Protein AF-A0A2V6WBA1-F1 (afdb_monomer)

Solvent-accessible surface area (backbone atoms only — not comparable to full-atom values): 35318 Å² total; per-residue (Å²): 123,73,74,83,64,31,83,46,70,52,77,40,75,44,53,88,54,53,66,79,77,52,96,45,75,73,59,36,53,54,42,50,57,54,44,70,71,42,76,57,42,42,33,43,33,43,31,39,23,67,43,82,80,74,68,30,41,31,45,34,41,36,39,31,31,83,45,42,68,66,52,51,56,50,51,54,48,50,50,52,53,52,60,69,42,44,68,58,39,44,74,75,44,57,83,49,46,67,55,66,73,34,59,43,79,49,78,58,78,40,34,40,35,41,36,34,59,36,46,76,78,45,66,80,40,47,68,56,46,53,50,50,52,50,50,55,60,75,50,47,94,82,64,82,78,67,94,79,75,74,81,79,82,57,72,71,39,71,37,90,77,66,83,79,72,58,56,68,48,64,80,88,71,56,63,58,42,58,58,82,44,90,89,43,65,76,55,79,43,71,49,57,40,33,25,34,32,72,47,34,37,27,47,52,96,48,92,85,46,12,40,30,37,31,40,32,38,38,32,56,76,57,77,60,71,61,93,62,22,87,43,33,35,42,41,60,76,46,32,25,26,70,85,70,43,82,36,56,38,88,51,97,69,72,95,74,26,38,86,53,65,20,54,25,37,78,72,59,94,62,23,33,38,25,66,36,63,34,46,26,32,68,84,54,54,73,87,44,59,35,37,43,32,30,34,38,39,34,54,41,45,32,24,47,46,74,49,75,38,72,67,57,52,62,72,42,71,52,72,57,78,65,20,35,39,34,30,66,38,64,56,60,23,42,37,27,35,35,36,30,61,41,50,87,32,54,65,48,76,49,41,16,30,88,85,70,47,44,42,27,73,80,45,77,49,73,47,68,47,96,73,73,74,39,32,42,38,41,36,36,36,31,28,52,53,33,28,41,39,39,34,33,40,72,39,69,45,82,45,77,41,70,50,72,48,63,81,79,80,47,60,74,62,78,80,42,80,92,66,85,57,75,78,77,83,73,62,64,41,37,67,70,54,47,59,72,78,40,86,53,96,70,66,62,48,76,45,75,77,48,59,46,72,70,95,29,18,35,40,34,32,40,40,36,32,63,76,52,84,46,44,52,71,22,68,35,43,32,36,41,32,45,51,36,39,32,33,70,88,72,52,70,50,60,59,96,60,65,38,58,36,76,36,47,36,43,70,60,51,98,85,60,38,26,42,33,80,44,65,35,67,38,102,46,80,54,60,52,89,45,46,36,32,41,29,32,37,39,34,41,51,22,34,60,33,74,43,75,43,77,41,73,69,61,47,41,68,46,69,49,73,54,80,91,44,52,41,29,28,39,27,28,35,44,50,36,38,27,39,34,24,50,68,70,40,74,32,48,29,44,71,48,32,16,24,88,86,68,46,65,35,48,56,53,86,55,53,74,49,73,48,96,88,40,32,25,41,40,39,34,39,38,50,36,52,64,31,30,35,41,34,33,30,38,56,40,70,42,75,48,80,45,76,49,75,46,68,62,128

Secondary structure (DSSP, 8-state):
-GGGS-SEEEEEE-GGGGGGS---HHHHHHHHHHHHH-TTEEEEEEEEEEETTTTEEEEEEEEEES-HHHHHHHHHHHHHHHHHHHHHHHHH-GGGHHHHHTEEEEEETTEEEEEEEE-HHHHTTHHHHHHHHHHHHHT-SS----TTPPPP-PPP-B-TTPPPPPSB--GGGPPPP-TTSTTPPP-SEEETTEEEEEEEEE--SSTT---EEEEEEEE---TT--S-GGGEEEEEEEEEETTS-B-BPP-SSSTT-TTSPEE-EE-STT-EEEEEEEEBPTT--GGGEEEEEEEEEEEEEEEEEEEEEESPPTT-EEEETTEEEEEEEEETTEEEEEEEESGGGEEEEEEE-TTSPBBPEEEEEEEE-SSSSEEEEEEEESS---EEEEEEEEEEEEEEEEEEE---S---SPPPP-------------HHHHHHH---S---EEEEEEEEEESEEEEEEEEEE---TTTTT-S-SEEEEEEEEEETTS-EE--SS-EEEEE---SPPTTS-EEEEEEEEESS---GGGEEEEEEEEEEEEEEEEEEEEEES--TT-EEEETTEEEEEEEEETTEEEEEE-TTGGGEEEEEEE-TTS-EE-EEEEEEEE-TTS-EEEEEEESS---EEEEEEEEEEEEEEEEEEEE--

Mean predicted aligned error: 16.94 Å

Radius of gyration: 30.78 Å; Cα contacts (8 Å, |Δi|>4): 1453; chains: 1; bounding box: 67×74×86 Å

Foldseek 3Di:
DVVVFFPDKDKDFQLLCVLVVDDDPLVSVVSVVVNVLLVFFGMWMWGWGFDVVVTWIKTKIKTAGPDQVVVVVSVVVVLVVLVVCLVVCCVQPVLCNVQSVQWDWDGDRRMIMTMTIGDPVNLVCVVVVVVSVVVDSVCPDDDDPDPPDDDDFFAFDFDPPPADADQFDDPVPQAWPDCPPDPRDFAQDTWGQKGKHWFKKFQDPDQQFGIKTKIKMKGAQDHLQPAWFPQKWWAWDFWAFLVRHTFFDQDPDDPLGNGDTWGWGDPPPNMTMTIRMTITHPPDDLVRTFKIKTKMKGFALRGKDKDKDFQDDQQDWDDDDQKIWGWHDFDFQKTKIKIFGPNVQWSDKFFADPVRGTFDWPDKDKDARPDHGIIMMITGTRGGRRMMMIMGRPDIDMDMTMDMDRDPLLFDDDQFDPDQDDDADADFDAVVNVVVVPVDPDQKDKAFDDWDDDVFIKTKIKIKGAPDGLQAAFLFFWKWWWQWWAFPVGDIDGPPDTFMDTDHFHDDDPVRITMDMTMTTDNDRDDRNRTFKIKTKIKGKGQNDKDWWKDFQLGAQDWTDDLRWIKGFRMDGSFKTKIKIAAPCSQFTHKFFADPVRRTWDWPNWDWDADPRRMIMTMIGTSGNGRMITTMGRSDIDMDMDIDMHGDD

Nearest PDB structures (foldseek):
  5my8-assembly1_A  TM=4.400E-01  e=3.532E+00  Homo sapiens
  5c25-assembly1_B  TM=2.228E-01  e=2.588E+00  Human immunodeficiency virus type 1 BH10
  4zhr-assembly1_B  TM=2.202E-01  e=6.244E+00  Human immunodeficiency virus 1
  3vi4-assembly2_C  TM=1.413E-01  e=1.253E+00  Homo sapiens

Structure (mmCIF, N/CA/C/O backbone):
data_AF-A0A2V6WBA1-F1
#
_entry.id   AF-A0A2V6WBA1-F1
#
loop_
_atom_site.group_PDB
_atom_site.id
_atom_site.type_symbol
_atom_site.label_atom_id
_atom_site.label_alt_id
_atom_site.label_comp_id
_atom_site.label_asym_id
_atom_site.label_entity_id
_atom_site.label_seq_id
_atom_site.pdbx_PDB_ins_code
_atom_site.Cartn_x
_atom_site.Cartn_y
_atom_site.Cartn_z
_atom_site.occupancy
_atom_site.B_iso_or_equiv
_atom_site.auth_seq_id
_ato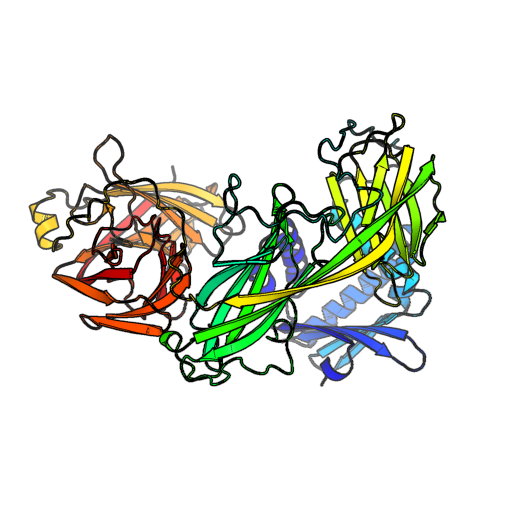m_site.auth_comp_id
_atom_site.auth_asym_id
_atom_site.auth_atom_id
_atom_site.pdbx_PDB_model_num
ATOM 1 N N . ALA A 1 1 ? -26.599 9.927 -22.203 1.00 40.03 1 ALA A N 1
ATOM 2 C CA . ALA A 1 1 ? -26.316 10.032 -23.653 1.00 40.03 1 ALA A CA 1
ATOM 3 C C . ALA A 1 1 ? -25.064 10.863 -24.000 1.00 40.03 1 ALA A C 1
ATOM 5 O O . ALA A 1 1 ? -24.467 10.583 -25.026 1.00 40.03 1 ALA A O 1
ATOM 6 N N . LEU A 1 2 ? -24.628 11.841 -23.182 1.00 43.25 2 LEU A N 1
ATOM 7 C CA . LEU A 1 2 ? -23.484 12.727 -23.500 1.00 43.25 2 LEU A CA 1
ATOM 8 C C . LEU A 1 2 ? -22.117 12.010 -23.607 1.00 43.25 2 LEU A C 1
ATOM 10 O O . LEU A 1 2 ? -21.349 12.306 -24.519 1.00 43.25 2 LEU A O 1
ATOM 14 N N . ALA A 1 3 ? -21.861 11.022 -22.743 1.00 35.38 3 ALA A N 1
ATOM 15 C CA . ALA A 1 3 ? -20.583 10.303 -22.676 1.00 35.38 3 ALA A CA 1
ATOM 16 C C . ALA A 1 3 ? -20.256 9.445 -23.917 1.00 35.38 3 ALA A C 1
ATOM 18 O O . ALA A 1 3 ? -19.104 9.089 -24.121 1.00 35.38 3 ALA A O 1
ATOM 19 N N . HIS A 1 4 ? -21.238 9.117 -24.766 1.00 40.62 4 HIS A N 1
ATOM 20 C CA . HIS A 1 4 ? -21.001 8.290 -25.959 1.00 40.62 4 HIS A CA 1
ATOM 21 C C . HIS A 1 4 ? -20.422 9.070 -27.152 1.00 40.62 4 HIS A C 1
ATOM 23 O O . HIS A 1 4 ? -20.020 8.450 -28.131 1.00 40.62 4 HIS A O 1
ATOM 29 N N . SER A 1 5 ? -20.374 10.408 -27.085 1.00 43.94 5 SER A N 1
ATOM 30 C CA . SER A 1 5 ? -19.831 11.267 -28.155 1.00 43.94 5 SER A CA 1
ATOM 31 C C . SER A 1 5 ? -18.468 11.894 -27.844 1.00 43.94 5 SER A C 1
ATOM 33 O O . SER A 1 5 ? -17.897 12.549 -28.713 1.00 43.94 5 SER A O 1
ATOM 35 N N . ASP A 1 6 ? -17.981 11.758 -26.607 1.00 48.56 6 ASP A N 1
ATOM 36 C CA . ASP A 1 6 ? -16.771 12.427 -26.123 1.00 48.56 6 ASP A CA 1
ATOM 37 C C . ASP A 1 6 ? -15.663 11.388 -25.868 1.00 48.56 6 ASP A C 1
ATOM 39 O O . ASP A 1 6 ? -15.923 10.312 -25.338 1.00 48.56 6 ASP A O 1
ATOM 43 N N . LEU A 1 7 ? -14.429 11.694 -26.279 1.00 43.12 7 LEU A N 1
ATOM 44 C CA . LEU A 1 7 ? -13.266 10.802 -26.152 1.00 43.12 7 LEU A CA 1
ATOM 45 C C . LEU A 1 7 ? -12.760 10.735 -24.706 1.00 43.12 7 LEU A C 1
ATOM 47 O O . LEU A 1 7 ? -12.279 9.699 -24.252 1.00 43.12 7 LEU A O 1
ATOM 51 N N . VAL A 1 8 ? -12.877 11.850 -23.985 1.00 36.31 8 VAL A N 1
ATOM 52 C CA . VAL A 1 8 ? -12.579 11.970 -22.556 1.00 36.31 8 VAL A CA 1
ATOM 53 C C . VAL A 1 8 ? -13.658 12.843 -21.935 1.00 36.31 8 VAL A C 1
ATOM 55 O O . VAL A 1 8 ? -13.956 13.917 -22.448 1.00 36.31 8 VAL A O 1
ATOM 58 N N . SER A 1 9 ? -14.239 12.415 -20.819 1.00 39.62 9 SER A N 1
ATOM 59 C CA . SER A 1 9 ? -15.222 13.221 -20.098 1.00 39.62 9 SER A CA 1
ATOM 60 C C . SER A 1 9 ? -15.021 13.128 -18.597 1.00 39.62 9 SER A C 1
ATOM 62 O O . SER A 1 9 ? -14.795 12.040 -18.067 1.00 39.62 9 SER A O 1
ATOM 64 N N . ILE A 1 10 ? -15.171 14.256 -17.918 1.00 38.34 10 ILE A N 1
ATOM 65 C CA . ILE A 1 10 ? -15.201 14.361 -16.467 1.00 38.34 10 ILE A CA 1
ATOM 66 C C . ILE A 1 10 ? -16.562 14.939 -16.099 1.00 38.34 10 ILE A C 1
ATOM 68 O O . ILE A 1 10 ? -16.881 16.082 -16.417 1.00 38.34 10 ILE A O 1
ATOM 72 N N . GLY A 1 11 ? -17.384 14.118 -15.454 1.00 38.97 11 GLY A N 1
ATOM 73 C CA . GLY A 1 11 ? -18.650 14.540 -14.872 1.00 38.97 11 GLY A CA 1
ATOM 74 C C . GLY A 1 11 ? -18.493 14.672 -13.367 1.00 38.97 11 GLY A C 1
ATOM 75 O O . GLY A 1 11 ? -18.011 13.751 -12.714 1.00 38.97 11 GLY A O 1
ATOM 76 N N . MET A 1 12 ? -18.915 15.801 -12.822 1.00 47.28 12 MET A N 1
ATOM 77 C CA . MET A 1 12 ? -18.937 16.067 -11.396 1.00 47.28 12 MET A CA 1
ATOM 78 C C . MET A 1 12 ? -20.377 16.305 -10.961 1.00 47.28 12 MET A C 1
ATOM 80 O O . MET A 1 12 ? -21.044 17.241 -11.407 1.00 47.28 12 MET A O 1
ATOM 84 N N . TRP A 1 13 ? -20.842 15.423 -10.084 1.00 49.22 13 TRP A N 1
ATOM 85 C CA . TRP A 1 13 ? -22.142 15.527 -9.440 1.00 49.22 13 TRP A CA 1
ATOM 86 C C . TRP A 1 13 ? -21.986 16.284 -8.129 1.00 49.22 13 TRP A C 1
ATOM 88 O O . TRP A 1 13 ? -21.084 15.985 -7.353 1.00 49.22 13 TRP A O 1
ATOM 98 N N . ARG A 1 14 ? -22.851 17.276 -7.906 1.00 56.31 14 ARG A N 1
ATOM 99 C CA . ARG A 1 14 ? -22.829 18.187 -6.753 1.00 56.31 14 ARG A CA 1
ATOM 100 C C . ARG A 1 14 ? -21.453 18.831 -6.538 1.00 56.31 14 ARG A C 1
ATOM 102 O O . ARG A 1 14 ? -20.803 18.581 -5.524 1.00 56.31 14 ARG A O 1
ATOM 109 N N . PRO A 1 15 ? -21.023 19.726 -7.452 1.00 52.31 15 PRO A N 1
ATOM 110 C CA . PRO A 1 15 ? -19.736 20.418 -7.372 1.00 52.31 15 PRO A CA 1
ATOM 111 C C . PRO A 1 15 ? -19.468 21.042 -6.007 1.00 52.31 15 PRO A C 1
ATOM 113 O O . PRO A 1 15 ? -18.325 21.049 -5.583 1.00 52.31 15 PRO A O 1
ATOM 116 N N . ARG A 1 16 ? -20.516 21.485 -5.292 1.00 53.47 16 ARG A N 1
ATOM 117 C CA . ARG A 1 16 ? -20.465 22.047 -3.929 1.00 53.47 16 ARG A CA 1
ATOM 118 C C . ARG A 1 16 ? -19.717 21.186 -2.893 1.00 53.47 16 ARG A C 1
ATOM 120 O O . ARG A 1 16 ? -19.416 21.701 -1.825 1.00 53.47 16 ARG A O 1
ATOM 127 N N . GLU A 1 17 ? -19.421 19.921 -3.192 1.00 50.31 17 GLU A N 1
ATOM 128 C CA . GLU A 1 17 ? -18.687 18.993 -2.321 1.00 50.31 17 GLU A CA 1
ATOM 129 C C . GLU A 1 17 ? -17.260 18.661 -2.817 1.00 50.31 17 GLU A C 1
ATOM 131 O O . GLU A 1 17 ? -16.555 17.866 -2.195 1.00 50.31 17 GLU A O 1
ATOM 136 N N . ALA A 1 18 ? -16.795 19.265 -3.919 1.00 43.81 18 ALA A N 1
ATOM 137 C CA . ALA A 1 18 ? -15.498 18.967 -4.540 1.00 43.81 18 ALA A CA 1
ATOM 138 C C . ALA A 1 18 ? -14.283 19.349 -3.669 1.00 43.81 18 ALA A C 1
ATOM 140 O O . ALA A 1 18 ? -13.212 18.745 -3.781 1.00 43.81 18 ALA A O 1
ATOM 141 N N . ASP A 1 19 ? -14.439 20.309 -2.754 1.00 45.12 19 ASP A N 1
ATOM 142 C CA . ASP A 1 19 ? -13.409 20.702 -1.783 1.00 45.12 19 ASP A CA 1
ATOM 143 C C . ASP A 1 19 ? -13.085 19.606 -0.755 1.00 45.12 19 ASP A C 1
ATOM 145 O O . ASP A 1 19 ? -11.996 19.613 -0.165 1.00 45.12 19 ASP A O 1
ATOM 149 N N . LYS A 1 20 ? -13.991 18.636 -0.578 1.00 44.47 20 LYS A N 1
ATOM 150 C CA . LYS A 1 20 ? -13.796 17.457 0.276 1.00 44.47 20 LYS A CA 1
ATOM 151 C C . LYS A 1 20 ? -12.882 16.410 -0.362 1.00 44.47 20 LYS A C 1
ATOM 153 O O . LYS A 1 20 ? -12.273 15.627 0.358 1.00 44.47 20 LYS A O 1
ATOM 158 N N . SER A 1 21 ? -12.742 16.417 -1.689 1.00 37.25 21 SER A N 1
ATOM 159 C CA . SER A 1 21 ? -11.980 15.410 -2.446 1.00 37.25 21 SER A CA 1
ATOM 160 C C . SER A 1 21 ? -10.527 15.783 -2.779 1.00 37.25 21 SER A C 1
ATOM 162 O O . SER A 1 21 ? -9.803 14.956 -3.328 1.00 37.25 21 SER A O 1
ATOM 164 N N . VAL A 1 22 ? -10.068 16.997 -2.447 1.00 37.38 22 VAL A N 1
ATOM 165 C CA . VAL A 1 22 ? -8.738 17.497 -2.849 1.00 37.38 22 VAL A CA 1
ATOM 166 C C . VAL A 1 22 ? -7.867 17.814 -1.631 1.00 37.38 22 VAL A C 1
ATOM 168 O O . VAL A 1 22 ? -8.222 18.635 -0.792 1.00 37.38 22 VAL A O 1
ATOM 171 N N . SER A 1 23 ? -6.696 17.186 -1.526 1.00 29.92 23 SER A N 1
ATOM 172 C CA . SER A 1 23 ? -5.865 17.148 -0.308 1.00 29.92 23 SER A CA 1
ATOM 173 C C . SER A 1 23 ? -4.721 18.188 -0.237 1.00 29.92 23 SER A C 1
ATOM 175 O O . SER A 1 23 ? -3.853 18.076 0.625 1.00 29.92 23 SER A O 1
ATOM 177 N N . GLY A 1 24 ? -4.723 19.241 -1.075 1.00 33.56 24 GLY A N 1
ATOM 178 C CA . GLY A 1 24 ? -3.646 20.258 -1.154 1.00 33.56 24 GLY A CA 1
ATOM 179 C C . GLY A 1 24 ? -4.095 21.728 -0.935 1.00 33.56 24 GLY A C 1
ATOM 180 O O . GLY A 1 24 ? -5.146 22.100 -1.451 1.00 33.56 24 GLY A O 1
ATOM 181 N N . PRO A 1 25 ? -3.342 22.599 -0.211 1.00 33.16 25 PRO A N 1
ATOM 182 C CA . PRO A 1 25 ? -3.782 23.960 0.175 1.00 33.16 25 PRO A CA 1
ATOM 183 C C . PRO A 1 25 ? -4.024 24.906 -1.004 1.00 33.16 25 PRO A C 1
ATOM 185 O O . PRO A 1 25 ? -5.068 25.552 -1.085 1.00 33.16 25 PRO A O 1
ATOM 188 N N . LEU A 1 26 ? -3.093 24.916 -1.960 1.00 31.36 26 LEU A N 1
ATOM 189 C CA . LEU A 1 26 ? -3.188 25.667 -3.217 1.00 31.36 26 LEU A CA 1
ATOM 190 C C . LEU A 1 26 ? -4.337 25.170 -4.107 1.00 31.36 26 LEU A C 1
ATOM 192 O O . LEU A 1 26 ? -5.029 25.963 -4.748 1.00 31.36 26 LEU A O 1
ATOM 196 N N . LEU A 1 27 ? -4.579 23.858 -4.097 1.00 33.94 27 LEU A N 1
ATOM 197 C CA . LEU A 1 27 ? -5.644 23.223 -4.870 1.00 33.94 27 LEU A CA 1
ATOM 198 C C . LEU A 1 27 ? -7.031 23.429 -4.234 1.00 33.94 27 LEU A C 1
ATOM 200 O O . LEU A 1 27 ? -8.022 23.517 -4.950 1.00 33.94 27 LEU A O 1
ATOM 204 N N . LYS A 1 28 ? -7.125 23.589 -2.903 1.00 39.47 28 LYS A N 1
ATOM 205 C CA . LYS A 1 28 ? -8.387 23.964 -2.242 1.00 39.47 28 LYS A CA 1
ATOM 206 C C . LYS A 1 28 ? -8.730 25.439 -2.386 1.00 39.47 28 LYS A C 1
ATOM 208 O O . LYS A 1 28 ? -9.910 25.736 -2.477 1.00 39.47 28 LYS A O 1
ATOM 213 N N . MET A 1 29 ? -7.766 26.362 -2.418 1.00 35.59 29 MET A N 1
ATOM 214 C CA . MET A 1 29 ? -8.078 27.774 -2.704 1.00 35.59 29 MET A CA 1
ATOM 215 C C . MET A 1 29 ? -8.612 27.956 -4.127 1.00 35.59 29 MET A C 1
ATOM 217 O O . MET A 1 29 ? -9.592 28.667 -4.329 1.00 35.59 29 MET A O 1
ATOM 221 N N . SER A 1 30 ? -8.016 27.262 -5.096 1.00 36.34 30 SER A N 1
ATOM 222 C CA . SER A 1 30 ? -8.514 27.237 -6.474 1.00 36.34 30 SER A CA 1
ATOM 223 C C . SER A 1 30 ? -9.864 26.520 -6.578 1.00 36.34 30 SER A C 1
ATOM 225 O O . SER A 1 30 ? -10.776 27.060 -7.199 1.00 36.34 30 SER A O 1
ATOM 227 N N . ALA A 1 31 ? -10.062 25.392 -5.885 1.00 39.50 31 ALA A N 1
ATOM 228 C CA . ALA A 1 31 ? -11.378 24.759 -5.784 1.00 39.50 31 ALA A CA 1
ATOM 229 C C . ALA A 1 31 ? -12.415 25.692 -5.133 1.00 39.50 31 ALA A C 1
ATOM 231 O O . ALA A 1 31 ? -13.502 25.839 -5.666 1.00 39.50 31 ALA A O 1
ATOM 232 N N . GLN A 1 32 ? -12.092 26.397 -4.045 1.00 40.22 32 GLN A N 1
ATOM 233 C CA . GLN A 1 32 ? -13.005 27.334 -3.373 1.00 40.22 32 GLN A CA 1
ATOM 234 C C . GLN A 1 32 ? -13.358 28.551 -4.240 1.00 40.22 32 GLN A C 1
ATOM 236 O O . GLN A 1 32 ? -14.511 28.978 -4.232 1.00 40.22 32 GLN A O 1
ATOM 241 N N . ALA A 1 33 ? -12.421 29.067 -5.039 1.00 40.97 33 ALA A N 1
ATOM 242 C CA . ALA A 1 33 ? -12.697 30.116 -6.022 1.00 40.97 33 ALA A CA 1
ATOM 243 C C . ALA A 1 33 ? -13.642 29.627 -7.137 1.00 40.97 33 ALA A C 1
ATOM 245 O O . ALA A 1 33 ? -14.570 30.338 -7.521 1.00 40.97 33 ALA A O 1
ATOM 246 N N . VAL A 1 34 ? -13.471 28.383 -7.596 1.00 42.34 34 VAL A N 1
ATOM 247 C CA . VAL A 1 34 ? -14.380 27.722 -8.550 1.00 42.34 34 VAL A CA 1
ATOM 248 C C . VAL A 1 34 ? -15.753 27.428 -7.911 1.00 42.34 34 VAL A C 1
ATOM 250 O O . VAL A 1 34 ? -16.791 27.558 -8.562 1.00 42.34 34 VAL A O 1
ATOM 253 N N . LEU A 1 35 ? -15.799 27.102 -6.616 1.00 42.47 35 LEU A N 1
ATOM 254 C CA . LEU A 1 35 ? -17.030 26.825 -5.861 1.00 42.47 35 LEU A CA 1
ATOM 255 C C . LEU A 1 35 ? -17.858 28.083 -5.580 1.00 42.47 35 LEU A C 1
ATOM 257 O O . LEU A 1 35 ? -19.084 28.047 -5.682 1.00 42.47 35 LEU A O 1
ATOM 261 N N . ALA A 1 36 ? -17.205 29.215 -5.309 1.00 47.28 36 ALA A N 1
ATOM 262 C CA . ALA A 1 36 ? -17.868 30.512 -5.172 1.00 47.28 36 ALA A CA 1
ATOM 263 C C . ALA A 1 36 ? -18.561 30.945 -6.480 1.00 47.28 36 ALA A C 1
ATOM 265 O O . ALA A 1 36 ? -19.617 31.579 -6.460 1.00 47.28 36 ALA A O 1
ATOM 266 N N . GLN A 1 37 ? -18.013 30.540 -7.628 1.00 47.56 37 GLN A N 1
ATOM 267 C CA . GLN A 1 37 ? -18.582 30.839 -8.940 1.00 47.56 37 GLN A CA 1
ATOM 268 C C . GLN A 1 37 ? -19.713 29.875 -9.350 1.00 47.56 37 GLN A C 1
ATOM 270 O O . GLN A 1 37 ? -20.628 30.283 -10.065 1.00 47.56 37 GLN A O 1
ATOM 275 N N . THR A 1 38 ? -19.750 28.650 -8.810 1.00 47.81 38 THR A N 1
ATOM 276 C CA . THR A 1 38 ? -20.712 27.581 -9.170 1.00 47.81 38 THR A CA 1
ATOM 277 C C . THR A 1 38 ? -21.929 27.456 -8.234 1.00 47.81 38 THR A C 1
ATOM 279 O O . THR A 1 38 ? -22.678 26.476 -8.295 1.00 47.81 38 THR A O 1
ATOM 282 N N . VAL A 1 39 ? -22.203 28.463 -7.391 1.00 46.56 39 VAL A N 1
ATOM 283 C CA . VAL A 1 39 ? -23.426 28.520 -6.562 1.00 46.56 39 VAL A CA 1
ATOM 284 C C . VAL A 1 39 ? -24.673 28.427 -7.450 1.00 46.56 39 VAL A C 1
ATOM 286 O O . VAL A 1 39 ? -24.973 29.369 -8.179 1.00 46.56 39 VAL A O 1
ATOM 289 N N . GLY A 1 40 ? -25.365 27.284 -7.371 1.00 56.03 40 GLY A N 1
ATOM 290 C CA . GLY A 1 40 ? -26.627 27.002 -8.080 1.00 56.03 40 GLY A CA 1
ATOM 291 C C . GLY A 1 40 ? -26.550 25.803 -9.031 1.00 56.03 40 GLY A C 1
ATOM 292 O O . GLY A 1 40 ? -27.588 25.285 -9.428 1.00 56.03 40 GLY A O 1
ATOM 293 N N . VAL A 1 41 ? -25.334 25.336 -9.336 1.00 56.47 41 VAL A N 1
ATOM 294 C CA . VAL A 1 41 ? -25.065 24.228 -10.261 1.00 56.47 41 VAL A CA 1
ATOM 295 C C . VAL A 1 41 ? -25.092 22.887 -9.517 1.00 56.47 41 VAL A C 1
ATOM 297 O O . VAL A 1 41 ? -24.341 22.687 -8.560 1.00 56.47 41 VAL A O 1
ATOM 300 N N . GLU A 1 42 ? -25.947 21.968 -9.954 1.00 56.00 42 GLU A N 1
ATOM 301 C CA . GLU A 1 42 ? -26.052 20.592 -9.462 1.00 56.00 42 GLU A CA 1
ATOM 302 C C . GLU A 1 42 ? -25.127 19.631 -10.208 1.00 56.00 42 GLU A C 1
ATOM 304 O O . GLU A 1 42 ? -24.514 18.771 -9.573 1.00 56.00 42 GLU A O 1
ATOM 309 N N . HIS A 1 43 ? -24.969 19.793 -11.525 1.00 59.28 43 HIS A N 1
ATOM 310 C CA . HIS A 1 43 ? -24.073 18.957 -12.328 1.00 59.28 43 HIS A CA 1
ATOM 311 C C . HIS A 1 43 ? -23.168 19.818 -13.190 1.00 59.28 43 HIS A C 1
ATOM 313 O O . HIS A 1 43 ? -23.625 20.713 -13.897 1.00 59.28 43 HIS A O 1
ATOM 319 N N . VAL A 1 44 ? -21.875 19.512 -13.151 1.00 51.50 44 VAL A N 1
ATOM 320 C CA . VAL A 1 44 ? -20.893 20.063 -14.081 1.00 51.50 44 VAL A CA 1
ATOM 321 C C . VAL A 1 44 ? -20.345 18.904 -14.887 1.00 51.50 44 VAL A C 1
ATOM 323 O O . VAL A 1 44 ? -19.814 17.947 -14.332 1.00 51.50 44 VAL A O 1
ATOM 326 N N . TYR A 1 45 ? -20.454 18.983 -16.202 1.00 52.44 45 TYR A N 1
ATOM 327 C CA . TYR A 1 45 ? -19.884 18.001 -17.109 1.00 52.44 45 TYR A CA 1
ATOM 328 C C . TYR A 1 45 ? -18.920 18.696 -18.055 1.00 52.44 45 TYR A C 1
ATOM 330 O O . TYR A 1 45 ? -19.305 19.622 -18.761 1.00 52.44 45 TYR A O 1
ATOM 338 N N . LEU A 1 46 ? -17.676 18.232 -18.082 1.00 44.69 46 LEU A N 1
ATOM 339 C CA . LEU A 1 46 ? -16.670 18.649 -19.042 1.00 44.69 46 LEU A CA 1
ATOM 340 C C . LEU A 1 46 ? -16.356 17.469 -19.963 1.00 44.69 46 LEU A C 1
ATOM 342 O O . LEU A 1 46 ? -15.817 16.456 -19.522 1.00 44.69 46 LEU A O 1
ATOM 346 N N . GLY A 1 47 ? -16.697 17.589 -21.239 1.00 42.84 47 GLY A N 1
ATOM 347 C CA . GLY A 1 47 ? -16.423 16.591 -22.268 1.00 42.84 47 GLY A CA 1
ATOM 348 C C . GLY A 1 47 ? -15.471 17.136 -23.323 1.00 42.84 47 GLY A C 1
ATOM 349 O O . GLY A 1 47 ? -15.666 18.242 -23.823 1.00 42.84 47 GLY A O 1
ATOM 350 N N . LEU A 1 48 ? -14.459 16.352 -23.682 1.00 47.41 48 LEU A N 1
ATOM 351 C CA . LEU A 1 48 ? -13.608 16.575 -24.843 1.00 47.41 48 LEU A CA 1
ATOM 352 C C . LEU A 1 48 ? -14.001 15.568 -25.928 1.00 47.41 48 LEU A C 1
ATOM 354 O O . LEU A 1 48 ? -13.719 14.374 -25.824 1.00 47.41 48 LEU A O 1
ATOM 358 N N . GLY A 1 49 ? -14.674 16.051 -26.966 1.00 49.19 49 GLY A N 1
ATOM 359 C CA . GLY A 1 49 ? -15.055 15.273 -28.141 1.00 49.19 49 GLY A CA 1
ATOM 360 C C . GLY A 1 49 ? -14.199 15.612 -29.356 1.00 49.19 49 GLY A C 1
ATOM 361 O O . GLY A 1 49 ? -13.620 16.693 -29.447 1.00 49.19 49 GLY A O 1
ATOM 362 N N . ALA A 1 50 ? -14.153 14.698 -30.321 1.00 49.41 50 ALA A N 1
ATOM 363 C CA . ALA A 1 50 ? -13.622 14.966 -31.652 1.00 49.41 50 ALA A CA 1
ATOM 364 C C . ALA A 1 50 ? -14.756 14.835 -32.668 1.00 49.41 50 ALA A C 1
ATOM 366 O O . ALA A 1 50 ? -15.477 13.837 -32.683 1.00 49.41 50 ALA A O 1
ATOM 367 N N . LYS A 1 51 ? -14.933 15.848 -33.516 1.00 45.03 51 LYS A N 1
ATOM 368 C CA . LYS A 1 51 ? -15.848 15.785 -34.655 1.00 45.03 51 LYS A CA 1
ATOM 369 C C . LYS A 1 51 ? -15.043 15.340 -35.866 1.00 45.03 51 LYS A C 1
ATOM 371 O O . LYS A 1 51 ? -13.994 15.910 -36.137 1.00 45.03 51 LYS A O 1
ATOM 376 N N . THR A 1 52 ? -15.506 14.314 -36.570 1.00 45.81 52 THR A N 1
ATOM 377 C CA . THR A 1 52 ? -14.768 13.733 -37.700 1.00 45.81 52 THR A CA 1
ATOM 378 C C . THR A 1 52 ? -14.895 14.564 -38.977 1.00 45.81 52 THR A C 1
ATOM 380 O O . THR A 1 52 ? -13.976 14.543 -39.791 1.00 45.81 52 THR A O 1
ATOM 383 N N . VAL A 1 53 ? -15.984 15.336 -39.148 1.00 38.72 53 VAL A N 1
ATOM 384 C CA . VAL A 1 53 ? -16.215 16.165 -40.346 1.00 38.72 53 VAL A CA 1
ATOM 385 C C . VAL A 1 53 ? -16.956 17.483 -40.017 1.00 38.72 53 VAL A C 1
ATOM 387 O O . VAL A 1 53 ? -18.091 17.437 -39.528 1.00 38.72 53 VAL A O 1
ATOM 390 N N . PRO A 1 54 ? -16.360 18.662 -40.306 1.00 42.84 54 PRO A N 1
ATOM 391 C CA . PRO A 1 54 ? -14.921 18.853 -40.526 1.00 42.84 54 PRO A CA 1
ATOM 392 C C . PRO A 1 54 ? -14.122 18.447 -39.265 1.00 42.84 54 PRO A C 1
ATOM 394 O O . PRO A 1 54 ? -14.674 18.515 -38.164 1.00 42.84 54 PRO A O 1
ATOM 397 N N . PRO A 1 55 ? -12.858 17.994 -39.398 1.00 46.28 55 PRO A N 1
ATOM 398 C CA . PRO A 1 55 ? -12.063 17.518 -38.270 1.00 46.28 55 PRO A CA 1
ATOM 399 C C . PRO A 1 55 ? -11.743 18.660 -37.301 1.00 46.28 55 PRO A C 1
ATOM 401 O O . PRO A 1 55 ? -10.898 19.509 -37.589 1.00 46.28 55 PRO A O 1
ATOM 404 N N . SER A 1 56 ? -12.411 18.666 -36.150 1.00 54.81 56 SER A N 1
ATOM 405 C CA . SER A 1 56 ? -12.235 19.669 -35.093 1.00 54.81 56 SER A CA 1
ATOM 406 C C . SER A 1 56 ? -12.367 19.029 -33.713 1.00 54.81 56 SER A C 1
ATOM 408 O O . SER A 1 56 ? -13.231 18.172 -33.498 1.00 54.81 56 SER A O 1
ATOM 410 N N . GLY A 1 57 ? -11.553 19.472 -32.758 1.00 52.97 57 GLY A N 1
ATOM 411 C CA . GLY A 1 57 ? -11.760 19.159 -31.346 1.00 52.97 57 GLY A CA 1
ATOM 412 C C . GLY A 1 57 ? -12.938 19.963 -30.793 1.00 52.97 57 GLY A C 1
ATOM 413 O O . GLY A 1 57 ? -13.295 21.019 -31.312 1.00 52.97 57 GLY A O 1
ATOM 414 N N . ARG A 1 58 ? -13.587 19.459 -29.753 1.00 61.81 58 ARG A N 1
ATOM 415 C CA . ARG A 1 58 ? -14.759 20.093 -29.151 1.00 61.81 58 ARG A CA 1
ATOM 416 C C . ARG A 1 58 ? -14.662 19.963 -27.648 1.00 61.81 58 ARG A C 1
ATOM 418 O O . ARG A 1 58 ? -14.779 18.859 -27.124 1.00 61.81 58 ARG A O 1
ATOM 425 N N . LEU A 1 59 ? -14.460 21.083 -26.969 1.00 54.41 59 LEU A N 1
ATOM 426 C CA . LEU A 1 59 ? -14.553 21.140 -25.518 1.00 54.41 59 LEU A CA 1
ATOM 427 C C . LEU A 1 59 ? -15.971 21.573 -25.161 1.00 54.41 59 LEU A C 1
ATOM 429 O O . LEU A 1 59 ? -16.476 22.566 -25.676 1.00 54.41 59 LEU A O 1
ATOM 433 N N . ARG A 1 60 ? -16.638 20.811 -24.307 1.00 59.19 60 ARG A N 1
ATOM 434 C CA . ARG A 1 60 ? -18.029 21.043 -23.935 1.00 59.19 60 ARG A CA 1
ATOM 435 C C . ARG A 1 60 ? -18.148 21.083 -22.432 1.00 59.19 60 ARG A C 1
ATOM 437 O O . ARG A 1 60 ? -17.843 20.098 -21.772 1.00 59.19 60 ARG A O 1
ATOM 444 N N . LEU A 1 61 ? -18.635 22.199 -21.921 1.00 54.94 61 LEU A N 1
ATOM 445 C CA . LEU A 1 61 ? -19.007 22.380 -20.533 1.00 54.94 61 LEU A CA 1
ATOM 446 C C . LEU A 1 61 ? -20.535 22.407 -20.451 1.00 54.94 61 LEU A C 1
ATOM 448 O O . LEU A 1 61 ? -21.168 23.283 -21.029 1.00 54.94 61 LEU A O 1
ATOM 452 N N . VAL A 1 62 ? -21.134 21.444 -19.763 1.00 61.88 62 VAL A N 1
ATOM 453 C CA . VAL A 1 62 ? -22.571 21.420 -19.468 1.00 61.88 62 VAL A CA 1
ATOM 454 C C . VAL A 1 62 ? -22.754 21.709 -17.986 1.00 61.88 62 VAL A C 1
ATOM 456 O O . VAL A 1 62 ? -22.099 21.090 -17.146 1.00 61.88 62 VAL A O 1
ATOM 459 N N . LEU A 1 63 ? -23.635 22.651 -17.682 1.00 59.22 63 LEU A N 1
ATOM 460 C CA . LEU A 1 63 ? -24.008 23.068 -16.343 1.00 59.22 63 LEU A CA 1
ATOM 461 C C . LEU A 1 63 ? -25.501 22.794 -16.168 1.00 59.22 63 LEU A C 1
ATOM 463 O O . LEU A 1 63 ? -26.319 23.393 -16.861 1.00 59.22 63 LEU A O 1
ATOM 467 N N . ASP A 1 64 ? -25.852 21.908 -15.243 1.00 63.84 64 ASP A N 1
ATOM 468 C CA . ASP A 1 64 ? -27.239 21.695 -14.827 1.00 63.84 64 ASP A CA 1
ATOM 469 C C . ASP A 1 64 ? -27.455 22.393 -13.489 1.00 63.84 64 ASP A C 1
ATOM 471 O O . ASP A 1 64 ? -26.715 22.127 -12.543 1.00 63.84 64 ASP A O 1
ATOM 475 N N . ALA A 1 65 ? -28.445 23.277 -13.399 1.00 63.38 65 ALA A N 1
ATOM 476 C CA . ALA A 1 65 ? -28.750 24.051 -12.199 1.00 63.38 65 ALA A CA 1
ATOM 477 C C . ALA A 1 65 ? -30.072 23.646 -11.540 1.00 63.38 65 ALA A C 1
ATOM 479 O O . ALA A 1 65 ? -31.007 23.199 -12.201 1.00 63.38 65 ALA A O 1
ATOM 480 N N . ALA A 1 66 ? -30.175 23.873 -10.230 1.00 61.78 66 ALA A N 1
ATOM 481 C CA . ALA A 1 66 ? -31.441 23.735 -9.505 1.00 61.78 66 ALA A CA 1
ATOM 482 C C . ALA A 1 66 ? -32.421 24.884 -9.830 1.00 61.78 66 ALA A C 1
ATOM 484 O O . ALA A 1 66 ? -33.633 24.689 -9.811 1.00 61.78 66 ALA A O 1
ATOM 485 N N . ASP A 1 67 ? -31.887 26.066 -10.163 1.00 66.25 67 ASP A N 1
ATOM 486 C CA . ASP A 1 67 ? -32.628 27.272 -10.551 1.00 66.25 67 ASP A CA 1
ATOM 487 C C . ASP A 1 67 ? -32.160 27.764 -11.933 1.00 66.25 67 ASP A C 1
ATOM 489 O O . ASP A 1 67 ? -31.039 28.259 -12.089 1.00 66.25 67 ASP A O 1
ATOM 493 N N . GLY A 1 68 ? -33.024 27.607 -12.940 1.00 57.12 68 GLY A N 1
ATOM 494 C CA . GLY A 1 68 ? -32.741 27.978 -14.328 1.00 57.12 68 GLY A CA 1
ATOM 495 C C . GLY A 1 68 ? -32.612 29.488 -14.562 1.00 57.12 68 GLY A C 1
ATOM 496 O O . GLY A 1 68 ? -31.831 29.901 -15.416 1.00 57.12 68 GLY A O 1
ATOM 497 N N . ALA A 1 69 ? -33.307 30.329 -13.788 1.00 61.16 69 ALA A N 1
ATOM 498 C CA . ALA A 1 69 ? -33.261 31.782 -13.976 1.00 61.16 69 ALA A CA 1
ATOM 499 C C . ALA A 1 69 ? -31.957 32.384 -13.424 1.00 61.16 69 ALA A C 1
ATOM 501 O O . ALA A 1 69 ? -31.313 33.204 -14.082 1.00 61.16 69 ALA A O 1
ATOM 502 N N . GLY A 1 70 ? -31.516 31.922 -12.249 1.00 60.22 70 GLY A N 1
ATOM 503 C CA . GLY A 1 70 ? -30.271 32.374 -11.625 1.00 60.22 70 GLY A CA 1
ATOM 504 C C . GLY A 1 70 ? -29.009 31.994 -12.409 1.00 60.22 70 GLY A C 1
ATOM 505 O O . GLY A 1 70 ? -28.042 32.761 -12.429 1.00 60.22 70 GLY A O 1
ATOM 506 N N . ILE A 1 71 ? -28.999 30.841 -13.092 1.00 60.34 71 ILE A N 1
ATOM 507 C CA . ILE A 1 71 ? -27.840 30.449 -13.906 1.00 60.34 71 ILE A CA 1
ATOM 508 C C . ILE A 1 71 ? -27.751 31.232 -15.217 1.00 60.34 71 ILE A C 1
ATOM 510 O O . ILE A 1 71 ? -26.647 31.606 -15.606 1.00 60.34 71 ILE A O 1
ATOM 514 N N . GLN A 1 72 ? -28.881 31.564 -15.849 1.00 63.62 72 GLN A N 1
ATOM 515 C CA . GLN A 1 72 ? -28.884 32.397 -17.054 1.00 63.62 72 GLN A CA 1
ATOM 516 C C . GLN A 1 72 ? -28.340 33.798 -16.780 1.00 63.62 72 GLN A C 1
ATOM 518 O O . GLN A 1 72 ? -27.468 34.268 -17.508 1.00 63.62 72 GLN A O 1
ATOM 523 N N . GLN A 1 73 ? -28.749 34.420 -15.671 1.00 64.38 73 GLN A N 1
ATOM 524 C CA . GLN A 1 73 ? -28.243 35.738 -15.287 1.00 64.38 73 GLN A CA 1
ATOM 525 C C . GLN A 1 73 ? -26.719 35.735 -15.072 1.00 64.38 73 GLN A C 1
ATOM 527 O O . GLN A 1 73 ? -26.024 36.628 -15.560 1.00 64.38 73 GLN A O 1
ATOM 532 N N . LYS A 1 74 ? -26.178 34.698 -14.417 1.00 58.00 74 LYS A N 1
ATOM 533 C CA . LYS A 1 74 ? -24.726 34.523 -14.248 1.00 58.00 74 LYS A CA 1
ATOM 534 C C . LYS A 1 74 ? -23.995 34.269 -15.563 1.00 58.00 74 LYS A C 1
ATOM 536 O O . LYS A 1 74 ? -22.910 34.808 -15.766 1.00 58.00 74 LYS A O 1
ATOM 541 N N . VAL A 1 75 ? -24.561 33.459 -16.455 1.00 59.88 75 VAL A N 1
ATOM 542 C CA . VAL A 1 75 ? -23.971 33.191 -17.775 1.00 59.88 75 VAL A CA 1
ATOM 543 C C . VAL A 1 75 ? -23.939 34.470 -18.618 1.00 59.88 75 VAL A C 1
ATOM 545 O O . VAL A 1 75 ? -22.933 34.733 -19.276 1.00 59.88 75 VAL A O 1
ATOM 548 N N . ASP A 1 76 ? -24.962 35.321 -18.532 1.00 64.12 76 ASP A N 1
ATOM 549 C CA . ASP A 1 76 ? -24.993 36.625 -19.204 1.00 64.12 76 ASP A CA 1
ATOM 550 C C . ASP A 1 76 ? -24.030 37.652 -18.590 1.00 64.12 76 ASP A C 1
ATOM 552 O O . ASP A 1 76 ? -23.473 38.492 -19.305 1.00 64.12 76 ASP A O 1
ATOM 556 N N . GLU A 1 77 ? -23.807 37.608 -17.275 1.00 62.03 77 GLU A N 1
ATOM 557 C CA . GLU A 1 77 ? -22.759 38.386 -16.603 1.00 62.03 77 GLU A CA 1
ATOM 558 C C . GLU A 1 77 ? -21.362 37.928 -17.028 1.00 62.03 77 GLU A C 1
ATOM 560 O O . GLU A 1 77 ? -20.523 38.757 -17.383 1.00 62.03 77 GLU A O 1
ATOM 565 N N . TRP A 1 78 ? -21.117 36.616 -17.080 1.00 54.69 78 TRP A N 1
ATOM 566 C CA . TRP A 1 78 ? -19.852 36.057 -17.560 1.00 54.69 78 TRP A CA 1
ATOM 567 C C . TRP A 1 78 ? -19.612 36.400 -19.020 1.00 54.69 78 TRP A C 1
ATOM 569 O O . TRP A 1 78 ? -18.504 36.785 -19.376 1.00 54.69 78 TRP A O 1
ATOM 579 N N . ARG A 1 79 ? -20.648 36.340 -19.862 1.00 59.75 79 ARG A N 1
ATOM 580 C CA . ARG A 1 79 ? -20.563 36.729 -21.271 1.00 59.75 79 ARG A CA 1
ATOM 581 C C . ARG A 1 79 ? -20.173 38.195 -21.428 1.00 59.75 79 ARG A C 1
ATOM 583 O O . ARG A 1 79 ? -19.303 38.501 -22.239 1.00 59.75 79 ARG A O 1
ATOM 590 N N . ARG A 1 80 ? -20.763 39.091 -20.632 1.00 60.44 80 ARG A N 1
ATOM 591 C CA . ARG A 1 80 ? -20.415 40.521 -20.629 1.00 60.44 80 ARG A CA 1
ATOM 592 C C . ARG A 1 80 ? -18.997 40.772 -20.111 1.00 60.44 80 ARG A C 1
ATOM 594 O O . ARG A 1 80 ? -18.261 41.530 -20.737 1.00 60.44 80 ARG A O 1
ATOM 601 N N . ALA A 1 81 ? -18.576 40.091 -19.045 1.00 54.31 81 ALA A N 1
ATOM 602 C CA . ALA A 1 81 ? -17.213 40.183 -18.514 1.00 54.31 81 ALA A CA 1
ATOM 603 C C . ALA A 1 81 ? -16.156 39.626 -19.491 1.00 54.31 81 ALA A C 1
ATOM 605 O O . ALA A 1 81 ? -15.083 40.207 -19.661 1.00 54.31 81 ALA A O 1
ATOM 606 N N . LEU A 1 82 ? -16.471 38.533 -20.190 1.00 54.31 82 LEU A N 1
ATOM 607 C CA . LEU A 1 82 ? -15.638 37.953 -21.248 1.00 54.31 82 LEU A CA 1
ATOM 608 C C . LEU A 1 82 ? -15.531 38.884 -22.461 1.00 54.31 82 LEU A C 1
ATOM 610 O O . LEU A 1 82 ? -14.447 39.035 -23.015 1.00 54.31 82 LEU A O 1
ATOM 614 N N . GLN A 1 83 ? -16.616 39.561 -22.848 1.00 58.16 83 GLN A N 1
ATOM 615 C CA . GLN A 1 83 ? -16.580 40.546 -23.934 1.00 58.16 83 GLN A CA 1
ATOM 616 C C . GLN A 1 83 ? -15.769 41.796 -23.571 1.00 58.16 83 GLN A C 1
ATOM 618 O O . GLN A 1 83 ? -15.000 42.265 -24.404 1.00 58.16 83 GLN A O 1
ATOM 623 N N . GLN A 1 84 ? -15.880 42.302 -22.338 1.00 57.12 84 GLN A N 1
ATOM 624 C CA . GLN A 1 84 ? -15.115 43.471 -21.876 1.00 57.12 84 GLN A CA 1
ATOM 625 C C . GLN A 1 84 ? -13.625 43.174 -21.671 1.00 57.12 84 GLN A C 1
ATOM 627 O O . GLN A 1 84 ? -12.783 44.036 -21.897 1.00 57.12 84 GLN A O 1
ATOM 632 N N . SER A 1 85 ? -13.276 41.949 -21.274 1.00 53.59 85 SER A N 1
ATOM 633 C CA . SER A 1 85 ? -11.878 41.550 -21.081 1.00 53.59 85 SER A CA 1
ATOM 634 C C . SER A 1 85 ? -11.179 41.115 -22.377 1.00 53.59 85 SER A C 1
ATOM 636 O O . SER A 1 85 ? -9.956 40.991 -22.393 1.00 53.59 85 SER A O 1
ATOM 638 N N . ARG A 1 86 ? -11.916 40.943 -23.482 1.00 56.31 86 ARG A N 1
ATOM 639 C CA . ARG A 1 86 ? -11.404 40.474 -24.783 1.00 56.31 86 ARG A CA 1
ATOM 640 C C . ARG A 1 86 ? -10.240 41.315 -25.314 1.00 56.31 86 ARG A C 1
ATOM 642 O O . ARG A 1 86 ? -9.261 40.753 -25.795 1.00 56.31 86 ARG A O 1
ATOM 649 N N . GLU A 1 87 ? -10.311 42.638 -25.177 1.00 54.22 87 GLU A N 1
ATOM 650 C CA . GLU A 1 87 ? -9.241 43.549 -25.609 1.00 54.22 87 GLU A CA 1
ATOM 651 C C . GLU A 1 87 ? -7.997 43.458 -24.711 1.00 54.22 87 GLU A C 1
ATOM 653 O O . GLU A 1 87 ? -6.873 43.508 -25.209 1.00 54.22 87 GLU A O 1
ATOM 658 N N . ALA A 1 88 ? -8.179 43.234 -23.405 1.00 51.06 88 ALA A N 1
ATOM 659 C CA . ALA A 1 88 ? -7.078 43.058 -22.458 1.00 51.06 88 ALA A CA 1
ATOM 660 C C . ALA A 1 88 ? -6.352 41.716 -22.663 1.00 51.06 88 ALA A C 1
ATOM 662 O O . ALA A 1 88 ? -5.119 41.674 -22.666 1.00 51.06 88 ALA A O 1
ATOM 663 N N . TRP A 1 89 ? -7.097 40.630 -22.901 1.00 49.12 89 TRP A N 1
ATOM 664 C CA . TRP A 1 89 ? -6.541 39.297 -23.167 1.00 49.12 89 TRP A CA 1
ATOM 665 C C . TRP A 1 89 ? -5.871 39.199 -24.538 1.00 49.12 89 TRP A C 1
ATOM 667 O O . TRP A 1 89 ? -4.842 38.542 -24.653 1.00 49.12 89 TRP A O 1
ATOM 677 N N . ALA A 1 90 ? -6.375 39.894 -25.561 1.00 55.78 90 ALA A N 1
ATOM 678 C CA . ALA A 1 90 ? -5.713 39.954 -26.866 1.00 55.78 90 ALA A CA 1
ATOM 679 C C . ALA A 1 90 ? -4.303 40.573 -26.786 1.00 55.78 90 ALA A C 1
ATOM 681 O O . ALA A 1 90 ? -3.424 40.194 -27.557 1.00 55.78 90 ALA A O 1
ATOM 682 N N . GLN A 1 91 ? -4.071 41.485 -25.834 1.00 50.41 91 GLN A N 1
ATOM 683 C CA . GLN A 1 91 ? -2.768 42.123 -25.610 1.00 50.41 91 GLN A CA 1
ATOM 684 C C . GLN A 1 91 ? -1.837 41.313 -24.694 1.00 50.41 91 GLN A C 1
ATOM 686 O O . GLN A 1 91 ? -0.622 41.359 -24.871 1.00 50.41 91 GLN A O 1
ATOM 691 N N . THR A 1 92 ? -2.379 40.571 -23.722 1.00 44.03 92 THR A N 1
ATOM 692 C CA . THR A 1 92 ? -1.582 39.824 -22.723 1.00 44.03 92 THR A CA 1
ATOM 693 C C . THR A 1 92 ? -1.384 38.343 -23.048 1.00 44.03 92 THR A C 1
ATOM 695 O O . THR A 1 92 ? -0.359 37.780 -22.674 1.00 44.03 92 THR A O 1
ATOM 698 N N . ALA A 1 93 ? -2.324 37.712 -23.751 1.00 47.03 93 ALA A N 1
ATOM 699 C CA . ALA A 1 93 ? -2.275 36.308 -24.157 1.00 47.03 93 ALA A CA 1
ATOM 700 C C . ALA A 1 93 ? -2.984 36.117 -25.518 1.00 47.03 93 ALA A C 1
ATOM 702 O O . ALA A 1 93 ? -4.082 35.557 -25.593 1.00 47.03 93 ALA A O 1
ATOM 703 N N . PRO A 1 94 ? -2.367 36.575 -26.626 1.00 50.53 94 PRO A N 1
ATOM 704 C CA . PRO A 1 94 ? -2.979 36.573 -27.961 1.00 50.53 94 PRO A CA 1
ATOM 705 C C . PRO A 1 94 ? -3.359 35.172 -28.474 1.00 50.53 94 PRO A C 1
ATOM 707 O O . PRO A 1 94 ? -4.215 35.043 -29.346 1.00 50.53 94 PRO A O 1
ATOM 710 N N . SER A 1 95 ? -2.775 34.115 -27.900 1.00 50.22 95 SER A N 1
ATOM 711 C CA . SER A 1 95 ? -3.093 32.709 -28.179 1.00 50.22 95 SER A CA 1
ATOM 712 C C . SER A 1 95 ? -4.516 32.295 -27.748 1.00 50.22 95 SER A C 1
ATOM 714 O O . SER A 1 95 ? -5.050 31.314 -28.270 1.00 50.22 95 SER A O 1
ATOM 716 N N . LEU A 1 96 ? -5.147 33.040 -26.829 1.00 50.50 96 LEU A N 1
ATOM 717 C CA . LEU A 1 96 ? -6.472 32.757 -26.258 1.00 50.50 96 LEU A CA 1
ATOM 718 C C . LEU A 1 96 ? -7.627 33.471 -26.980 1.00 50.50 96 LEU A C 1
ATOM 720 O O . LEU A 1 96 ? -8.783 33.076 -26.822 1.00 50.50 96 LEU A O 1
ATOM 724 N N . ALA A 1 97 ? -7.345 34.495 -27.789 1.00 56.22 97 ALA A N 1
ATOM 725 C CA . ALA A 1 97 ? -8.372 35.279 -28.481 1.00 56.22 97 ALA A CA 1
ATOM 726 C C . ALA A 1 97 ? -9.257 34.454 -29.451 1.00 56.22 97 ALA A C 1
ATOM 728 O O . ALA A 1 97 ? -10.476 34.603 -29.390 1.00 56.22 97 ALA A O 1
ATOM 729 N N . PRO A 1 98 ? -8.724 33.512 -30.262 1.00 53.59 98 PRO A N 1
ATOM 730 C CA . PRO A 1 98 ? -9.547 32.669 -31.143 1.00 53.59 98 PRO A CA 1
ATOM 731 C C . PRO A 1 98 ? -10.471 31.702 -30.381 1.00 53.59 98 PRO A C 1
ATOM 733 O O . PRO A 1 98 ? -11.515 31.290 -30.882 1.00 53.59 98 PRO A O 1
ATOM 736 N N . LEU A 1 99 ? -10.100 31.349 -29.145 1.00 51.03 99 LEU A N 1
ATOM 737 C CA . LEU A 1 99 ? -10.869 30.471 -28.261 1.00 51.03 99 LEU A CA 1
ATOM 738 C C . LEU A 1 99 ? -12.174 31.165 -27.832 1.00 51.03 99 LEU A C 1
ATOM 740 O O . LEU A 1 99 ? -13.238 30.545 -27.869 1.00 51.03 99 LEU A O 1
ATOM 744 N N . LEU A 1 100 ? -12.099 32.466 -27.520 1.00 55.06 100 LEU A N 1
ATOM 745 C CA . LEU A 1 100 ? -13.241 33.325 -27.175 1.00 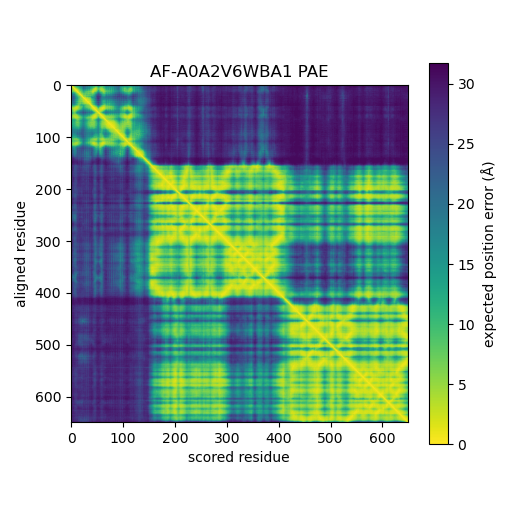55.06 100 LEU A CA 1
ATOM 746 C C . LEU A 1 100 ? -14.215 33.517 -28.348 1.00 55.06 100 LEU A C 1
ATOM 748 O O . LEU A 1 100 ? -15.419 33.652 -28.131 1.00 55.06 100 LEU A O 1
ATOM 752 N N . ASP A 1 101 ? -13.710 33.464 -29.580 1.00 56.38 101 ASP A N 1
ATOM 753 C CA . ASP A 1 101 ? -14.509 33.618 -30.802 1.00 56.38 101 ASP A CA 1
ATOM 754 C C . ASP A 1 101 ? -15.274 32.335 -31.166 1.00 56.38 101 ASP A C 1
ATOM 756 O O . ASP A 1 101 ? -16.287 32.379 -31.864 1.00 56.38 101 ASP A O 1
ATOM 760 N N . SER A 1 102 ? -14.827 31.187 -30.648 1.00 61.31 102 SER A N 1
ATOM 761 C CA . SER A 1 102 ? -15.414 29.863 -30.895 1.00 61.31 102 SER A CA 1
ATOM 762 C C . SER A 1 102 ? -16.503 29.451 -29.891 1.00 61.31 102 SER A C 1
ATOM 764 O O . SER A 1 102 ? -17.022 28.331 -29.970 1.00 61.31 102 SER A O 1
ATOM 766 N N . VAL A 1 103 ? -16.830 30.325 -28.931 1.00 61.22 103 VAL A N 1
ATOM 767 C CA . VAL A 1 103 ? -17.758 30.035 -27.831 1.00 61.22 103 VAL A CA 1
ATOM 768 C C . VAL A 1 103 ? -19.199 30.077 -28.324 1.00 61.22 103 VAL A C 1
ATOM 770 O O . VAL A 1 103 ? -19.738 31.138 -28.642 1.00 61.22 103 VAL A O 1
ATOM 773 N N . SER A 1 104 ? -19.868 28.928 -28.305 1.00 62.28 104 SER A N 1
ATOM 774 C CA . SER A 1 104 ? -21.318 28.849 -28.481 1.00 62.28 104 SER A CA 1
ATOM 775 C C . SER A 1 104 ? -21.984 28.425 -27.177 1.00 62.28 104 SER A C 1
ATOM 777 O O . SER A 1 104 ? -21.556 27.473 -26.531 1.00 62.28 104 SER A O 1
ATOM 779 N N . VAL A 1 105 ? -23.029 29.146 -26.778 1.00 62.28 105 VAL A N 1
ATOM 780 C CA . VAL A 1 105 ? -23.812 28.845 -25.575 1.00 62.28 105 VAL A CA 1
ATOM 781 C C . VAL A 1 105 ? -25.205 28.423 -26.021 1.00 62.28 105 VAL A C 1
ATOM 783 O O . VAL A 1 105 ? -25.843 29.134 -26.798 1.00 62.28 105 VAL A O 1
ATOM 786 N N . LYS A 1 106 ? -25.654 27.252 -25.572 1.00 67.19 106 LYS A N 1
ATOM 787 C CA . LYS A 1 106 ? -26.985 26.699 -25.828 1.00 67.19 106 LYS A CA 1
ATOM 788 C C . LYS A 1 106 ? -27.698 26.475 -24.503 1.00 67.19 106 LYS A C 1
ATOM 790 O O . LYS A 1 106 ? -27.249 25.665 -23.693 1.00 67.19 106 LYS A O 1
ATOM 795 N N . SER A 1 107 ? -28.827 27.146 -24.347 1.00 60.97 107 SER A N 1
ATOM 796 C CA . SER A 1 107 ? -29.664 27.104 -23.151 1.00 60.97 107 SER A CA 1
ATOM 797 C C . SER A 1 107 ? -30.879 26.209 -23.388 1.00 60.97 107 SER A C 1
ATOM 799 O O . SER A 1 107 ? -31.542 26.320 -24.419 1.00 60.97 107 SER A O 1
ATOM 801 N N . SER A 1 108 ? -31.175 25.302 -22.457 1.00 60.88 108 SER A N 1
ATOM 802 C CA . SER A 1 108 ? -32.333 24.402 -22.521 1.00 60.88 108 SER A CA 1
ATOM 803 C C . SER A 1 108 ? -32.893 24.148 -21.120 1.00 60.88 108 SER A C 1
ATOM 805 O O . SER A 1 108 ? -32.530 23.171 -20.459 1.00 60.88 108 SER A O 1
ATOM 807 N N . GLY A 1 109 ? -33.813 25.007 -20.677 1.00 70.12 109 GLY A N 1
ATOM 808 C CA . GLY A 1 109 ? -34.401 24.933 -19.337 1.00 70.12 109 GLY A CA 1
ATOM 809 C C . GLY A 1 109 ? -33.343 25.177 -18.264 1.00 70.12 109 GLY A C 1
ATOM 810 O O . GLY A 1 109 ? -32.650 26.184 -18.300 1.00 70.12 109 GLY A O 1
ATOM 811 N N . ASN A 1 110 ? -33.174 24.225 -17.348 1.00 65.75 110 ASN A N 1
ATOM 812 C CA . ASN A 1 110 ? -32.181 24.309 -16.272 1.00 65.75 110 ASN A CA 1
ATOM 813 C C . ASN A 1 110 ? -30.769 23.850 -16.688 1.00 65.75 110 ASN A C 1
ATOM 815 O O . ASN A 1 110 ? -29.891 23.702 -15.837 1.00 65.75 110 ASN A O 1
ATOM 819 N N . ARG A 1 111 ? -30.560 23.575 -17.981 1.00 64.06 111 ARG A N 1
ATOM 820 C CA . ARG A 1 111 ? -29.293 23.109 -18.544 1.00 64.06 111 ARG A CA 1
ATOM 821 C C . ARG A 1 111 ? -28.702 24.171 -19.456 1.00 64.06 111 ARG A C 1
ATOM 823 O O . ARG A 1 111 ? -29.289 24.512 -20.482 1.00 64.06 111 ARG A O 1
ATOM 830 N N . GLU A 1 112 ? -27.488 24.586 -19.140 1.00 61.34 112 GLU A N 1
ATOM 831 C CA . GLU A 1 112 ? -26.663 25.453 -19.971 1.00 61.34 112 GLU A CA 1
ATOM 832 C C . GLU A 1 112 ? -25.509 24.645 -20.563 1.00 61.34 112 GLU A C 1
ATOM 834 O O . GLU A 1 112 ? -24.818 23.909 -19.863 1.00 61.34 112 GLU A O 1
ATOM 839 N N . THR A 1 113 ? -25.299 24.736 -21.873 1.00 60.72 113 THR A N 1
ATOM 840 C CA . THR A 1 113 ? -24.210 24.043 -22.570 1.00 60.72 113 THR A CA 1
ATOM 841 C C . THR A 1 113 ? -23.326 25.053 -23.282 1.00 60.72 113 THR A C 1
ATOM 843 O O . THR A 1 113 ? -23.755 25.701 -24.231 1.00 60.72 113 THR A O 1
ATOM 846 N N . ILE A 1 114 ? -22.077 25.157 -22.843 1.00 60.25 114 ILE A N 1
ATOM 847 C CA . ILE A 1 114 ? -21.035 25.989 -23.436 1.00 60.25 114 ILE A CA 1
ATOM 848 C C . ILE A 1 114 ? -20.130 25.074 -24.264 1.00 60.25 114 ILE A C 1
ATOM 850 O O . ILE A 1 114 ? -19.494 24.161 -23.738 1.00 60.25 114 ILE A O 1
ATOM 854 N N . GLU A 1 115 ? -20.088 25.288 -25.573 1.00 59.06 115 GLU A N 1
ATOM 855 C CA . GLU A 1 115 ? -19.268 24.522 -26.511 1.00 59.06 115 GLU A CA 1
ATOM 856 C C . GLU A 1 115 ? -18.185 25.430 -27.096 1.00 59.06 115 GLU A C 1
ATOM 858 O O . GLU A 1 115 ? -18.491 26.479 -27.663 1.00 59.06 115 GLU A O 1
ATOM 863 N N . PHE A 1 116 ? -16.935 24.989 -26.995 1.00 61.91 116 PHE A N 1
ATOM 864 C CA . PHE A 1 116 ? -15.774 25.580 -27.650 1.00 61.91 116 PHE A CA 1
ATOM 865 C C . PHE A 1 116 ? -15.363 24.681 -28.814 1.00 61.91 116 PHE A C 1
ATOM 867 O O . PHE A 1 116 ? -15.220 23.461 -28.651 1.00 61.91 116 PHE A O 1
ATOM 874 N N . THR A 1 117 ? -15.158 25.276 -29.986 1.00 58.56 117 THR A N 1
ATOM 875 C CA . THR A 1 117 ? -14.696 24.542 -31.170 1.00 58.56 117 THR A CA 1
ATOM 876 C C . THR A 1 117 ? -13.198 24.756 -31.336 1.00 58.56 117 THR A C 1
ATOM 878 O O . THR A 1 117 ? -12.739 25.874 -31.528 1.00 58.56 117 THR A O 1
ATOM 881 N N . VAL A 1 118 ? -12.435 23.671 -31.250 1.00 55.62 118 VAL A N 1
ATOM 882 C CA . VAL A 1 118 ? -10.974 23.653 -31.360 1.00 55.62 118 VAL A CA 1
ATOM 883 C C . VAL A 1 118 ? -10.616 23.336 -32.810 1.00 55.62 118 VAL A C 1
ATOM 885 O O . VAL A 1 118 ? -10.780 22.198 -33.261 1.00 55.62 118 VAL A O 1
ATOM 888 N N . ASP A 1 119 ? -10.147 24.335 -33.553 1.00 53.50 119 ASP A N 1
ATOM 889 C CA . ASP A 1 119 ? -9.612 24.130 -34.901 1.00 53.50 119 ASP A CA 1
ATOM 890 C C . ASP A 1 119 ? -8.172 23.561 -34.878 1.00 53.50 119 ASP A C 1
ATOM 892 O O . ASP A 1 119 ? -7.525 23.463 -33.830 1.00 53.50 119 ASP A O 1
ATOM 896 N N . ARG A 1 120 ? -7.663 23.136 -36.045 1.00 45.81 120 ARG A N 1
ATOM 897 C CA . ARG A 1 120 ? -6.317 22.536 -36.176 1.00 45.81 120 ARG A CA 1
ATOM 898 C C . ARG A 1 120 ? -5.182 23.495 -35.786 1.00 45.81 120 ARG A C 1
ATOM 900 O O . ARG A 1 120 ? -4.151 23.031 -35.313 1.00 45.81 120 ARG A O 1
ATOM 907 N N . THR A 1 121 ? -5.371 24.799 -35.962 1.00 47.03 121 THR A N 1
ATOM 908 C CA . THR A 1 121 ? -4.422 25.869 -35.603 1.00 47.03 121 THR A CA 1
ATOM 909 C C . THR A 1 121 ? -4.373 26.133 -34.096 1.00 47.03 121 THR A C 1
ATOM 911 O O . THR A 1 121 ? -3.345 26.545 -33.556 1.00 47.03 121 THR A O 1
ATOM 914 N N . PHE A 1 122 ? -5.469 25.865 -33.390 1.00 48.12 122 PHE A N 1
ATOM 915 C CA . PHE A 1 122 ? -5.584 26.004 -31.946 1.00 48.12 122 PHE A CA 1
ATOM 916 C C . PHE A 1 122 ? -5.054 24.773 -31.191 1.00 48.12 122 PHE A C 1
ATOM 918 O O . PHE A 1 122 ? -4.434 24.925 -30.140 1.00 48.12 122 PHE A O 1
ATOM 925 N N . ALA A 1 123 ? -5.173 23.562 -31.750 1.00 46.97 123 ALA A N 1
ATOM 926 C CA . ALA A 1 123 ? -4.603 22.345 -31.155 1.00 46.97 123 ALA A CA 1
ATOM 927 C C . ALA A 1 123 ? -3.075 22.431 -30.940 1.00 46.97 123 ALA A C 1
ATOM 929 O O . ALA A 1 123 ? -2.571 21.925 -29.941 1.00 46.97 123 ALA A O 1
ATOM 930 N N . SER A 1 124 ? -2.350 23.140 -31.816 1.00 44.31 124 SER A N 1
ATOM 931 C CA . SER A 1 124 ? -0.911 23.411 -31.662 1.00 44.31 124 SER A CA 1
ATOM 932 C C . SER A 1 124 ? -0.570 24.478 -30.611 1.00 44.31 124 SER A C 1
ATOM 934 O O . SER A 1 124 ? 0.582 24.577 -30.203 1.00 44.31 124 SER A O 1
ATOM 936 N N . ASN A 1 125 ? -1.545 25.278 -30.164 1.00 40.88 125 ASN A N 1
ATOM 937 C CA . ASN A 1 125 ? -1.355 26.372 -29.201 1.00 40.88 125 ASN A CA 1
ATOM 938 C C . ASN A 1 125 ? -2.010 26.109 -27.832 1.00 40.88 125 ASN A C 1
ATOM 940 O O . ASN A 1 125 ? -1.758 26.856 -26.887 1.00 40.88 125 ASN A O 1
ATOM 944 N N . LEU A 1 126 ? -2.805 25.043 -27.694 1.00 42.84 126 LEU A N 1
ATOM 945 C CA . LEU A 1 126 ? -3.530 24.692 -26.469 1.00 42.84 126 LEU A CA 1
ATOM 946 C C . LEU A 1 126 ? -2.592 24.440 -25.273 1.00 42.84 126 LEU A C 1
ATOM 948 O O . LEU A 1 126 ? -2.897 24.848 -24.155 1.00 42.84 126 LEU A O 1
ATOM 952 N N . GLU A 1 127 ? -1.417 23.844 -25.498 1.00 43.62 127 GLU A N 1
ATOM 953 C CA . GLU A 1 127 ? -0.392 23.678 -24.454 1.00 43.62 127 GLU A CA 1
ATOM 954 C C . GLU A 1 127 ? 0.202 25.018 -23.999 1.00 43.62 127 GLU A C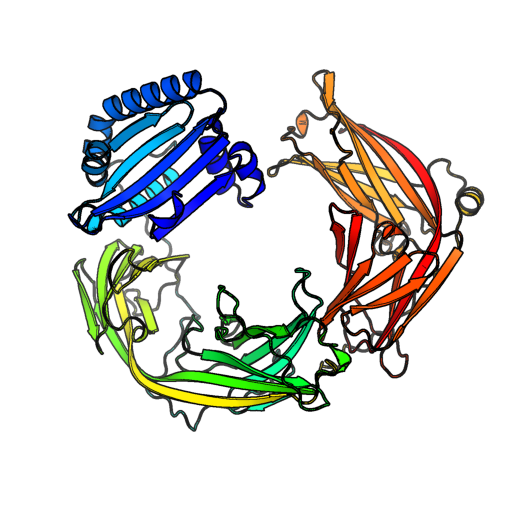 1
ATOM 956 O O . GLU A 1 127 ? 0.464 25.207 -22.807 1.00 43.62 127 GLU A O 1
ATOM 961 N N . ARG A 1 128 ? 0.367 25.977 -24.922 1.00 44.00 128 ARG A N 1
ATOM 962 C CA . ARG A 1 128 ? 0.845 27.330 -24.610 1.00 44.00 128 ARG A CA 1
ATOM 963 C C . ARG A 1 128 ? -0.229 28.113 -23.847 1.00 44.00 128 ARG A C 1
ATOM 965 O O . ARG A 1 128 ? 0.098 28.718 -22.838 1.00 44.00 128 ARG A O 1
ATOM 972 N N . ALA A 1 129 ? -1.500 27.970 -24.223 1.00 42.31 129 ALA A N 1
ATOM 973 C CA . ALA A 1 129 ? -2.659 28.527 -23.524 1.00 42.31 129 ALA A CA 1
ATOM 974 C C . ALA A 1 129 ? -2.828 27.983 -22.091 1.00 42.31 129 ALA A C 1
ATOM 976 O O . ALA A 1 129 ? -3.027 28.756 -21.159 1.00 42.31 129 ALA A O 1
ATOM 977 N N . VAL A 1 130 ? -2.695 26.667 -21.879 1.00 41.03 130 VAL A N 1
ATOM 978 C CA . VAL A 1 130 ? -2.734 26.052 -20.536 1.00 41.03 130 VAL A CA 1
ATOM 979 C C . VAL A 1 130 ? -1.519 26.466 -19.702 1.00 41.03 130 VAL A C 1
ATOM 981 O O . VAL A 1 130 ? -1.655 26.751 -18.514 1.00 41.03 130 VAL A O 1
ATOM 984 N N . SER A 1 131 ? -0.337 26.563 -20.314 1.00 40.34 131 SER A N 1
ATOM 985 C CA . SER A 1 131 ? 0.884 27.018 -19.634 1.00 40.34 131 SER A CA 1
ATOM 986 C C . SER A 1 131 ? 0.849 28.508 -19.279 1.00 40.34 131 SER A C 1
ATOM 988 O O . SER A 1 131 ? 1.323 28.877 -18.208 1.00 40.34 131 SER A O 1
ATOM 990 N N . GLU A 1 132 ? 0.282 29.359 -20.137 1.00 42.88 132 GLU A N 1
ATOM 991 C CA . GLU A 1 132 ? 0.069 30.795 -19.900 1.00 42.88 132 GLU A CA 1
ATOM 992 C C . GLU A 1 132 ? -1.015 31.020 -18.838 1.00 42.88 132 GLU A C 1
ATOM 994 O O . GLU A 1 132 ? -0.817 31.822 -17.927 1.00 42.88 132 GLU A O 1
ATOM 999 N N . LEU A 1 133 ? -2.099 30.238 -18.863 1.00 39.78 133 LEU A N 1
ATOM 1000 C CA . LEU A 1 133 ? -3.139 30.242 -17.834 1.00 39.78 133 LEU A CA 1
ATOM 1001 C C . LEU A 1 133 ? -2.561 29.832 -16.470 1.00 39.78 133 LEU A C 1
ATOM 1003 O O . LEU A 1 133 ? -2.726 30.554 -15.490 1.00 39.78 133 LEU A O 1
ATOM 1007 N N . LEU A 1 134 ? -1.808 28.732 -16.398 1.00 38.12 134 LEU A N 1
ATOM 1008 C CA . LEU A 1 134 ? -1.159 28.291 -15.161 1.00 38.12 134 LEU A CA 1
ATOM 1009 C C . LEU A 1 134 ? -0.091 29.291 -14.696 1.00 38.12 134 LEU A C 1
ATOM 1011 O O . LEU A 1 134 ? -0.048 29.623 -13.515 1.00 38.12 134 LEU A O 1
ATOM 1015 N N . ALA A 1 135 ? 0.721 29.845 -15.601 1.00 39.00 135 ALA A N 1
ATOM 1016 C CA . ALA A 1 135 ? 1.685 30.891 -15.260 1.00 39.00 135 ALA A CA 1
ATOM 1017 C C . ALA A 1 135 ? 1.005 32.162 -14.725 1.00 39.00 135 ALA A C 1
ATOM 1019 O O . ALA A 1 135 ? 1.514 32.753 -13.778 1.00 39.00 135 ALA A O 1
ATOM 1020 N N . SER A 1 136 ? -0.151 32.555 -15.268 1.00 38.62 136 SER A N 1
ATOM 1021 C CA . SER A 1 136 ? -0.929 33.708 -14.790 1.00 38.62 136 SER A CA 1
ATOM 1022 C C . SER A 1 136 ? -1.577 33.468 -13.419 1.00 38.62 136 SER A C 1
ATOM 1024 O O . SER A 1 136 ? -1.671 34.387 -12.610 1.00 38.62 136 SER A O 1
ATOM 1026 N N . ILE A 1 137 ? -1.940 32.217 -13.116 1.00 36.53 137 ILE A N 1
ATOM 1027 C CA . ILE A 1 137 ? -2.479 31.791 -11.817 1.00 36.53 137 ILE A CA 1
ATOM 1028 C C . ILE A 1 137 ? -1.372 31.736 -10.747 1.00 36.53 137 ILE A C 1
ATOM 1030 O O . ILE A 1 137 ? -1.597 32.158 -9.614 1.00 36.53 137 ILE A O 1
ATOM 1034 N N . PHE A 1 138 ? -0.167 31.263 -11.089 1.00 32.22 138 PHE A N 1
ATOM 1035 C CA . PHE A 1 138 ? 0.970 31.166 -10.156 1.00 32.22 138 PHE A CA 1
ATOM 1036 C C . PHE A 1 138 ? 1.796 32.455 -10.026 1.00 32.22 138 PHE A C 1
ATOM 1038 O O . PHE A 1 138 ? 2.513 32.613 -9.043 1.00 32.22 138 PHE A O 1
ATOM 1045 N N . ALA A 1 139 ? 1.677 33.390 -10.970 1.00 33.56 139 ALA A N 1
ATOM 1046 C CA . ALA A 1 139 ? 2.167 34.763 -10.828 1.00 33.56 139 ALA A CA 1
ATOM 1047 C C . ALA A 1 139 ? 1.186 35.670 -10.056 1.00 33.56 139 ALA A C 1
ATOM 1049 O O . ALA A 1 139 ? 1.397 36.880 -10.001 1.00 33.56 139 ALA A O 1
ATOM 1050 N N . GLY A 1 140 ? 0.090 35.105 -9.535 1.00 27.64 140 GLY A N 1
ATOM 1051 C CA . GLY A 1 140 ? -1.090 35.839 -9.094 1.00 27.64 140 GLY A CA 1
ATOM 1052 C C . GLY A 1 140 ? -0.802 37.002 -8.145 1.00 27.64 140 GLY A C 1
ATOM 1053 O O . GLY A 1 140 ? 0.067 36.914 -7.287 1.00 27.64 140 GLY A O 1
ATOM 1054 N N . LEU A 1 141 ? -1.612 38.059 -8.267 1.00 34.78 141 LEU A N 1
ATOM 1055 C CA . LEU A 1 141 ? -1.908 38.980 -7.164 1.00 34.78 141 LEU A CA 1
ATOM 1056 C C . LEU A 1 141 ? -0.654 39.496 -6.426 1.00 34.78 141 LEU A C 1
ATOM 1058 O O . LEU A 1 141 ? -0.480 39.258 -5.236 1.00 34.78 141 LEU A O 1
ATOM 1062 N N . GLY A 1 142 ? 0.199 40.231 -7.144 1.00 30.19 142 GLY A N 1
ATOM 1063 C CA . GLY A 1 142 ? 1.304 40.994 -6.549 1.00 30.19 142 GLY A CA 1
ATOM 1064 C C . GLY A 1 142 ? 2.650 40.750 -7.219 1.00 30.19 142 GLY A C 1
ATOM 1065 O O . GLY A 1 142 ? 3.570 40.232 -6.599 1.00 30.19 142 GLY A O 1
ATOM 1066 N N . GLY A 1 143 ? 2.786 41.134 -8.487 1.00 26.23 143 GLY A N 1
ATOM 1067 C CA . GLY A 1 143 ? 4.068 41.033 -9.179 1.00 26.23 143 GLY A CA 1
ATOM 1068 C C . GLY A 1 143 ? 3.932 41.256 -10.672 1.00 26.23 143 GLY A C 1
ATOM 1069 O O . GLY A 1 143 ? 4.112 40.329 -11.457 1.00 26.23 143 GLY A O 1
ATOM 1070 N N . GLY A 1 144 ? 3.600 42.486 -11.069 1.00 28.33 144 GLY A N 1
ATOM 1071 C CA . GLY A 1 144 ? 3.795 42.905 -12.451 1.00 28.33 144 GLY A CA 1
ATOM 1072 C C . GLY A 1 144 ? 5.256 42.672 -12.829 1.00 28.33 144 GLY A C 1
ATOM 1073 O O . GLY A 1 144 ? 6.164 43.189 -12.182 1.00 28.33 144 GLY A O 1
ATOM 1074 N N . ARG A 1 145 ? 5.488 41.845 -13.846 1.00 30.92 145 ARG A N 1
ATOM 1075 C CA . ARG A 1 145 ? 6.803 41.712 -14.465 1.00 30.92 145 ARG A CA 1
ATOM 1076 C C . ARG A 1 145 ? 7.058 43.024 -15.204 1.00 30.92 145 ARG A C 1
ATOM 1078 O O . ARG A 1 145 ? 6.480 43.242 -16.265 1.00 30.92 145 ARG A O 1
ATOM 1085 N N . GLU A 1 146 ? 7.880 43.906 -14.641 1.00 27.64 146 GLU A N 1
ATOM 1086 C CA . GLU A 1 146 ? 8.450 44.994 -15.433 1.00 27.64 146 GLU A CA 1
ATOM 1087 C C . GLU A 1 146 ? 9.253 44.372 -16.592 1.00 27.64 146 GLU A C 1
ATOM 1089 O O . GLU A 1 146 ? 10.077 43.472 -16.364 1.00 27.64 146 GLU A O 1
ATOM 1094 N N . PRO A 1 147 ? 9.018 44.795 -17.845 1.00 27.95 147 PRO A N 1
ATOM 1095 C CA . PRO A 1 147 ? 9.807 44.337 -18.974 1.00 27.95 147 PRO A CA 1
ATOM 1096 C C . PRO A 1 147 ? 11.222 44.913 -18.840 1.00 27.95 147 PRO A C 1
ATOM 1098 O O . PRO A 1 147 ? 11.449 46.087 -19.113 1.00 27.95 147 PRO A O 1
ATOM 1101 N N . GLY A 1 148 ? 12.174 44.092 -18.384 1.00 33.22 148 GLY A N 1
ATOM 1102 C CA . GLY A 1 148 ? 13.587 44.485 -18.283 1.00 33.22 148 GLY A CA 1
ATOM 1103 C C . GLY A 1 148 ? 14.423 43.793 -17.200 1.00 33.22 148 GLY A C 1
ATOM 1104 O O . GLY A 1 148 ? 15.646 43.930 -17.209 1.00 33.22 148 GLY A O 1
ATOM 1105 N N . ALA A 1 149 ? 13.826 43.027 -16.281 1.00 29.19 149 ALA A N 1
ATOM 1106 C CA . ALA A 1 149 ? 14.594 42.367 -15.224 1.00 29.19 149 ALA A CA 1
ATOM 1107 C C . ALA A 1 149 ? 15.430 41.189 -15.766 1.00 29.19 149 ALA A C 1
ATOM 1109 O O . ALA A 1 149 ? 14.888 40.189 -16.244 1.00 29.19 149 ALA A O 1
ATOM 1110 N N . ARG A 1 150 ? 16.764 41.302 -15.667 1.00 33.69 150 ARG A N 1
ATOM 1111 C CA . ARG A 1 150 ? 17.710 40.207 -15.949 1.00 33.69 150 ARG A CA 1
ATOM 1112 C C . ARG A 1 150 ? 17.380 38.990 -15.066 1.00 33.69 150 ARG A C 1
ATOM 1114 O O . ARG A 1 150 ? 17.077 39.187 -13.888 1.00 33.69 150 ARG A O 1
ATOM 1121 N N . PRO A 1 151 ? 17.455 37.752 -15.591 1.00 39.25 151 PRO A N 1
ATOM 1122 C CA . PRO A 1 151 ? 17.197 36.554 -14.799 1.00 39.25 151 PRO A CA 1
ATOM 1123 C C . PRO A 1 151 ? 18.144 36.519 -13.595 1.00 39.25 151 PRO A C 1
ATOM 1125 O O . PRO A 1 151 ? 19.359 36.655 -13.748 1.00 39.25 151 PRO A O 1
ATOM 1128 N N . SER A 1 152 ? 17.589 36.373 -12.390 1.00 41.62 152 SER A N 1
ATOM 1129 C CA . SER A 1 152 ? 18.387 36.162 -11.187 1.00 41.62 152 SER A CA 1
ATOM 1130 C C . SER A 1 152 ? 19.171 34.862 -11.355 1.00 41.62 152 SER A C 1
ATOM 1132 O O . SER A 1 152 ? 18.600 33.798 -11.597 1.00 41.62 152 SER A O 1
ATOM 1134 N N . VAL A 1 153 ? 20.498 34.962 -11.281 1.00 50.16 153 VAL A N 1
ATOM 1135 C CA . VAL A 1 153 ? 21.401 33.813 -11.360 1.00 50.16 153 VAL A CA 1
ATOM 1136 C C . VAL A 1 153 ? 21.104 32.923 -10.154 1.00 50.16 153 VAL A C 1
ATOM 1138 O O . VAL A 1 153 ? 21.468 33.254 -9.026 1.00 50.16 153 VAL A O 1
ATOM 1141 N N . ARG A 1 154 ? 20.368 31.825 -10.370 1.00 61.00 154 ARG A N 1
ATOM 1142 C CA . ARG A 1 154 ? 20.180 30.791 -9.346 1.00 61.00 154 ARG A CA 1
ATOM 1143 C C . ARG A 1 154 ? 21.540 30.180 -9.030 1.00 61.00 154 ARG A C 1
ATOM 1145 O O . ARG A 1 154 ? 22.342 29.969 -9.938 1.00 61.00 154 ARG A O 1
ATOM 1152 N N . ALA A 1 155 ? 21.783 29.902 -7.750 1.00 74.69 155 ALA A N 1
ATOM 1153 C CA . ALA A 1 155 ? 22.994 29.212 -7.331 1.00 74.69 155 ALA A CA 1
ATOM 1154 C C . ALA A 1 155 ? 23.088 27.862 -8.055 1.00 74.69 155 ALA A C 1
ATOM 1156 O O . ALA A 1 155 ? 22.127 27.089 -8.069 1.00 74.69 155 ALA A O 1
ATOM 1157 N N . GLU A 1 156 ? 24.232 27.612 -8.685 1.00 85.88 156 GLU A N 1
ATOM 1158 C CA . GLU A 1 156 ? 24.468 26.380 -9.424 1.00 85.88 156 GLU A CA 1
ATOM 1159 C C . GLU A 1 156 ? 24.553 25.188 -8.462 1.00 85.88 156 GLU A C 1
ATOM 1161 O O . GLU A 1 156 ? 25.257 25.244 -7.451 1.00 85.88 156 GLU A O 1
ATOM 1166 N N . ARG A 1 157 ? 23.840 24.102 -8.773 1.00 88.81 157 ARG A N 1
ATOM 1167 C CA . ARG A 1 157 ? 23.897 22.842 -8.027 1.00 88.81 157 ARG A CA 1
ATOM 1168 C C . ARG A 1 157 ? 24.051 21.673 -8.988 1.00 88.81 157 ARG A C 1
ATOM 1170 O O . ARG A 1 157 ? 23.232 21.482 -9.885 1.00 88.81 157 ARG A O 1
ATOM 1177 N N . ILE A 1 158 ? 25.080 20.870 -8.746 1.00 90.50 158 ILE A N 1
ATOM 1178 C CA . ILE A 1 158 ? 25.398 19.683 -9.540 1.00 90.50 158 ILE A CA 1
ATOM 1179 C C . ILE A 1 158 ? 24.578 18.488 -9.052 1.00 90.50 158 ILE A C 1
ATOM 1181 O O . ILE A 1 158 ? 24.422 18.281 -7.848 1.00 90.50 158 ILE A O 1
ATOM 1185 N N . ASP A 1 159 ? 24.060 17.703 -9.992 1.00 85.06 159 ASP A N 1
ATOM 1186 C CA . ASP A 1 159 ? 23.466 16.398 -9.720 1.00 85.06 159 ASP A CA 1
ATOM 1187 C C . ASP A 1 159 ? 24.576 15.368 -9.480 1.00 85.06 159 ASP A C 1
ATOM 1189 O O . ASP A 1 159 ? 25.153 14.808 -10.414 1.00 85.06 159 ASP A O 1
ATOM 1193 N N . THR A 1 160 ? 24.898 15.123 -8.211 1.00 82.25 160 THR A N 1
ATOM 1194 C CA . THR A 1 160 ? 25.920 14.145 -7.817 1.00 82.25 160 THR A CA 1
ATOM 1195 C C . THR A 1 160 ? 25.477 12.692 -8.008 1.00 82.25 160 THR A C 1
ATOM 1197 O O . THR A 1 160 ? 26.313 11.795 -7.923 1.00 82.25 160 THR A O 1
ATOM 1200 N N . GLU A 1 161 ? 24.192 12.439 -8.276 1.00 76.62 161 GLU A N 1
ATOM 1201 C CA . GLU A 1 161 ? 23.622 11.096 -8.445 1.00 76.62 161 GLU A CA 1
ATOM 1202 C C . GLU A 1 161 ? 23.177 10.803 -9.888 1.00 76.62 161 GLU A C 1
ATOM 1204 O O . GLU A 1 161 ? 22.545 9.772 -10.151 1.00 76.62 161 GLU A O 1
ATOM 1209 N N . ALA A 1 162 ? 23.556 11.662 -10.841 1.00 77.56 162 ALA A N 1
ATOM 1210 C CA . ALA A 1 162 ? 23.192 11.534 -12.246 1.00 77.56 162 ALA A CA 1
ATOM 1211 C C . ALA A 1 162 ? 23.446 10.109 -12.778 1.00 77.56 162 ALA A C 1
ATOM 1213 O O . ALA A 1 162 ? 24.547 9.558 -12.682 1.00 77.56 162 ALA A O 1
ATOM 1214 N N . ILE A 1 163 ? 22.412 9.486 -13.357 1.00 77.50 163 ILE A N 1
ATOM 1215 C CA . ILE A 1 163 ? 22.480 8.083 -13.795 1.00 77.50 163 ILE A CA 1
ATOM 1216 C C . ILE A 1 163 ? 23.533 7.935 -14.902 1.00 77.50 163 ILE A C 1
ATOM 1218 O O . ILE A 1 163 ? 23.394 8.514 -15.978 1.00 77.50 163 ILE A O 1
ATOM 1222 N N . ALA A 1 164 ? 24.575 7.148 -14.673 1.00 82.56 164 ALA A N 1
ATOM 1223 C CA . ALA A 1 164 ? 25.531 6.811 -15.718 1.00 82.56 164 ALA A CA 1
ATOM 1224 C C . ALA A 1 164 ? 24.960 5.688 -16.596 1.00 82.56 164 ALA A C 1
ATOM 1226 O O . ALA A 1 164 ? 24.536 4.656 -16.076 1.00 82.56 164 ALA A O 1
ATOM 1227 N N . PHE A 1 165 ? 24.949 5.891 -17.914 1.00 88.00 165 PHE A N 1
ATOM 1228 C CA . PHE A 1 165 ? 24.566 4.856 -18.872 1.00 88.00 165 PHE A CA 1
ATOM 1229 C C . PHE A 1 165 ? 25.798 4.072 -19.320 1.00 88.00 165 PHE A C 1
ATOM 1231 O O . PHE A 1 165 ? 26.842 4.652 -19.620 1.00 88.00 165 PHE A O 1
ATOM 1238 N N . THR A 1 166 ? 25.679 2.750 -19.372 1.00 89.25 166 THR A N 1
ATOM 1239 C CA . THR A 1 166 ? 26.740 1.849 -19.819 1.00 89.25 166 THR A CA 1
ATOM 1240 C C . THR A 1 166 ? 26.670 1.716 -21.345 1.00 89.25 166 THR A C 1
ATOM 1242 O O . THR A 1 166 ? 25.642 1.251 -21.845 1.00 89.25 166 THR A O 1
ATOM 1245 N N . PRO A 1 167 ? 27.727 2.088 -22.102 1.00 89.94 167 PRO A N 1
ATOM 1246 C CA . PRO A 1 167 ? 27.690 2.139 -23.569 1.00 89.94 167 PRO A CA 1
ATOM 1247 C C . PRO A 1 167 ? 27.293 0.826 -24.247 1.00 89.94 167 PRO A C 1
ATOM 1249 O O . PRO A 1 167 ? 26.559 0.843 -25.235 1.00 89.94 167 PRO A O 1
ATOM 1252 N N . ALA A 1 168 ? 27.771 -0.297 -23.708 1.00 92.00 168 ALA A N 1
ATOM 1253 C CA . ALA A 1 168 ? 27.448 -1.641 -24.157 1.00 92.00 168 ALA A CA 1
ATOM 1254 C C . ALA A 1 168 ? 27.179 -2.539 -22.943 1.00 92.00 168 ALA A C 1
ATOM 1256 O O . ALA A 1 168 ? 27.951 -2.535 -21.985 1.00 92.00 168 ALA A O 1
ATOM 1257 N N . VAL A 1 169 ? 26.088 -3.296 -22.989 1.00 91.62 169 VAL A N 1
ATOM 1258 C CA . VAL A 1 169 ? 25.662 -4.225 -21.940 1.00 91.62 169 VAL A CA 1
ATOM 1259 C C . VAL A 1 169 ? 25.457 -5.593 -22.571 1.00 91.62 169 VAL A C 1
ATOM 1261 O O . VAL A 1 169 ? 24.698 -5.725 -23.532 1.00 91.62 169 VAL A O 1
ATOM 1264 N N . ASP A 1 170 ? 26.110 -6.604 -22.007 1.00 90.12 170 ASP A N 1
ATOM 1265 C CA . ASP A 1 170 ? 25.849 -7.998 -22.348 1.00 90.12 170 ASP A CA 1
ATOM 1266 C C . ASP A 1 170 ? 24.663 -8.521 -21.528 1.00 90.12 170 ASP A C 1
ATOM 1268 O O . ASP A 1 170 ? 24.697 -8.541 -20.296 1.00 90.12 170 ASP A O 1
ATOM 1272 N N . ALA A 1 171 ? 23.610 -8.951 -22.221 1.00 86.69 171 ALA A N 1
ATOM 1273 C CA . ALA A 1 171 ? 22.420 -9.527 -21.609 1.00 86.69 171 ALA A CA 1
ATOM 1274 C C . ALA A 1 171 ? 22.715 -10.815 -20.826 1.00 86.69 171 ALA A C 1
ATOM 1276 O O . ALA A 1 171 ? 22.064 -11.070 -19.812 1.00 86.69 171 ALA A O 1
ATOM 1277 N N . ALA A 1 172 ? 23.685 -11.620 -21.273 1.00 86.75 172 ALA A N 1
ATOM 1278 C CA . ALA A 1 172 ? 24.068 -12.854 -20.589 1.00 86.75 172 ALA A CA 1
ATOM 1279 C C . ALA A 1 172 ? 24.831 -12.583 -19.281 1.00 86.75 172 ALA A C 1
ATOM 1281 O O . ALA A 1 172 ? 24.814 -13.413 -18.376 1.00 86.75 172 ALA A O 1
ATOM 1282 N N . GLY A 1 173 ? 25.457 -11.408 -19.168 1.00 85.69 173 GLY A N 1
ATOM 1283 C CA . GLY A 1 173 ? 26.226 -10.974 -18.003 1.00 85.69 173 GLY A CA 1
ATOM 1284 C C . GLY A 1 173 ? 25.415 -10.247 -16.927 1.00 85.69 173 GLY A C 1
ATOM 1285 O O . GLY A 1 173 ? 26.011 -9.691 -16.004 1.00 85.69 173 GLY A O 1
ATOM 1286 N N . LEU A 1 174 ? 24.080 -10.199 -17.025 1.00 90.38 174 LEU A N 1
ATOM 1287 C CA . LEU A 1 174 ? 23.254 -9.587 -15.982 1.00 90.38 174 LEU A CA 1
ATOM 1288 C C . LEU A 1 174 ? 23.399 -10.357 -14.665 1.00 90.38 174 LEU A C 1
ATOM 1290 O O . LEU A 1 174 ? 23.113 -11.552 -14.594 1.00 90.38 174 LEU A O 1
ATOM 1294 N N . ALA A 1 175 ? 23.816 -9.650 -13.614 1.00 89.75 175 ALA A N 1
ATOM 1295 C 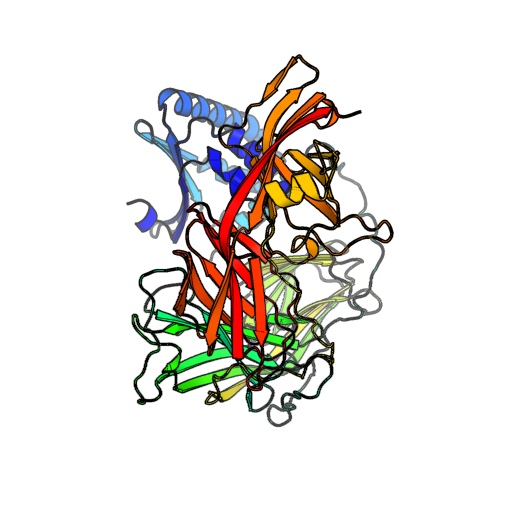CA . ALA A 1 175 ? 23.953 -10.228 -12.285 1.00 89.75 175 ALA A CA 1
ATOM 1296 C C . ALA A 1 175 ? 22.609 -10.776 -11.790 1.00 89.75 175 ALA A C 1
ATOM 1298 O O . ALA A 1 175 ? 21.566 -10.140 -11.958 1.00 89.75 175 ALA A O 1
ATOM 1299 N N . ALA A 1 176 ? 22.648 -11.952 -11.163 1.00 92.06 176 ALA A N 1
ATOM 1300 C CA . ALA A 1 176 ? 21.470 -12.511 -10.524 1.00 92.06 176 ALA A CA 1
ATOM 1301 C C . ALA A 1 176 ? 21.005 -11.629 -9.353 1.00 92.06 176 ALA A C 1
ATOM 1303 O O . ALA A 1 176 ? 21.802 -10.897 -8.761 1.00 92.06 176 ALA A O 1
ATOM 1304 N N . TYR A 1 177 ? 19.719 -11.706 -9.008 1.00 92.00 177 TYR A N 1
ATOM 1305 C CA . TYR A 1 177 ? 19.210 -11.039 -7.811 1.00 92.00 177 TYR A CA 1
ATOM 1306 C C . TYR A 1 177 ? 19.911 -11.581 -6.559 1.00 92.00 177 TYR A C 1
ATOM 1308 O O . TYR A 1 177 ? 19.848 -12.778 -6.278 1.00 92.00 177 TYR A O 1
ATOM 1316 N N . ASP A 1 178 ? 20.548 -10.695 -5.796 1.00 89.19 178 ASP A N 1
ATOM 1317 C CA . ASP A 1 178 ? 21.201 -11.039 -4.536 1.00 89.19 178 ASP A CA 1
ATOM 1318 C C . ASP A 1 178 ? 20.272 -10.743 -3.348 1.00 89.19 178 ASP A C 1
ATOM 1320 O O . ASP A 1 178 ? 20.148 -9.600 -2.903 1.00 89.19 178 ASP A O 1
ATOM 1324 N N . ALA A 1 179 ? 19.628 -11.787 -2.821 1.00 84.94 179 ALA A N 1
ATOM 1325 C CA . ALA A 1 179 ? 18.771 -11.695 -1.635 1.00 84.94 179 ALA A CA 1
ATOM 1326 C C . ALA A 1 179 ? 19.561 -11.443 -0.330 1.00 84.94 179 ALA A C 1
ATOM 1328 O O . ALA A 1 179 ? 18.990 -11.004 0.672 1.00 84.94 179 ALA A O 1
ATOM 1329 N N . ALA A 1 180 ? 20.875 -11.697 -0.322 1.00 85.06 180 ALA A N 1
ATOM 1330 C CA . ALA A 1 180 ? 21.738 -11.445 0.829 1.00 85.06 180 ALA A CA 1
ATOM 1331 C C . ALA A 1 180 ? 22.229 -9.990 0.890 1.00 85.06 180 ALA A C 1
ATOM 1333 O O . ALA A 1 180 ? 22.693 -9.549 1.947 1.00 85.06 180 ALA A O 1
ATOM 1334 N N . ALA A 1 181 ? 22.092 -9.223 -0.198 1.00 83.44 181 ALA A N 1
ATOM 1335 C CA . ALA A 1 181 ? 22.504 -7.829 -0.234 1.00 83.44 181 ALA A CA 1
ATOM 1336 C C . ALA A 1 181 ? 21.820 -7.000 0.868 1.00 83.44 181 ALA A C 1
ATOM 1338 O O . ALA A 1 181 ? 20.668 -7.216 1.265 1.00 83.44 181 ALA A O 1
ATOM 1339 N N . MET A 1 182 ? 22.543 -6.003 1.378 1.00 77.19 182 MET A N 1
ATOM 1340 C CA . MET A 1 182 ? 22.035 -5.125 2.429 1.00 77.19 182 MET A CA 1
ATOM 1341 C C . MET A 1 182 ? 20.754 -4.426 1.955 1.00 77.19 182 MET A C 1
ATOM 1343 O O . MET A 1 182 ? 20.738 -3.802 0.895 1.00 77.19 182 MET A O 1
ATOM 1347 N N . PHE A 1 183 ? 19.679 -4.518 2.743 1.00 74.94 183 PHE A N 1
ATOM 1348 C CA . PHE A 1 183 ? 18.336 -4.025 2.405 1.00 74.94 183 PHE A CA 1
ATOM 1349 C C . PHE A 1 183 ? 17.656 -4.717 1.204 1.00 74.94 183 PHE A C 1
ATOM 1351 O O . PHE A 1 183 ? 16.661 -4.183 0.717 1.00 74.94 183 PHE A O 1
ATOM 1358 N N . ALA A 1 184 ? 18.176 -5.832 0.681 1.00 81.62 184 ALA A N 1
ATOM 1359 C CA . ALA A 1 184 ? 17.431 -6.643 -0.278 1.00 81.62 184 ALA A CA 1
ATOM 1360 C C . ALA A 1 184 ? 16.167 -7.212 0.375 1.00 81.62 184 ALA A C 1
ATOM 1362 O O . ALA A 1 184 ? 16.122 -7.450 1.587 1.00 81.62 184 ALA A O 1
ATOM 1363 N N . GLU A 1 185 ? 15.145 -7.386 -0.452 1.00 85.44 185 GLU A N 1
ATOM 1364 C CA . GLU A 1 185 ? 13.875 -7.973 -0.058 1.00 85.44 185 GLU A CA 1
ATOM 1365 C C . GLU A 1 185 ? 14.012 -9.494 -0.088 1.00 85.44 185 GLU A C 1
ATOM 1367 O O . GLU A 1 185 ? 14.627 -10.054 -0.995 1.00 85.44 185 GLU A O 1
ATOM 1372 N N . ASP A 1 186 ? 13.432 -10.171 0.898 1.00 84.94 186 ASP A N 1
ATOM 1373 C CA . ASP A 1 186 ? 13.400 -11.632 0.897 1.00 84.94 186 ASP A CA 1
ATOM 1374 C C . ASP A 1 186 ? 12.461 -12.106 -0.219 1.00 84.94 186 ASP A C 1
ATOM 1376 O O . ASP A 1 186 ? 11.351 -11.584 -0.350 1.00 84.94 186 ASP A O 1
ATOM 1380 N N . VAL A 1 187 ? 12.885 -13.075 -1.027 1.00 89.44 187 VAL A N 1
ATOM 1381 C CA . VAL A 1 187 ? 12.138 -13.563 -2.199 1.00 89.44 187 VAL A CA 1
ATOM 1382 C C . VAL A 1 187 ? 11.998 -15.080 -2.168 1.00 89.44 187 VAL A C 1
ATOM 1384 O O . VAL A 1 187 ? 12.832 -15.761 -1.578 1.00 89.44 187 VAL A O 1
ATOM 1387 N N . ASP A 1 188 ? 10.956 -15.606 -2.811 1.00 89.12 188 ASP A N 1
ATOM 1388 C CA . ASP A 1 188 ? 10.684 -17.052 -2.837 1.00 89.12 188 ASP A CA 1
ATOM 1389 C C . ASP A 1 188 ? 11.398 -17.740 -4.003 1.00 89.12 188 ASP A C 1
ATOM 1391 O O . ASP A 1 188 ? 11.760 -18.912 -3.931 1.00 89.12 188 ASP A O 1
ATOM 1395 N N . GLN A 1 189 ? 11.605 -17.006 -5.096 1.00 91.44 189 GLN A N 1
ATOM 1396 C CA . GLN A 1 189 ? 12.294 -17.501 -6.274 1.00 91.44 189 GLN A CA 1
ATOM 1397 C C . GLN A 1 189 ? 13.191 -16.417 -6.857 1.00 91.44 189 GLN A C 1
ATOM 1399 O O . GLN A 1 189 ? 12.786 -15.263 -6.985 1.00 91.44 189 GLN A O 1
ATOM 1404 N N . VAL A 1 190 ? 14.395 -16.808 -7.264 1.00 93.19 190 VAL A N 1
ATOM 1405 C CA . VAL A 1 190 ? 15.300 -15.974 -8.056 1.00 93.19 190 VAL A CA 1
ATOM 1406 C C . VAL A 1 190 ? 15.422 -16.581 -9.443 1.00 93.19 190 VAL A C 1
ATOM 1408 O O . VAL A 1 190 ? 15.667 -17.779 -9.582 1.00 93.19 190 VAL A O 1
ATOM 1411 N N . HIS A 1 191 ? 15.259 -15.756 -10.473 1.00 90.31 191 HIS A N 1
ATOM 1412 C CA . HIS A 1 191 ? 15.469 -16.168 -11.852 1.00 90.31 191 HIS A CA 1
ATOM 1413 C C . HIS A 1 191 ? 16.132 -15.029 -12.639 1.00 90.31 191 HIS A C 1
ATOM 1415 O O . HIS A 1 191 ? 15.500 -14.036 -13.003 1.00 90.31 191 HIS A O 1
ATOM 1421 N N . GLY A 1 192 ? 17.436 -15.167 -12.895 1.00 90.06 192 GLY A N 1
ATOM 1422 C CA . GLY A 1 192 ? 18.246 -14.084 -13.454 1.00 90.06 192 GLY A CA 1
ATOM 1423 C C . GLY A 1 192 ? 18.288 -12.871 -12.509 1.00 90.06 192 GLY A C 1
ATOM 1424 O O . GLY A 1 192 ? 18.413 -13.060 -11.297 1.00 90.06 192 GLY A O 1
ATOM 1425 N N . PRO A 1 193 ? 18.168 -11.630 -13.016 1.00 92.25 193 PRO A N 1
ATOM 1426 C CA . PRO A 1 193 ? 18.290 -10.416 -12.203 1.00 92.25 193 PRO A CA 1
ATOM 1427 C C . PRO A 1 193 ? 17.058 -10.123 -11.331 1.00 92.25 193 PRO A C 1
ATOM 1429 O O . PRO A 1 193 ? 17.040 -9.115 -10.621 1.00 92.25 193 PRO A O 1
ATOM 1432 N N . PHE A 1 194 ? 16.028 -10.976 -11.389 1.00 94.00 194 PHE A N 1
ATOM 1433 C CA . PHE A 1 194 ? 14.757 -10.769 -10.709 1.00 94.00 194 PHE A CA 1
ATOM 1434 C C . PHE A 1 194 ? 14.542 -11.777 -9.581 1.00 94.00 194 PHE A C 1
ATOM 1436 O O . PHE A 1 194 ? 14.708 -12.984 -9.766 1.00 94.00 194 PHE A O 1
ATOM 1443 N N . GLY A 1 195 ? 14.117 -11.267 -8.429 1.00 94.50 195 GLY A N 1
ATOM 1444 C CA . GLY A 1 195 ? 13.538 -12.049 -7.345 1.00 94.50 195 GLY A CA 1
ATOM 1445 C C . GLY A 1 195 ? 12.025 -11.835 -7.294 1.00 94.50 195 GLY A C 1
ATOM 1446 O O . GLY A 1 195 ? 11.569 -10.699 -7.399 1.00 94.50 195 GLY A O 1
ATOM 1447 N N . VAL A 1 196 ? 11.239 -12.900 -7.154 1.00 95.06 196 VAL A N 1
ATOM 1448 C CA . VAL A 1 196 ? 9.766 -12.864 -7.155 1.00 95.06 196 VAL A CA 1
ATOM 1449 C C . VAL A 1 196 ? 9.230 -13.533 -5.892 1.00 95.06 196 VAL A C 1
ATOM 1451 O O . VAL A 1 196 ? 9.811 -14.501 -5.396 1.00 95.06 196 VAL A O 1
ATOM 1454 N N . ARG A 1 197 ? 8.124 -13.012 -5.356 1.00 93.25 197 ARG A N 1
ATOM 1455 C CA . ARG A 1 197 ? 7.438 -13.578 -4.189 1.00 93.25 197 ARG A CA 1
ATOM 1456 C C . ARG A 1 197 ? 5.941 -13.303 -4.197 1.00 93.25 197 ARG A C 1
ATOM 1458 O O . ARG A 1 197 ? 5.477 -12.348 -4.825 1.00 93.25 197 ARG A O 1
ATOM 1465 N N . LEU A 1 198 ? 5.201 -14.071 -3.402 1.00 93.31 198 LEU A N 1
ATOM 1466 C CA . LEU A 1 198 ? 3.866 -13.661 -2.962 1.00 93.31 198 LEU A CA 1
ATOM 1467 C C . LEU A 1 198 ? 4.016 -12.639 -1.823 1.00 93.31 198 LEU A C 1
ATOM 1469 O O . LEU A 1 198 ? 4.607 -12.939 -0.780 1.00 93.31 198 LEU A O 1
ATOM 1473 N N . GLY A 1 199 ? 3.516 -11.422 -2.034 1.00 90.31 199 GLY A N 1
ATOM 1474 C CA . GLY A 1 199 ? 3.603 -10.318 -1.078 1.00 90.31 199 GLY A CA 1
ATOM 1475 C C . GLY A 1 199 ? 2.438 -10.286 -0.091 1.00 90.31 199 GLY A C 1
ATOM 1476 O O . GLY A 1 199 ? 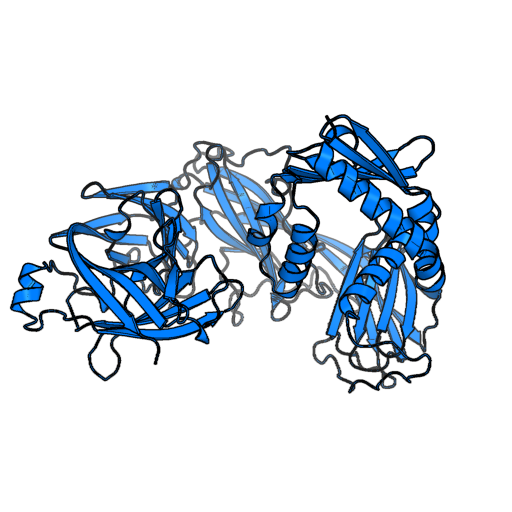2.651 -10.132 1.117 1.00 90.31 199 GLY A O 1
ATOM 1477 N N . ALA A 1 200 ? 1.212 -10.441 -0.596 1.00 91.69 200 ALA A N 1
ATOM 1478 C CA . ALA A 1 200 ? 0.001 -10.435 0.217 1.00 91.69 200 ALA A CA 1
ATOM 1479 C C . ALA A 1 200 ? -1.164 -11.183 -0.440 1.00 91.69 200 ALA A C 1
ATOM 1481 O O . ALA A 1 200 ? -1.232 -11.325 -1.658 1.00 91.69 200 ALA A O 1
ATOM 1482 N N . MET A 1 201 ? -2.119 -11.584 0.390 1.00 92.50 201 MET A N 1
ATOM 1483 C CA . MET A 1 201 ? -3.449 -12.038 0.009 1.00 92.50 201 MET A CA 1
ATOM 1484 C C . MET A 1 201 ? -4.494 -11.182 0.728 1.00 92.50 201 MET A C 1
ATOM 1486 O O . MET A 1 201 ? -4.324 -10.845 1.905 1.00 92.50 201 MET A O 1
ATOM 1490 N N . ARG A 1 202 ? -5.581 -10.822 0.044 1.00 91.50 202 ARG A N 1
ATOM 1491 C CA . ARG A 1 202 ? -6.648 -9.969 0.584 1.00 91.50 202 ARG A CA 1
ATOM 1492 C C . ARG A 1 202 ? -8.028 -10.494 0.222 1.00 91.50 202 ARG A C 1
ATOM 1494 O O . ARG A 1 202 ? -8.230 -11.066 -0.844 1.00 91.50 202 ARG A O 1
ATOM 1501 N N . VAL A 1 203 ? -8.990 -10.245 1.098 1.00 85.25 203 VAL A N 1
ATOM 1502 C CA . VAL A 1 203 ? -10.406 -10.264 0.737 1.00 85.25 203 VAL A CA 1
ATOM 1503 C C . VAL A 1 203 ? -10.678 -8.966 -0.031 1.00 85.25 203 VAL A C 1
ATOM 1505 O O . VAL A 1 203 ? -10.309 -7.897 0.464 1.00 85.25 203 VAL A O 1
ATOM 1508 N N . PRO A 1 204 ? -11.261 -9.026 -1.238 1.00 72.06 204 PRO A N 1
ATOM 1509 C CA . PRO A 1 204 ? -11.527 -7.830 -2.024 1.00 72.06 204 PRO A CA 1
ATOM 1510 C C . PRO A 1 204 ? -12.524 -6.915 -1.312 1.00 72.06 204 PRO A C 1
ATOM 1512 O O . PRO A 1 204 ? -13.419 -7.363 -0.598 1.00 72.06 204 PRO A O 1
ATOM 1515 N N . SER A 1 205 ? -12.420 -5.618 -1.587 1.00 56.72 205 SER A N 1
ATOM 1516 C CA . SER A 1 205 ? -13.416 -4.620 -1.184 1.00 56.72 205 SER A CA 1
ATOM 1517 C C . SER A 1 205 ? -14.700 -4.667 -2.027 1.00 56.72 205 SER A C 1
ATOM 1519 O O . SER A 1 205 ? -15.675 -3.997 -1.697 1.00 56.72 205 SER A O 1
ATOM 1521 N N . VAL A 1 206 ? -14.714 -5.451 -3.112 1.00 58.19 206 VAL A N 1
ATOM 1522 C CA . VAL A 1 206 ? -15.837 -5.597 -4.048 1.00 58.19 206 VAL A CA 1
ATOM 1523 C C . VAL A 1 206 ? -16.452 -6.990 -3.889 1.00 58.19 206 VAL A C 1
ATOM 1525 O O . VAL A 1 206 ? -15.751 -7.994 -4.024 1.00 58.19 206 VAL A O 1
ATOM 1528 N N . SER A 1 207 ? -17.764 -7.051 -3.635 1.00 58.91 207 SER A N 1
ATOM 1529 C CA . SER A 1 207 ? -18.517 -8.280 -3.316 1.00 58.91 207 SER A CA 1
ATOM 1530 C C . SER A 1 207 ? -18.468 -9.366 -4.393 1.00 58.91 207 SER A C 1
ATOM 1532 O O . SER A 1 207 ? -18.643 -10.542 -4.091 1.00 58.91 207 SER A O 1
ATOM 1534 N N . ASP A 1 208 ? -18.214 -8.979 -5.644 1.00 65.94 208 ASP A N 1
ATOM 1535 C CA . ASP A 1 208 ? -18.364 -9.855 -6.810 1.00 65.94 208 ASP A CA 1
ATOM 1536 C C . ASP A 1 208 ? -17.027 -10.463 -7.275 1.00 65.94 208 ASP A C 1
ATOM 1538 O O . ASP A 1 208 ? -16.912 -10.963 -8.399 1.00 65.94 208 ASP A O 1
ATOM 1542 N N . SER A 1 209 ? -15.973 -10.375 -6.461 1.00 68.00 209 SER A N 1
ATOM 1543 C CA . SER A 1 209 ? -14.656 -10.977 -6.719 1.00 68.00 209 SER A CA 1
ATOM 1544 C C . SER A 1 209 ? -14.277 -11.984 -5.641 1.00 68.00 209 SER A C 1
ATOM 1546 O O . SER A 1 209 ? -14.659 -11.841 -4.484 1.00 68.00 209 SER A O 1
ATOM 1548 N N . GLY A 1 210 ? -13.508 -13.005 -6.031 1.00 81.44 210 GLY A N 1
ATOM 1549 C CA . GLY A 1 210 ? -12.772 -13.820 -5.073 1.00 81.44 210 GLY A CA 1
ATOM 1550 C C . GLY A 1 210 ? -11.559 -13.073 -4.508 1.00 81.44 210 GLY A C 1
ATOM 1551 O O . GLY A 1 210 ? -11.358 -11.898 -4.819 1.00 81.44 210 GLY A O 1
ATOM 1552 N N . PRO A 1 211 ? -10.730 -13.751 -3.703 1.00 89.06 211 PRO A N 1
ATOM 1553 C CA . PRO A 1 211 ? -9.525 -13.186 -3.100 1.00 89.06 211 PRO A CA 1
ATOM 1554 C C . PRO A 1 211 ? -8.623 -12.448 -4.099 1.00 89.06 211 PRO A C 1
ATOM 1556 O O . PRO A 1 211 ? -8.531 -12.827 -5.268 1.00 89.06 211 PRO A O 1
ATOM 1559 N N . GLU A 1 212 ? -7.920 -11.420 -3.629 1.00 92.81 212 GLU A N 1
ATOM 1560 C CA . GLU A 1 212 ? -6.866 -10.738 -4.383 1.00 92.81 212 GLU A CA 1
ATOM 1561 C C . GLU A 1 212 ? -5.484 -11.203 -3.905 1.00 92.81 212 GLU A C 1
ATOM 1563 O O . GLU A 1 212 ? -5.256 -11.350 -2.703 1.00 92.81 212 GLU A O 1
ATOM 1568 N N . LEU A 1 213 ? -4.554 -11.414 -4.837 1.00 93.75 213 LEU A N 1
ATOM 1569 C CA . LEU A 1 213 ? -3.165 -11.787 -4.569 1.00 93.75 213 LEU A CA 1
ATOM 1570 C C . LEU A 1 213 ? -2.233 -10.688 -5.083 1.00 93.75 213 LEU A C 1
ATOM 1572 O O . LEU A 1 213 ? -2.319 -10.309 -6.249 1.00 93.75 213 LEU A O 1
ATOM 1576 N N . ASP A 1 214 ? -1.309 -10.225 -4.249 1.00 94.50 214 ASP A N 1
ATOM 1577 C CA . ASP A 1 214 ? -0.232 -9.319 -4.646 1.00 94.50 214 ASP A CA 1
ATOM 1578 C C . ASP A 1 214 ? 1.040 -10.124 -4.909 1.00 94.50 214 ASP A C 1
ATOM 1580 O O . ASP A 1 214 ? 1.683 -10.614 -3.978 1.00 94.50 214 ASP A O 1
ATOM 1584 N N . VAL A 1 215 ? 1.429 -10.231 -6.177 1.00 95.69 215 VAL A N 1
ATOM 1585 C CA . VAL A 1 215 ? 2.721 -10.790 -6.589 1.00 95.69 215 VAL A CA 1
ATOM 1586 C C . VAL A 1 215 ? 3.726 -9.654 -6.699 1.00 95.69 215 VAL A C 1
ATOM 1588 O O . VAL A 1 215 ? 3.484 -8.665 -7.391 1.00 95.69 215 VAL A O 1
ATOM 1591 N N . GLU A 1 216 ? 4.857 -9.783 -6.020 1.00 95.06 216 GLU A N 1
ATOM 1592 C CA . GLU A 1 216 ? 5.906 -8.768 -6.003 1.00 95.06 216 GLU A CA 1
ATOM 1593 C C . GLU A 1 216 ? 7.146 -9.282 -6.719 1.00 95.06 216 GLU A C 1
ATOM 1595 O O . GLU A 1 216 ? 7.542 -10.434 -6.542 1.00 95.06 216 GLU A O 1
ATOM 1600 N N . ALA A 1 217 ? 7.779 -8.412 -7.497 1.00 94.62 217 ALA A N 1
ATOM 1601 C CA . ALA A 1 217 ? 9.056 -8.689 -8.126 1.00 94.62 217 ALA A CA 1
ATOM 1602 C C . ALA A 1 217 ? 10.046 -7.558 -7.855 1.00 94.62 217 ALA A C 1
ATOM 1604 O O . ALA A 1 217 ? 9.684 -6.378 -7.852 1.00 94.62 217 ALA A O 1
ATOM 1605 N N . PHE A 1 218 ? 11.301 -7.934 -7.646 1.00 92.62 218 PHE A N 1
ATOM 1606 C CA . PHE A 1 218 ? 12.395 -7.056 -7.265 1.00 92.62 218 PHE A CA 1
ATOM 1607 C C . PHE A 1 218 ? 13.577 -7.262 -8.197 1.00 92.62 218 PHE A C 1
ATOM 1609 O O . PHE A 1 218 ? 13.866 -8.387 -8.599 1.00 92.62 218 PHE A O 1
ATOM 1616 N N . ALA A 1 219 ? 14.286 -6.183 -8.499 1.00 90.31 219 ALA A N 1
ATOM 1617 C CA . ALA A 1 219 ? 15.576 -6.238 -9.167 1.00 90.31 219 ALA A CA 1
ATOM 1618 C C . ALA A 1 219 ? 16.567 -5.308 -8.467 1.00 90.31 219 ALA A C 1
ATOM 1620 O O . ALA A 1 219 ? 16.191 -4.261 -7.926 1.00 90.31 219 ALA A O 1
ATOM 1621 N N . GLY A 1 220 ? 17.842 -5.691 -8.500 1.00 83.88 220 GLY A N 1
ATOM 1622 C CA . GLY A 1 220 ? 18.936 -4.785 -8.166 1.00 83.88 220 GLY A CA 1
ATOM 1623 C C . GLY A 1 220 ? 19.127 -3.708 -9.239 1.00 83.88 220 GLY A C 1
ATOM 1624 O O . GLY A 1 220 ? 18.237 -3.429 -10.044 1.00 83.88 220 GLY A O 1
ATOM 1625 N N . ALA A 1 221 ? 20.323 -3.124 -9.278 1.00 81.31 221 ALA A N 1
ATOM 1626 C CA . ALA A 1 221 ? 20.681 -2.173 -10.320 1.00 81.31 221 ALA A CA 1
ATOM 1627 C C . ALA A 1 221 ? 20.856 -2.895 -11.665 1.00 81.31 221 ALA A C 1
ATOM 1629 O O . ALA A 1 221 ? 21.864 -3.560 -11.895 1.00 81.31 221 ALA A O 1
ATOM 1630 N N . VAL A 1 222 ? 19.880 -2.745 -12.561 1.00 86.56 222 VAL A N 1
ATOM 1631 C CA . VAL A 1 222 ? 19.991 -3.225 -13.943 1.00 86.56 222 VAL A CA 1
ATOM 1632 C C . VAL A 1 222 ? 20.536 -2.091 -14.824 1.00 86.56 222 VAL A C 1
ATOM 1634 O O . VAL A 1 222 ? 19.975 -0.990 -14.807 1.00 86.56 222 VAL A O 1
ATOM 1637 N N . PRO A 1 223 ? 21.613 -2.319 -15.601 1.00 87.31 223 PRO A N 1
ATOM 1638 C CA . PRO A 1 223 ? 22.192 -1.295 -16.464 1.00 87.31 223 PRO A CA 1
ATOM 1639 C C . PRO A 1 223 ? 21.171 -0.676 -17.424 1.00 87.31 223 PRO A C 1
ATOM 1641 O O . PRO A 1 223 ? 20.314 -1.364 -17.977 1.00 87.31 223 PRO A O 1
ATOM 1644 N N . ASN A 1 224 ? 21.291 0.634 -17.647 1.00 87.25 224 ASN A N 1
ATOM 1645 C CA . ASN A 1 224 ? 20.487 1.413 -18.598 1.00 87.25 224 ASN A CA 1
ATOM 1646 C C . ASN A 1 224 ? 18.963 1.451 -18.352 1.00 87.25 224 ASN A C 1
ATOM 1648 O O . ASN A 1 224 ? 18.236 2.032 -19.158 1.00 87.25 224 ASN A O 1
ATOM 1652 N N . LEU A 1 225 ? 18.467 0.921 -17.230 1.00 81.06 225 LEU A N 1
ATOM 1653 C CA . LEU A 1 225 ? 17.091 1.124 -16.767 1.00 81.06 225 LEU A CA 1
ATOM 1654 C C . LEU A 1 225 ? 17.020 2.370 -15.873 1.00 81.06 225 LEU A C 1
ATOM 1656 O O . LEU A 1 225 ? 16.998 2.286 -14.649 1.00 81.06 225 LEU A O 1
ATOM 1660 N N . ALA A 1 226 ? 17.029 3.552 -16.489 1.00 60.78 226 ALA A N 1
ATOM 1661 C CA . ALA A 1 226 ? 16.896 4.820 -15.778 1.00 60.78 226 ALA A CA 1
ATOM 1662 C C . ALA A 1 226 ? 15.417 5.229 -15.616 1.00 60.78 226 ALA A C 1
ATOM 1664 O O . ALA A 1 226 ? 14.735 5.458 -16.609 1.00 60.78 226 ALA A O 1
ATOM 1665 N N . GLY A 1 227 ? 14.938 5.386 -14.376 1.00 56.78 227 GLY A N 1
ATOM 1666 C CA . GLY A 1 227 ? 13.837 6.305 -14.036 1.00 56.78 227 GLY A CA 1
ATOM 1667 C C . GLY A 1 227 ? 12.423 6.034 -14.580 1.00 56.78 227 GLY A C 1
ATOM 1668 O O . GLY A 1 227 ? 11.613 6.957 -14.581 1.00 56.78 227 GLY A O 1
ATOM 1669 N N . GLY A 1 228 ? 12.078 4.819 -15.013 1.00 55.12 228 GLY A N 1
ATOM 1670 C CA . GLY A 1 228 ? 10.702 4.513 -15.425 1.00 55.12 228 GLY A CA 1
ATOM 1671 C C . GLY A 1 228 ? 10.520 3.082 -15.920 1.00 55.12 228 GLY A C 1
ATOM 1672 O O . GLY A 1 228 ? 11.130 2.663 -16.899 1.00 55.12 228 GLY A O 1
ATOM 1673 N N . GLY A 1 229 ? 9.662 2.325 -15.241 1.00 59.03 229 GLY A N 1
ATOM 1674 C CA . GLY A 1 229 ? 9.517 0.879 -15.388 1.00 59.03 229 GLY A CA 1
ATOM 1675 C C . GLY A 1 229 ? 8.935 0.324 -16.663 1.00 59.03 229 GLY A C 1
ATOM 1676 O O . GLY A 1 229 ? 8.632 -0.856 -16.690 1.00 59.03 229 GLY A O 1
ATOM 1677 N N . GLU A 1 230 ? 8.686 1.106 -17.707 1.00 70.88 230 GLU A N 1
ATOM 1678 C CA . GLU A 1 230 ? 7.962 0.578 -18.877 1.00 70.88 230 GLU A CA 1
ATOM 1679 C C . GLU A 1 230 ? 8.773 -0.458 -19.671 1.00 70.88 230 GLU A C 1
ATOM 1681 O O . GLU A 1 230 ? 8.249 -1.182 -20.526 1.00 70.88 230 GLU A O 1
ATOM 1686 N N . ARG A 1 231 ? 10.078 -0.528 -19.397 1.00 86.88 231 ARG A N 1
ATOM 1687 C CA . ARG A 1 231 ? 10.994 -1.507 -19.977 1.00 86.88 231 ARG A CA 1
ATOM 1688 C C . ARG A 1 231 ? 11.056 -2.810 -19.188 1.00 86.88 231 ARG A C 1
ATOM 1690 O O . ARG A 1 231 ? 11.476 -3.796 -19.775 1.00 86.88 231 ARG A O 1
ATOM 1697 N N . ALA A 1 232 ? 10.621 -2.840 -17.929 1.00 90.56 232 ALA A N 1
ATOM 1698 C CA . ALA A 1 232 ? 10.571 -4.048 -17.111 1.00 90.56 232 ALA A CA 1
ATOM 1699 C C . ALA A 1 232 ? 9.137 -4.281 -16.623 1.00 90.56 232 ALA A C 1
ATOM 1701 O O . ALA A 1 232 ? 8.546 -3.429 -15.963 1.00 90.56 232 ALA A O 1
ATOM 1702 N N . ARG A 1 233 ? 8.555 -5.429 -16.961 1.00 93.62 233 ARG A N 1
ATOM 1703 C CA . ARG A 1 233 ? 7.132 -5.704 -16.752 1.00 93.62 233 ARG A CA 1
ATOM 1704 C C . ARG A 1 233 ? 6.930 -7.045 -16.069 1.00 93.62 233 ARG A C 1
ATOM 1706 O O . ARG A 1 233 ? 7.517 -8.039 -16.479 1.00 93.62 233 ARG A O 1
ATOM 1713 N N . LEU A 1 234 ? 6.087 -7.062 -15.044 1.00 95.75 234 LEU A N 1
ATOM 1714 C CA . LEU A 1 234 ? 5.676 -8.256 -14.315 1.00 95.75 234 LEU A CA 1
ATOM 1715 C C . LEU A 1 234 ? 4.304 -8.719 -14.809 1.00 95.75 234 LEU A C 1
ATOM 1717 O O . LEU A 1 234 ? 3.330 -7.966 -14.737 1.00 95.75 234 LEU A O 1
ATOM 1721 N N . PHE A 1 235 ? 4.228 -9.972 -15.240 1.00 96.62 235 PHE A N 1
ATOM 1722 C CA . PHE A 1 235 ? 2.998 -10.648 -15.631 1.00 96.62 235 PHE A CA 1
ATOM 1723 C C . PHE A 1 235 ? 2.718 -11.824 -14.700 1.00 96.62 235 PHE A C 1
ATOM 1725 O O . PHE A 1 235 ? 3.632 -12.530 -14.273 1.00 96.62 235 PHE A O 1
ATOM 1732 N N . VAL A 1 236 ? 1.436 -12.044 -14.423 1.00 97.38 236 VAL A N 1
ATOM 1733 C CA . VAL A 1 236 ? 0.929 -13.260 -13.785 1.00 97.38 236 VAL A CA 1
ATOM 1734 C C . VAL A 1 236 ? 0.036 -13.926 -14.816 1.00 97.38 236 VAL A C 1
ATOM 1736 O O . VAL A 1 236 ? -0.975 -13.352 -15.218 1.00 97.38 236 VAL A O 1
ATOM 1739 N N . ASP A 1 237 ? 0.456 -15.098 -15.276 1.00 96.31 237 ASP A N 1
ATOM 1740 C CA . ASP A 1 237 ? -0.179 -15.796 -16.392 1.00 96.31 237 ASP A CA 1
ATOM 1741 C C . ASP A 1 237 ? -1.278 -16.743 -15.904 1.00 96.31 237 ASP A C 1
ATOM 1743 O O . ASP A 1 237 ? -2.284 -16.922 -16.584 1.00 96.31 237 ASP A O 1
ATOM 1747 N N . SER A 1 238 ? -1.080 -17.361 -14.737 1.00 96.75 238 SER A N 1
ATOM 1748 C CA . SER A 1 238 ? -1.957 -18.408 -14.217 1.00 96.75 238 SER A CA 1
ATOM 1749 C C . SER A 1 238 ? -1.873 -18.507 -12.696 1.00 96.75 238 SER A C 1
ATOM 1751 O O . SER A 1 238 ? -0.803 -18.325 -12.101 1.00 96.75 238 SER A O 1
ATOM 1753 N N . VAL A 1 239 ? -3.004 -18.825 -12.067 1.00 96.94 239 VAL A N 1
ATOM 1754 C CA . VAL A 1 239 ? -3.082 -19.186 -10.652 1.00 96.94 239 VAL A CA 1
ATOM 1755 C C . VAL A 1 239 ? -3.863 -20.487 -10.544 1.00 96.94 239 VAL A C 1
ATOM 1757 O O . VAL A 1 239 ? -5.071 -20.518 -10.754 1.00 96.94 239 VAL A O 1
ATOM 1760 N N . MET A 1 240 ? -3.182 -21.566 -10.177 1.00 96.31 240 MET A N 1
ATOM 1761 C CA . MET A 1 240 ? -3.795 -22.885 -10.031 1.00 96.31 240 MET A CA 1
ATOM 1762 C C . MET A 1 240 ? -4.093 -23.184 -8.567 1.00 96.31 240 MET A C 1
ATOM 1764 O O . MET A 1 240 ? -3.288 -22.876 -7.682 1.00 96.31 240 MET A O 1
ATOM 1768 N N . SER A 1 241 ? -5.220 -23.837 -8.311 1.00 93.81 241 SER A N 1
ATOM 1769 C CA . SER A 1 241 ? -5.507 -24.450 -7.020 1.00 93.81 241 SER A CA 1
ATOM 1770 C C . SER A 1 241 ? -4.605 -25.668 -6.759 1.00 93.81 241 SER A C 1
ATOM 1772 O O . SER A 1 241 ? -3.970 -26.208 -7.667 1.00 93.81 241 SER A O 1
ATOM 1774 N N . ILE A 1 242 ? -4.603 -26.170 -5.525 1.00 92.69 242 ILE A N 1
ATOM 1775 C CA . ILE A 1 242 ? -3.978 -27.443 -5.129 1.00 92.69 242 ILE A CA 1
ATOM 1776 C C . ILE A 1 242 ? -4.570 -28.655 -5.870 1.00 92.69 242 ILE A C 1
ATOM 1778 O O . ILE A 1 242 ? -3.922 -29.690 -5.972 1.00 92.69 242 ILE A O 1
ATOM 1782 N N . THR A 1 243 ? -5.784 -28.523 -6.417 1.00 92.31 243 THR A N 1
ATOM 1783 C CA . THR A 1 243 ? -6.440 -29.523 -7.276 1.00 92.31 243 THR A CA 1
ATOM 1784 C C . THR A 1 243 ? -6.152 -29.311 -8.768 1.00 92.31 243 THR A C 1
ATOM 1786 O O . THR A 1 243 ? -6.787 -29.947 -9.605 1.00 92.31 243 THR A O 1
ATOM 1789 N N . ALA A 1 244 ? -5.199 -28.432 -9.107 1.00 91.94 244 ALA A N 1
ATOM 1790 C CA . ALA A 1 244 ? -4.807 -28.062 -10.469 1.00 91.94 244 ALA A CA 1
ATOM 1791 C C . ALA A 1 244 ? -5.923 -27.407 -11.312 1.00 91.94 244 ALA A C 1
ATOM 1793 O O . ALA A 1 244 ? -5.912 -27.490 -12.540 1.00 91.94 244 ALA A O 1
ATOM 1794 N N . GLN A 1 245 ? -6.879 -26.736 -10.665 1.00 94.69 245 GLN A N 1
ATOM 1795 C CA . GLN A 1 245 ? -7.905 -25.939 -11.335 1.00 94.69 245 GLN A CA 1
ATOM 1796 C C . GLN A 1 245 ? -7.445 -24.482 -11.473 1.00 94.69 245 GLN A C 1
ATOM 1798 O O . GLN A 1 245 ? -6.987 -23.890 -10.499 1.00 94.69 245 GLN A O 1
ATOM 1803 N N . GLU A 1 246 ? -7.616 -23.883 -12.653 1.00 96.00 246 GLU A N 1
ATOM 1804 C CA . GLU A 1 246 ? -7.351 -22.453 -12.861 1.00 96.00 246 GLU A CA 1
ATOM 1805 C C . GLU A 1 246 ? -8.361 -21.609 -12.072 1.00 96.00 246 GLU A C 1
ATOM 1807 O O . GLU A 1 246 ? -9.577 -21.754 -12.233 1.00 96.00 246 GLU A O 1
ATOM 1812 N N . VAL A 1 247 ? -7.849 -20.728 -11.214 1.00 95.06 247 VAL A N 1
ATOM 1813 C CA . VAL A 1 247 ? -8.644 -19.839 -10.357 1.00 95.06 247 VAL A CA 1
ATOM 1814 C C . VAL A 1 247 ? -8.397 -18.359 -10.644 1.00 95.06 247 VAL A C 1
ATOM 1816 O O . VAL A 1 247 ? -9.061 -17.518 -10.035 1.00 95.06 247 VAL A O 1
ATOM 1819 N N . LEU A 1 248 ? -7.504 -18.004 -11.578 1.00 94.50 248 LEU A N 1
ATOM 1820 C CA . LEU A 1 248 ? -7.342 -16.623 -12.028 1.00 94.50 248 LEU A CA 1
ATOM 1821 C C . LEU A 1 248 ? -8.603 -16.149 -12.761 1.00 94.50 248 LEU A C 1
ATOM 1823 O O . LEU A 1 248 ? -9.074 -16.764 -13.720 1.00 94.50 248 LEU A O 1
ATOM 1827 N N . ARG A 1 249 ? -9.159 -15.014 -12.334 1.00 91.38 249 ARG A N 1
ATOM 1828 C CA . ARG A 1 249 ? -10.364 -14.463 -12.959 1.00 91.38 249 ARG A CA 1
ATOM 1829 C C . ARG A 1 249 ? -10.048 -13.871 -14.342 1.00 91.38 249 ARG A C 1
ATOM 1831 O O . ARG A 1 249 ? -9.144 -13.041 -14.449 1.00 91.38 249 ARG A O 1
ATOM 1838 N N . PRO A 1 250 ? -10.821 -14.181 -15.395 1.00 89.75 250 PRO A N 1
ATOM 1839 C CA . PRO A 1 250 ? -10.733 -13.455 -16.655 1.00 89.75 250 PRO A CA 1
ATOM 1840 C C . PRO A 1 250 ? -11.401 -12.078 -16.524 1.00 89.75 250 PRO A C 1
ATOM 1842 O O . PRO A 1 250 ? -12.550 -11.966 -16.094 1.00 89.75 250 PRO A O 1
ATOM 1845 N N . GLU A 1 251 ? -10.698 -11.016 -16.918 1.00 87.38 251 GLU A N 1
ATOM 1846 C CA . GLU A 1 251 ? -11.207 -9.641 -16.859 1.00 87.38 251 GLU A CA 1
ATOM 1847 C C . GLU A 1 251 ? -11.064 -8.963 -18.234 1.00 87.38 251 GLU A C 1
ATOM 1849 O O . GLU A 1 251 ? -9.971 -8.517 -18.588 1.00 87.38 251 GLU A O 1
ATOM 1854 N N . PRO A 1 252 ? -12.138 -8.870 -19.042 1.00 81.44 252 PRO A N 1
ATOM 1855 C CA . PRO A 1 252 ? -12.053 -8.339 -20.405 1.00 81.44 252 PRO A CA 1
ATOM 1856 C C . PRO A 1 252 ? -11.888 -6.812 -20.449 1.00 81.44 252 PRO A C 1
ATOM 1858 O O . PRO A 1 252 ? -11.267 -6.278 -21.369 1.00 81.44 252 PRO A O 1
ATOM 1861 N N . CYS A 1 253 ? -12.375 -6.085 -19.439 1.00 79.19 253 CYS A N 1
ATOM 1862 C CA . CYS A 1 253 ? -12.320 -4.622 -19.356 1.00 79.19 253 CYS A CA 1
ATOM 1863 C C . CYS A 1 253 ? -11.792 -4.131 -17.997 1.00 79.19 253 CYS A C 1
ATOM 1865 O O . CYS A 1 253 ? -11.859 -4.847 -17.003 1.00 79.19 253 CYS A O 1
ATOM 1867 N N . GLY A 1 254 ? -11.266 -2.903 -17.955 1.00 76.62 254 GLY A N 1
ATOM 1868 C CA . GLY A 1 254 ? -10.753 -2.268 -16.734 1.00 76.62 254 GLY A CA 1
ATOM 1869 C C . GLY A 1 254 ? -9.265 -1.909 -16.797 1.00 76.62 254 GLY A C 1
ATOM 1870 O O . GLY A 1 254 ? -8.497 -2.449 -17.594 1.00 76.62 254 GLY A O 1
ATOM 1871 N N . ARG A 1 255 ? -8.843 -0.964 -15.951 1.00 74.38 255 ARG A N 1
ATOM 1872 C CA . ARG A 1 255 ? -7.443 -0.495 -15.893 1.00 74.38 255 ARG A CA 1
ATOM 1873 C C . ARG A 1 255 ? -6.516 -1.430 -15.112 1.00 74.38 255 ARG A C 1
ATOM 1875 O O . ARG A 1 255 ? -5.320 -1.425 -15.359 1.00 74.38 255 ARG A O 1
ATOM 1882 N N . GLN A 1 256 ? -7.066 -2.235 -14.206 1.00 79.31 256 GLN A N 1
ATOM 1883 C CA . GLN A 1 256 ? -6.319 -3.145 -13.326 1.00 79.31 256 GLN A CA 1
ATOM 1884 C C . GLN A 1 256 ? -6.546 -4.621 -13.677 1.00 79.31 256 GLN A C 1
ATOM 1886 O O . GLN A 1 256 ? -6.449 -5.480 -12.812 1.00 79.31 256 GLN A O 1
ATOM 1891 N N . ARG A 1 257 ? -6.863 -4.912 -14.945 1.00 88.25 257 ARG A N 1
ATOM 1892 C CA . ARG A 1 257 ? -7.141 -6.277 -15.402 1.00 88.25 257 ARG A CA 1
ATOM 1893 C C . ARG A 1 257 ? -6.002 -7.231 -15.062 1.00 88.25 257 ARG A C 1
ATOM 1895 O O . ARG A 1 257 ? -4.833 -6.889 -15.271 1.00 88.25 257 ARG A O 1
ATOM 1902 N N . ASN A 1 258 ? -6.339 -8.453 -14.673 1.00 90.50 258 ASN A N 1
ATOM 1903 C CA . ASN A 1 258 ? -5.376 -9.533 -14.447 1.00 90.50 258 ASN A CA 1
ATOM 1904 C C . ASN A 1 258 ? -4.365 -9.683 -15.595 1.00 90.50 258 ASN A C 1
ATOM 1906 O O . ASN A 1 258 ? -3.167 -9.670 -15.333 1.00 90.50 258 ASN A O 1
ATOM 19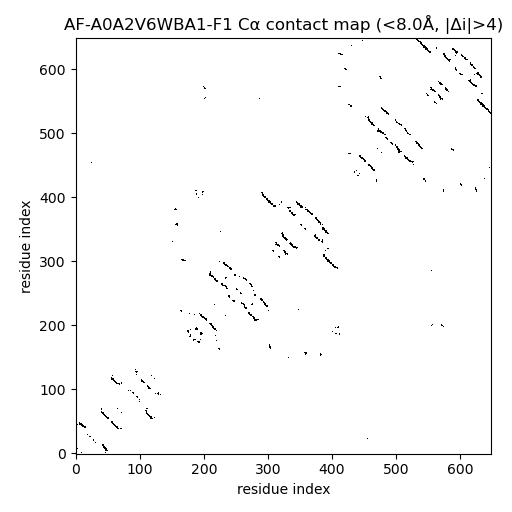10 N N . GLY A 1 259 ? -4.822 -9.674 -16.853 1.00 88.00 259 GLY A N 1
ATOM 1911 C CA . GLY A 1 259 ? -3.958 -9.837 -18.032 1.00 88.00 259 GLY A CA 1
ATOM 1912 C C . GLY A 1 259 ? -3.048 -8.650 -18.390 1.00 88.00 259 GLY A C 1
ATOM 1913 O O . GLY A 1 259 ? -2.283 -8.749 -19.344 1.00 88.00 259 GLY A O 1
ATOM 1914 N N . LEU A 1 260 ? -3.122 -7.516 -17.682 1.00 91.31 260 LEU A N 1
ATOM 1915 C CA . LEU A 1 260 ? -2.197 -6.395 -17.893 1.00 91.31 260 LEU A CA 1
ATOM 1916 C C . LEU A 1 260 ? -0.947 -6.539 -17.024 1.00 91.31 260 LEU A C 1
ATOM 1918 O O . LEU A 1 260 ? -1.045 -6.869 -15.842 1.00 91.31 260 LEU A O 1
ATOM 1922 N N . ALA A 1 261 ? 0.214 -6.209 -17.579 1.00 92.38 261 ALA A N 1
ATOM 1923 C CA . ALA A 1 261 ? 1.454 -6.173 -16.815 1.00 92.38 261 ALA A CA 1
ATOM 1924 C C . ALA A 1 261 ? 1.442 -5.087 -15.732 1.00 92.38 261 ALA A C 1
ATOM 1926 O O . ALA A 1 261 ? 0.821 -4.034 -15.892 1.00 92.38 261 ALA A O 1
ATOM 1927 N N . SER A 1 262 ? 2.198 -5.329 -14.664 1.00 92.50 262 SER A N 1
ATOM 1928 C CA . SER A 1 262 ? 2.640 -4.282 -13.747 1.00 92.50 262 SER A CA 1
ATOM 1929 C C . SER A 1 262 ? 4.037 -3.795 -14.129 1.00 92.50 262 SER A C 1
ATOM 1931 O O . SER A 1 262 ? 4.868 -4.563 -14.608 1.00 92.50 262 SER A O 1
ATOM 1933 N N . THR A 1 263 ? 4.286 -2.510 -13.923 1.00 91.00 263 THR A N 1
ATOM 1934 C CA . THR A 1 263 ? 5.495 -1.792 -14.340 1.00 91.00 263 THR A CA 1
ATOM 1935 C C . THR A 1 263 ? 6.442 -1.656 -13.149 1.00 91.00 263 THR A C 1
ATOM 1937 O O . THR A 1 263 ? 6.003 -1.334 -12.046 1.00 91.00 263 THR A O 1
ATOM 1940 N N . PHE A 1 264 ? 7.743 -1.874 -13.352 1.00 89.94 264 PHE A N 1
ATOM 1941 C CA . PHE A 1 264 ? 8.742 -1.770 -12.278 1.00 89.94 264 PHE A CA 1
ATOM 1942 C C . PHE A 1 264 ? 9.102 -0.319 -11.935 1.00 89.94 264 PHE A C 1
ATOM 1944 O O . PHE A 1 264 ? 9.777 0.368 -12.688 1.00 89.94 264 PHE A O 1
ATOM 1951 N N . THR A 1 265 ? 8.742 0.166 -10.762 1.00 85.19 265 THR A N 1
ATOM 1952 C CA . THR A 1 265 ? 9.117 1.514 -10.319 1.00 85.19 265 THR A CA 1
ATOM 1953 C C . THR A 1 265 ? 10.428 1.511 -9.538 1.00 85.19 265 THR A C 1
ATOM 1955 O O . THR A 1 265 ? 10.752 0.523 -8.879 1.00 85.19 265 THR A O 1
ATOM 1958 N N . ASP A 1 266 ? 11.163 2.625 -9.582 1.00 77.12 266 ASP A N 1
ATOM 1959 C CA . ASP A 1 266 ? 12.315 2.841 -8.700 1.00 77.12 266 ASP A CA 1
ATOM 1960 C C . ASP A 1 266 ? 11.841 2.887 -7.240 1.00 77.12 266 ASP A C 1
ATOM 1962 O O . ASP A 1 266 ? 10.909 3.619 -6.900 1.00 77.12 266 ASP A O 1
ATOM 1966 N N . SER A 1 267 ? 12.457 2.072 -6.387 1.00 66.31 267 SER A N 1
ATOM 1967 C CA . SER A 1 267 ? 12.181 1.994 -4.951 1.00 66.31 267 SER A CA 1
ATOM 1968 C C . SER A 1 267 ? 13.294 2.618 -4.098 1.00 66.31 267 SER A C 1
ATOM 1970 O O . SER A 1 267 ? 13.355 2.366 -2.896 1.00 66.31 267 SER A O 1
ATOM 1972 N N . GLY A 1 268 ? 14.184 3.405 -4.710 1.00 60.84 268 GLY A N 1
ATOM 1973 C CA . GLY A 1 268 ? 15.338 4.038 -4.078 1.00 60.84 268 GLY A CA 1
ATOM 1974 C C . GLY A 1 268 ? 16.627 3.235 -4.268 1.00 60.84 268 GLY A C 1
ATOM 1975 O O . GLY A 1 268 ? 16.628 2.003 -4.310 1.00 60.84 268 GLY A O 1
ATOM 1976 N N . GLY A 1 269 ? 17.756 3.943 -4.384 1.00 60.56 269 GLY A N 1
ATOM 1977 C CA . GLY A 1 269 ? 19.082 3.323 -4.490 1.00 60.56 269 GLY A CA 1
ATOM 1978 C C . GLY A 1 269 ? 19.285 2.468 -5.748 1.00 60.56 269 GLY A C 1
ATOM 1979 O O . GLY A 1 269 ? 20.018 1.482 -5.686 1.00 60.56 269 GLY A O 1
ATOM 1980 N N . ARG A 1 270 ? 18.638 2.825 -6.873 1.00 67.56 270 ARG A N 1
ATOM 1981 C CA . ARG A 1 270 ? 18.674 2.099 -8.164 1.00 67.56 270 ARG A CA 1
ATOM 1982 C C . ARG A 1 270 ? 18.100 0.682 -8.103 1.00 67.56 270 ARG A C 1
ATOM 1984 O O . ARG A 1 270 ? 18.516 -0.189 -8.864 1.00 67.56 270 ARG A O 1
ATOM 1991 N N . ARG A 1 271 ? 17.161 0.436 -7.193 1.00 79.12 271 ARG A N 1
ATOM 1992 C CA . ARG A 1 271 ? 16.445 -0.838 -7.094 1.00 79.12 271 ARG A CA 1
ATOM 1993 C C . ARG A 1 271 ? 15.074 -0.694 -7.699 1.00 79.12 271 ARG A C 1
ATOM 1995 O O . ARG A 1 271 ? 14.454 0.361 -7.602 1.00 79.12 271 ARG A O 1
ATOM 2002 N N . LEU A 1 272 ? 14.602 -1.769 -8.305 1.00 87.25 272 LEU A N 1
ATOM 2003 C CA . LEU A 1 272 ? 13.324 -1.774 -8.988 1.00 87.25 272 LEU A CA 1
ATOM 2004 C C . LEU A 1 272 ? 12.358 -2.700 -8.262 1.00 87.25 272 LEU A C 1
ATOM 2006 O O . LEU A 1 272 ? 12.731 -3.803 -7.858 1.00 87.25 272 LEU A O 1
ATOM 2010 N N . ARG A 1 273 ? 11.103 -2.267 -8.151 1.00 91.38 273 ARG A N 1
ATOM 2011 C CA . ARG A 1 273 ? 10.002 -3.056 -7.597 1.00 91.38 273 ARG A CA 1
ATOM 2012 C C . ARG A 1 273 ? 8.781 -2.971 -8.498 1.00 91.38 273 ARG A C 1
ATOM 2014 O O . ARG A 1 273 ? 8.382 -1.880 -8.892 1.00 91.38 273 ARG A O 1
ATOM 2021 N N . ALA A 1 274 ? 8.145 -4.105 -8.754 1.00 92.94 274 ALA A N 1
ATOM 2022 C CA . ALA A 1 274 ? 6.798 -4.175 -9.305 1.00 92.94 274 ALA A CA 1
ATOM 2023 C C . ALA A 1 274 ? 5.886 -4.934 -8.342 1.00 92.94 274 ALA A C 1
ATOM 2025 O O . ALA A 1 274 ? 6.287 -5.945 -7.768 1.00 92.94 274 ALA A O 1
ATOM 2026 N N . THR A 1 275 ? 4.644 -4.473 -8.219 1.00 94.81 275 THR A N 1
ATOM 2027 C CA . THR A 1 275 ? 3.577 -5.202 -7.528 1.00 94.81 275 THR A CA 1
ATOM 2028 C C . THR A 1 275 ? 2.444 -5.429 -8.514 1.00 94.81 275 THR A C 1
ATOM 2030 O O . THR A 1 275 ? 1.908 -4.473 -9.081 1.00 94.81 275 THR A O 1
ATOM 2033 N N . LYS A 1 276 ? 2.084 -6.688 -8.751 1.00 95.62 276 LYS A N 1
ATOM 2034 C CA . LYS A 1 276 ? 0.955 -7.090 -9.584 1.00 95.62 276 LYS A CA 1
ATOM 2035 C C . LYS A 1 276 ? -0.127 -7.694 -8.700 1.00 95.62 276 LYS A C 1
ATOM 2037 O O . LYS A 1 276 ? 0.015 -8.814 -8.222 1.00 95.62 276 LYS A O 1
ATOM 2042 N N . THR A 1 277 ? -1.218 -6.957 -8.536 1.00 94.25 277 THR A N 1
ATOM 2043 C CA . THR A 1 277 ? -2.440 -7.484 -7.930 1.00 94.25 277 THR A CA 1
ATOM 2044 C C . THR A 1 277 ? -3.222 -8.272 -8.977 1.00 94.25 277 THR A C 1
ATOM 2046 O O . THR A 1 277 ? -3.457 -7.773 -10.085 1.00 94.25 277 THR A O 1
ATOM 2049 N N . VAL A 1 278 ? -3.609 -9.497 -8.634 1.00 93.44 278 VAL A N 1
ATOM 2050 C CA . VAL A 1 278 ? -4.522 -10.331 -9.418 1.00 93.44 278 VAL A CA 1
ATOM 2051 C C . VAL A 1 278 ? -5.738 -10.734 -8.602 1.00 93.44 278 VAL A C 1
ATOM 2053 O O . VAL A 1 278 ? -5.640 -10.950 -7.398 1.00 93.44 278 VAL A O 1
ATOM 2056 N N . ARG A 1 279 ? -6.885 -10.863 -9.263 1.00 93.00 279 ARG A N 1
ATOM 2057 C CA . ARG A 1 279 ? -8.152 -11.283 -8.654 1.00 93.00 279 ARG A CA 1
ATOM 2058 C C . ARG A 1 279 ? -8.484 -12.717 -9.013 1.00 93.00 279 ARG A C 1
ATOM 2060 O O . ARG A 1 279 ? -8.371 -13.104 -10.178 1.00 93.00 279 ARG A O 1
ATOM 2067 N N . LEU A 1 280 ? -8.952 -13.482 -8.041 1.00 92.31 280 LEU A N 1
ATOM 2068 C CA . LEU A 1 280 ? -9.401 -14.850 -8.259 1.00 92.31 280 LEU A CA 1
ATOM 2069 C C . LEU A 1 280 ? -10.902 -14.914 -8.575 1.00 92.31 280 LEU A C 1
ATOM 2071 O O . LEU A 1 280 ? -11.652 -13.944 -8.397 1.00 92.31 280 LEU A O 1
ATOM 2075 N N . LEU A 1 281 ? -11.341 -16.063 -9.090 1.00 91.69 281 LEU A N 1
ATOM 2076 C CA . LEU A 1 281 ? -12.753 -16.371 -9.319 1.00 91.69 281 LEU A CA 1
ATOM 2077 C C . LEU A 1 281 ? -13.563 -16.234 -8.022 1.00 91.69 281 LEU A C 1
ATOM 2079 O O . LEU A 1 281 ? -13.075 -16.535 -6.933 1.00 91.69 281 LEU A O 1
ATOM 2083 N N . ALA A 1 282 ? -14.821 -15.801 -8.139 1.00 86.94 282 ALA A N 1
ATOM 2084 C CA . ALA A 1 282 ? -15.734 -15.766 -7.001 1.00 86.94 282 ALA A CA 1
ATOM 2085 C C . ALA A 1 282 ? -15.857 -17.168 -6.374 1.00 86.94 282 ALA A C 1
ATOM 2087 O O . ALA A 1 282 ? -15.993 -18.159 -7.088 1.00 86.94 282 ALA A O 1
ATOM 2088 N N . GLY A 1 283 ? -15.777 -17.246 -5.044 1.00 83.62 283 GLY A N 1
ATOM 2089 C CA . GLY A 1 283 ? -15.788 -18.515 -4.308 1.00 83.62 283 GLY A CA 1
ATOM 2090 C C . GLY A 1 283 ? -14.445 -19.254 -4.241 1.00 83.62 283 GLY A C 1
ATOM 2091 O O . GLY A 1 283 ? -14.381 -20.283 -3.574 1.00 83.62 283 GLY A O 1
ATOM 2092 N N . ALA A 1 284 ? -13.374 -18.754 -4.872 1.00 88.19 284 ALA A N 1
ATOM 2093 C CA . ALA A 1 284 ? -12.037 -19.312 -4.674 1.00 88.19 284 ALA A CA 1
ATOM 2094 C C . ALA A 1 284 ? -11.604 -19.166 -3.202 1.00 88.19 284 ALA A C 1
ATOM 2096 O O . ALA A 1 284 ? -11.690 -18.080 -2.627 1.00 88.19 284 ALA A O 1
ATOM 2097 N N . ASP A 1 285 ? -11.129 -20.259 -2.602 1.00 86.00 285 ASP A N 1
ATOM 2098 C CA . ASP A 1 285 ? -10.640 -20.286 -1.221 1.00 86.00 285 ASP A CA 1
ATOM 2099 C C . ASP A 1 285 ? -9.121 -20.025 -1.202 1.00 86.00 285 ASP A C 1
ATOM 2101 O O . ASP A 1 285 ? -8.378 -20.815 -1.802 1.00 86.00 285 ASP A O 1
ATOM 2105 N N . PRO A 1 286 ? -8.628 -18.977 -0.506 1.00 85.31 286 PRO A N 1
ATOM 2106 C CA . PRO A 1 286 ? -7.197 -18.688 -0.369 1.00 85.31 286 PRO A CA 1
ATOM 2107 C C . PRO A 1 286 ? -6.346 -19.876 0.079 1.00 85.31 286 PRO A C 1
ATOM 2109 O O . PRO A 1 286 ? -5.197 -19.989 -0.336 1.00 85.31 286 PRO A O 1
ATOM 2112 N N . ARG A 1 287 ? -6.900 -20.785 0.890 1.00 86.31 287 ARG A N 1
ATOM 2113 C CA . ARG A 1 287 ? -6.188 -21.976 1.390 1.00 86.31 287 ARG A CA 1
ATOM 2114 C C . ARG A 1 287 ? -5.922 -23.015 0.311 1.00 86.31 287 ARG A C 1
ATOM 2116 O O . ARG A 1 287 ? -5.062 -23.871 0.468 1.00 86.31 287 ARG A O 1
ATOM 2123 N N . THR A 1 288 ? -6.702 -22.967 -0.762 1.00 88.69 288 THR A N 1
ATOM 2124 C CA . THR A 1 288 ? -6.620 -23.928 -1.861 1.00 88.69 288 THR A CA 1
ATOM 2125 C C . THR A 1 288 ? -5.783 -23.414 -3.016 1.00 88.69 288 THR A C 1
ATOM 2127 O O . THR A 1 288 ? -5.639 -24.134 -3.996 1.00 88.69 288 THR A O 1
ATOM 2130 N N . VAL A 1 289 ? -5.223 -22.203 -2.939 1.00 90.56 289 VAL A N 1
ATOM 2131 C CA . VAL A 1 289 ? -4.282 -21.716 -3.952 1.00 90.56 289 VAL A CA 1
ATOM 2132 C C . VAL A 1 289 ? -3.011 -22.561 -3.859 1.00 90.56 289 VAL A C 1
ATOM 2134 O O . VAL A 1 289 ? -2.429 -22.691 -2.788 1.00 90.56 289 VAL A O 1
ATOM 2137 N N . GLY A 1 290 ? -2.614 -23.182 -4.969 1.00 91.06 290 GLY A N 1
ATOM 2138 C CA . GLY A 1 290 ? -1.486 -24.110 -5.023 1.00 91.06 290 GLY A CA 1
ATOM 2139 C C . GLY A 1 290 ? -0.253 -23.502 -5.678 1.00 91.06 290 GLY A C 1
ATOM 2140 O O . GLY A 1 290 ? 0.824 -23.500 -5.091 1.00 91.06 290 GLY A O 1
ATOM 2141 N N . THR A 1 291 ? -0.392 -22.973 -6.897 1.00 95.81 291 THR A N 1
ATOM 2142 C CA . THR A 1 291 ? 0.753 -22.429 -7.643 1.00 95.81 291 THR A CA 1
ATOM 2143 C C . THR A 1 291 ? 0.414 -21.136 -8.360 1.00 95.81 291 THR A C 1
ATOM 2145 O O . THR A 1 291 ? -0.643 -21.037 -8.981 1.00 95.81 291 THR A O 1
ATOM 2148 N N . ILE A 1 292 ? 1.348 -20.188 -8.363 1.00 96.94 292 ILE A N 1
ATOM 2149 C CA . ILE A 1 292 ? 1.253 -18.945 -9.137 1.00 96.94 292 ILE A CA 1
ATOM 2150 C C . ILE A 1 292 ? 2.353 -18.965 -10.193 1.00 96.94 292 ILE A C 1
ATOM 2152 O O . ILE A 1 292 ? 3.534 -19.055 -9.852 1.00 96.94 292 ILE A O 1
ATOM 2156 N N . ALA A 1 293 ? 1.979 -18.881 -11.466 1.00 97.38 293 ALA A N 1
ATOM 2157 C CA . ALA A 1 293 ? 2.914 -18.861 -12.582 1.00 97.38 293 ALA A CA 1
ATOM 2158 C C . ALA A 1 293 ? 2.826 -17.536 -13.341 1.00 97.38 293 ALA A C 1
ATOM 2160 O O . ALA A 1 293 ? 1.753 -16.955 -13.518 1.00 97.38 293 ALA A O 1
ATOM 2161 N N . GLY A 1 294 ? 3.971 -17.066 -13.810 1.00 97.56 294 GLY A N 1
ATOM 2162 C CA . GLY A 1 294 ? 4.059 -15.829 -14.563 1.00 97.56 294 GLY A CA 1
ATOM 2163 C C . GLY A 1 294 ? 5.437 -15.638 -15.162 1.00 97.56 294 GLY A C 1
ATOM 2164 O O . GLY A 1 294 ? 6.250 -16.565 -15.230 1.00 97.56 294 GLY A O 1
ATOM 2165 N N . HIS A 1 295 ? 5.717 -14.415 -15.592 1.00 97.56 295 HIS A N 1
ATOM 2166 C CA . HIS A 1 295 ? 7.024 -14.063 -16.116 1.00 97.56 295 HIS A CA 1
ATOM 2167 C C . HIS A 1 295 ? 7.337 -12.583 -15.921 1.00 97.56 295 HIS A C 1
ATOM 2169 O O . HIS A 1 295 ? 6.449 -11.735 -15.809 1.00 97.56 295 HIS A O 1
ATOM 2175 N N . VAL A 1 296 ? 8.630 -12.276 -15.915 1.00 96.31 296 VAL A N 1
ATOM 2176 C CA . VAL A 1 296 ? 9.139 -10.911 -16.018 1.00 96.31 296 VAL A CA 1
ATOM 2177 C C . VAL A 1 296 ? 9.688 -10.703 -17.424 1.00 96.31 296 VAL A C 1
ATOM 2179 O O . VAL A 1 296 ? 10.511 -11.491 -17.895 1.00 96.31 296 VAL A O 1
ATOM 2182 N N . GLU A 1 297 ? 9.238 -9.647 -18.094 1.00 95.25 297 GLU A N 1
ATOM 2183 C CA . GLU A 1 297 ? 9.800 -9.186 -19.364 1.00 95.25 297 GLU A CA 1
ATOM 2184 C C . GLU A 1 297 ? 10.715 -7.988 -19.136 1.00 95.25 297 GLU A C 1
ATOM 2186 O O . GLU A 1 297 ? 10.336 -7.040 -18.448 1.00 95.25 297 GLU A O 1
ATOM 2191 N N . LEU A 1 298 ? 11.882 -7.987 -19.777 1.00 93.06 298 LEU A N 1
ATOM 2192 C CA . LEU A 1 298 ? 12.791 -6.847 -19.823 1.00 93.06 298 LEU A CA 1
ATOM 2193 C C . LEU A 1 298 ? 13.132 -6.500 -21.269 1.00 93.06 298 LEU A C 1
ATOM 2195 O O . LEU A 1 298 ? 13.660 -7.328 -22.003 1.00 93.06 298 LEU A O 1
ATOM 2199 N N . ARG A 1 299 ? 12.920 -5.244 -21.651 1.00 92.81 299 ARG A N 1
ATOM 2200 C CA . ARG A 1 299 ? 13.474 -4.634 -22.864 1.00 92.81 299 ARG A CA 1
ATOM 2201 C C . ARG A 1 299 ? 14.765 -3.905 -22.507 1.00 92.81 299 ARG A C 1
ATOM 2203 O O . ARG A 1 299 ? 14.739 -2.704 -22.228 1.00 92.81 299 ARG A O 1
ATOM 2210 N N . LEU A 1 300 ? 15.873 -4.646 -22.476 1.00 92.38 300 LEU A N 1
ATOM 2211 C CA . LEU A 1 300 ? 17.190 -4.162 -22.060 1.00 92.38 300 LEU A CA 1
ATOM 2212 C C . LEU A 1 300 ? 17.848 -3.343 -23.181 1.00 92.38 300 LEU A C 1
ATOM 2214 O O . LEU A 1 300 ? 18.104 -3.904 -24.248 1.00 92.38 300 LEU A O 1
ATOM 2218 N N . PRO A 1 301 ? 18.200 -2.065 -22.955 1.00 92.88 301 PRO A N 1
ATOM 2219 C CA . PRO A 1 301 ? 19.078 -1.325 -23.857 1.00 92.88 301 PRO A CA 1
ATOM 2220 C C . PRO A 1 301 ? 20.505 -1.895 -23.805 1.00 92.88 301 PRO A C 1
ATOM 2222 O O . PRO A 1 301 ? 21.244 -1.658 -22.846 1.00 92.88 301 PRO A O 1
ATOM 2225 N N . THR A 1 302 ? 20.893 -2.653 -24.832 1.00 93.19 302 THR A N 1
ATOM 2226 C CA . THR A 1 302 ? 22.211 -3.307 -24.918 1.00 93.19 302 THR A CA 1
ATOM 2227 C C . THR A 1 302 ? 23.283 -2.388 -25.473 1.00 93.19 302 THR A C 1
ATOM 2229 O O . THR A 1 302 ? 24.459 -2.574 -25.180 1.00 93.19 302 THR A O 1
ATOM 2232 N N . ARG A 1 303 ? 22.894 -1.370 -26.245 1.00 94.44 303 ARG A N 1
ATOM 2233 C CA . ARG A 1 303 ? 23.803 -0.328 -26.716 1.00 94.44 303 ARG A CA 1
ATOM 2234 C C . ARG A 1 303 ? 23.118 1.023 -26.664 1.00 94.44 303 ARG A C 1
ATOM 2236 O O . ARG A 1 303 ? 21.980 1.163 -27.114 1.00 94.44 303 ARG A O 1
ATOM 2243 N N . VAL A 1 304 ? 23.831 2.011 -26.144 1.00 93.88 304 VAL A N 1
ATOM 2244 C CA . VAL A 1 304 ? 23.353 3.391 -26.041 1.00 93.88 304 VAL A CA 1
ATOM 2245 C C . VAL A 1 304 ? 24.313 4.338 -26.740 1.00 93.88 304 VAL A C 1
ATOM 2247 O O . VAL A 1 304 ? 25.508 4.071 -26.867 1.00 93.88 304 VAL A O 1
ATOM 2250 N N . GLU A 1 305 ? 23.775 5.452 -27.200 1.00 94.12 305 GLU A N 1
ATOM 2251 C CA . GLU A 1 305 ? 24.516 6.531 -27.833 1.00 94.12 305 GLU A CA 1
ATOM 2252 C C . GLU A 1 305 ? 24.042 7.845 -27.238 1.00 94.12 305 GLU A C 1
ATOM 2254 O O . GLU A 1 305 ? 22.861 8.011 -26.946 1.00 94.12 305 GLU A O 1
ATOM 2259 N N . THR A 1 306 ? 24.956 8.789 -27.066 1.00 93.69 306 THR A N 1
ATOM 2260 C CA . THR A 1 306 ? 24.628 10.078 -26.481 1.00 93.69 306 THR A CA 1
ATOM 2261 C C . THR A 1 306 ? 24.988 11.190 -27.449 1.00 93.69 306 THR A C 1
ATOM 2263 O O . THR A 1 306 ? 26.140 11.302 -27.864 1.00 93.69 306 THR A O 1
ATOM 2266 N N . GLN A 1 307 ? 24.006 12.022 -27.791 1.00 94.25 307 GLN A N 1
ATOM 2267 C CA . GLN A 1 307 ? 24.208 13.217 -28.603 1.00 94.25 307 GLN A CA 1
ATOM 2268 C C . GLN A 1 307 ? 24.156 14.467 -27.729 1.00 94.25 307 GLN A C 1
ATOM 2270 O O . GLN A 1 307 ? 23.455 14.512 -26.715 1.00 94.25 307 GLN A O 1
ATOM 2275 N N . ARG A 1 308 ? 24.904 15.493 -28.135 1.00 94.62 308 ARG A N 1
ATOM 2276 C CA . ARG A 1 308 ? 25.036 16.750 -27.399 1.00 94.62 308 ARG A CA 1
ATOM 2277 C C . ARG A 1 308 ? 24.785 17.933 -28.319 1.00 94.62 308 ARG A C 1
ATOM 2279 O O . ARG A 1 308 ? 25.308 17.973 -29.428 1.00 94.62 308 ARG A O 1
ATOM 2286 N N . ALA A 1 309 ? 24.041 18.909 -27.820 1.00 92.56 309 ALA A N 1
ATOM 2287 C CA . ALA A 1 309 ? 23.898 20.227 -28.418 1.00 92.56 309 ALA A CA 1
ATOM 2288 C C . ALA A 1 309 ? 24.547 21.250 -27.483 1.00 92.56 309 ALA A C 1
ATOM 2290 O O . ALA A 1 309 ? 24.021 21.526 -26.403 1.00 92.56 309 ALA A O 1
ATOM 2291 N N . ALA A 1 310 ? 25.697 21.789 -27.891 1.00 91.19 310 ALA A N 1
ATOM 2292 C CA . ALA A 1 310 ? 26.357 22.882 -27.185 1.00 91.19 310 ALA A CA 1
ATOM 2293 C C . ALA A 1 310 ? 25.642 24.204 -27.493 1.00 91.19 310 ALA A C 1
ATOM 2295 O O . ALA A 1 310 ? 25.325 24.479 -28.650 1.00 91.19 310 ALA A O 1
ATOM 2296 N N . ARG A 1 311 ? 25.395 25.009 -26.457 1.00 86.56 311 ARG A N 1
ATOM 2297 C CA . ARG A 1 311 ? 24.652 26.282 -26.488 1.00 86.56 311 ARG A CA 1
ATOM 2298 C C . ARG A 1 311 ? 23.391 26.211 -27.357 1.00 86.56 311 ARG A C 1
ATOM 2300 O O . ARG A 1 311 ? 23.280 26.939 -28.346 1.00 86.56 311 ARG A O 1
ATOM 2307 N N . PRO A 1 312 ? 22.456 25.306 -27.025 1.00 85.69 312 PRO A N 1
ATOM 2308 C CA . PRO A 1 312 ? 21.323 25.032 -27.888 1.00 85.69 312 PRO A CA 1
ATOM 2309 C C . PRO A 1 312 ? 20.403 26.245 -28.012 1.00 85.69 312 PRO A C 1
ATOM 2311 O O . PRO A 1 312 ? 19.979 26.832 -27.017 1.00 85.69 312 PRO A O 1
ATOM 2314 N N . THR A 1 313 ? 20.051 26.583 -29.248 1.00 86.19 313 THR A N 1
ATOM 2315 C CA . THR A 1 313 ? 19.009 27.563 -29.556 1.00 86.19 313 THR A CA 1
ATOM 2316 C C . THR A 1 313 ? 17.649 26.872 -29.706 1.00 86.19 313 THR A C 1
ATOM 2318 O O . THR A 1 313 ? 17.590 25.681 -30.034 1.00 86.19 313 THR A O 1
ATOM 2321 N N . PRO A 1 314 ? 16.528 27.583 -29.482 1.00 87.69 314 PRO A N 1
ATOM 2322 C CA . PRO A 1 314 ? 15.206 27.071 -29.833 1.00 87.69 314 PRO A CA 1
ATOM 2323 C C . PRO A 1 314 ? 15.163 26.597 -31.295 1.00 87.69 314 PRO A C 1
ATOM 2325 O O . PRO A 1 314 ? 15.590 27.315 -32.196 1.00 87.69 314 PRO A O 1
ATOM 2328 N N . GLY A 1 315 ? 14.657 25.387 -31.521 1.00 84.94 315 GLY A N 1
ATOM 2329 C CA . GLY A 1 315 ? 14.659 24.691 -32.809 1.00 84.94 315 GLY A CA 1
ATOM 2330 C C . GLY A 1 315 ? 15.824 23.714 -33.005 1.00 84.94 315 GLY A C 1
ATOM 2331 O O . GLY A 1 315 ? 15.785 22.932 -33.953 1.00 84.94 315 GLY A O 1
ATOM 2332 N N . ALA A 1 316 ? 16.833 23.702 -32.125 1.00 90.69 316 ALA A N 1
ATOM 2333 C CA . ALA A 1 316 ? 17.897 22.701 -32.171 1.00 90.69 316 ALA A CA 1
ATOM 2334 C C . ALA A 1 316 ? 17.326 21.288 -31.974 1.00 90.69 316 ALA A C 1
ATOM 2336 O O . ALA A 1 316 ? 16.463 21.066 -31.120 1.00 90.69 316 ALA A O 1
ATOM 2337 N N . THR A 1 317 ? 17.817 20.328 -32.756 1.00 92.31 317 THR A N 1
ATOM 2338 C CA . THR A 1 317 ? 17.345 18.941 -32.720 1.00 92.31 317 THR A CA 1
ATOM 2339 C C . THR A 1 317 ? 18.487 17.979 -32.421 1.00 92.31 317 THR A C 1
ATOM 2341 O O . THR A 1 317 ? 19.605 18.146 -32.901 1.00 92.31 317 THR A O 1
ATOM 2344 N N . LEU A 1 318 ? 18.189 16.965 -31.614 1.00 93.31 318 LEU A N 1
ATOM 2345 C CA . LEU A 1 318 ? 19.014 15.781 -31.406 1.00 93.31 318 LEU A CA 1
ATOM 2346 C C . LEU A 1 318 ? 18.196 14.600 -31.920 1.00 93.31 318 LEU A C 1
ATOM 2348 O O . LEU A 1 318 ? 17.148 14.287 -31.353 1.00 93.31 318 LEU A O 1
ATOM 2352 N N . ALA A 1 319 ? 18.622 14.000 -33.025 1.00 92.44 319 ALA A N 1
ATOM 2353 C CA . ALA A 1 319 ? 17.872 12.953 -33.705 1.00 92.44 319 ALA A CA 1
ATOM 2354 C C . ALA A 1 319 ? 18.743 11.711 -33.875 1.00 92.44 319 ALA A C 1
ATOM 2356 O O . ALA A 1 319 ? 19.829 11.764 -34.457 1.00 92.44 319 ALA A O 1
ATOM 2357 N N . ALA A 1 320 ? 18.250 10.583 -33.376 1.00 90.44 320 ALA A N 1
ATOM 2358 C CA . ALA A 1 320 ? 18.907 9.293 -33.503 1.00 90.44 320 ALA A CA 1
ATOM 2359 C C . ALA A 1 320 ? 17.877 8.166 -33.419 1.00 90.44 320 ALA A C 1
ATOM 2361 O O . ALA A 1 320 ? 16.887 8.270 -32.695 1.00 90.44 320 ALA A O 1
ATOM 2362 N N . HIS A 1 321 ? 18.129 7.065 -34.132 1.00 90.69 321 HIS A N 1
ATOM 2363 C CA . HIS A 1 321 ? 17.381 5.804 -33.987 1.00 90.69 321 HIS A CA 1
ATOM 2364 C C . HIS A 1 321 ? 15.851 5.960 -34.077 1.00 90.69 321 HIS A C 1
ATOM 2366 O O . HIS A 1 321 ? 15.103 5.291 -33.369 1.00 90.69 321 HIS A O 1
ATOM 2372 N N . GLY A 1 322 ? 15.385 6.865 -34.947 1.00 86.69 322 GLY A N 1
ATOM 2373 C CA . GLY A 1 322 ? 13.960 7.124 -35.186 1.00 86.69 322 GLY A CA 1
ATOM 2374 C C . GLY A 1 322 ? 13.272 8.015 -34.145 1.00 86.69 322 GLY A C 1
ATOM 2375 O O . GLY A 1 322 ? 12.068 8.233 -34.257 1.00 86.69 322 GLY A O 1
ATOM 2376 N N . ALA A 1 323 ? 14.004 8.539 -33.160 1.00 90.88 323 ALA A N 1
ATOM 2377 C CA . ALA A 1 323 ? 13.511 9.502 -32.182 1.00 90.88 323 ALA A CA 1
ATOM 2378 C C . ALA A 1 323 ? 14.170 10.869 -32.380 1.00 90.88 323 ALA A C 1
ATOM 2380 O O . ALA A 1 323 ? 15.377 10.960 -32.610 1.00 90.88 323 ALA A O 1
ATOM 2381 N N . THR A 1 324 ? 13.386 11.933 -32.223 1.00 92.25 324 THR A N 1
ATOM 2382 C CA . THR A 1 324 ? 13.864 13.311 -32.357 1.00 92.25 324 THR A CA 1
ATOM 2383 C C . THR A 1 324 ? 13.506 14.110 -31.117 1.00 92.25 324 THR A C 1
ATOM 2385 O O . THR A 1 324 ? 12.326 14.287 -30.805 1.00 92.25 324 THR A O 1
ATOM 2388 N N . VAL A 1 325 ? 14.526 14.626 -30.435 1.00 92.94 325 VAL A N 1
ATOM 2389 C CA . VAL A 1 325 ? 14.409 15.585 -29.336 1.00 92.94 325 VAL A CA 1
ATOM 2390 C C . VAL A 1 325 ? 14.594 16.988 -29.906 1.00 92.94 325 VAL A C 1
ATOM 2392 O O . VAL A 1 325 ? 15.691 17.355 -30.312 1.00 92.94 325 VAL A O 1
ATOM 2395 N N . THR A 1 326 ? 13.526 17.776 -29.943 1.00 91.44 326 THR A N 1
ATOM 2396 C CA . THR A 1 326 ? 13.540 19.168 -30.408 1.00 91.44 326 THR A CA 1
ATOM 2397 C C . THR A 1 326 ? 13.507 20.099 -29.211 1.00 91.44 326 THR A C 1
ATOM 2399 O O . THR A 1 326 ? 12.572 20.055 -28.416 1.00 91.44 326 THR A O 1
ATOM 2402 N N . ILE A 1 327 ? 14.509 20.955 -29.075 1.00 90.44 327 ILE A N 1
ATOM 2403 C CA . ILE A 1 327 ? 14.603 21.931 -27.992 1.00 90.44 327 ILE A CA 1
ATOM 2404 C C . ILE A 1 327 ? 13.746 23.136 -28.369 1.00 90.44 327 ILE A C 1
ATOM 2406 O O . ILE A 1 327 ? 13.989 23.789 -29.377 1.00 90.44 327 ILE A O 1
ATOM 2410 N N . THR A 1 328 ? 12.723 23.438 -27.579 1.00 85.25 328 THR A N 1
ATOM 2411 C CA . THR A 1 328 ? 11.752 24.502 -27.875 1.00 85.25 328 THR A CA 1
ATOM 2412 C C . THR A 1 328 ? 12.031 25.787 -27.103 1.00 85.25 328 THR A C 1
ATOM 2414 O O . THR A 1 328 ? 11.624 26.861 -27.544 1.00 85.25 328 THR A O 1
ATOM 2417 N N . LYS A 1 329 ? 12.751 25.709 -25.977 1.00 86.38 329 LYS A N 1
ATOM 2418 C CA . LYS A 1 329 ? 13.186 26.871 -25.193 1.00 86.38 329 LYS A CA 1
ATOM 2419 C C . LYS A 1 329 ? 14.425 26.536 -24.364 1.00 86.38 329 LYS A C 1
ATOM 2421 O O . LYS A 1 329 ? 14.477 25.472 -23.754 1.00 86.38 329 LYS A O 1
ATOM 2426 N N . VAL A 1 330 ? 15.365 27.477 -24.286 1.00 87.06 330 VAL A N 1
ATOM 2427 C CA . VAL A 1 330 ? 16.474 27.469 -23.321 1.00 87.06 330 VAL A CA 1
ATOM 2428 C C . VAL A 1 330 ? 16.627 28.884 -22.780 1.00 87.06 330 VAL A C 1
ATOM 2430 O O . VAL A 1 330 ? 16.895 29.808 -23.543 1.00 87.06 330 VAL A O 1
ATOM 2433 N N . ASP A 1 331 ? 16.397 29.065 -21.483 1.00 86.19 331 ASP A N 1
ATOM 2434 C CA . ASP A 1 331 ? 16.513 30.355 -20.798 1.00 86.19 331 ASP A CA 1
ATOM 2435 C C . ASP A 1 331 ? 17.138 30.144 -19.412 1.00 86.19 331 ASP A C 1
ATOM 2437 O O . ASP A 1 331 ? 16.464 29.755 -18.454 1.00 86.19 331 ASP A O 1
ATOM 2441 N N . GLY A 1 332 ? 18.462 30.308 -19.330 1.00 86.06 332 GLY A N 1
ATOM 2442 C CA . GLY A 1 332 ? 19.242 29.960 -18.142 1.00 86.06 332 GLY A CA 1
ATOM 2443 C C . GLY A 1 332 ? 19.105 28.474 -17.795 1.00 86.06 332 GLY A C 1
ATOM 2444 O O . GLY A 1 332 ? 19.612 27.617 -18.514 1.00 86.06 332 GLY A O 1
ATOM 2445 N N . GLY A 1 333 ? 18.423 28.177 -16.688 1.00 82.12 333 GLY A N 1
ATOM 2446 C CA . GLY A 1 333 ? 18.117 26.814 -16.244 1.00 82.12 333 GLY A CA 1
ATOM 2447 C C . GLY A 1 333 ? 16.752 26.280 -16.698 1.00 82.12 333 GLY A C 1
ATOM 2448 O O . GLY A 1 333 ? 16.433 25.134 -16.403 1.00 82.12 333 GLY A O 1
ATOM 2449 N N . ASP A 1 334 ? 15.918 27.075 -17.379 1.00 84.62 334 ASP A N 1
ATOM 2450 C CA . ASP A 1 334 ? 14.602 26.651 -17.884 1.00 84.62 334 ASP A CA 1
ATOM 2451 C C . ASP A 1 334 ? 14.736 26.070 -19.296 1.00 84.62 334 ASP A C 1
ATOM 2453 O O . ASP A 1 334 ? 14.909 26.806 -20.271 1.00 84.62 334 ASP A O 1
ATOM 2457 N N . VAL A 1 335 ? 14.648 24.744 -19.404 1.00 84.50 335 VAL A N 1
ATOM 2458 C CA . VAL A 1 335 ? 14.781 24.004 -20.663 1.00 84.50 335 VAL A CA 1
ATOM 2459 C C . VAL A 1 335 ? 13.449 23.355 -21.021 1.00 84.50 335 VAL A C 1
ATOM 2461 O O . VAL A 1 335 ? 12.874 22.611 -20.226 1.00 84.50 335 VAL A O 1
ATOM 2464 N N . GLN A 1 336 ? 12.966 23.598 -22.238 1.00 84.69 336 GLN A N 1
ATOM 2465 C CA . GLN A 1 336 ? 11.794 22.932 -22.809 1.00 84.69 336 GLN A CA 1
ATOM 2466 C C . GLN A 1 336 ? 12.194 22.153 -24.054 1.00 84.69 336 GLN A C 1
ATOM 2468 O O . GLN A 1 336 ? 12.962 22.645 -24.885 1.00 84.69 336 GLN A O 1
ATOM 2473 N N . TYR A 1 337 ? 11.665 20.942 -24.185 1.00 85.19 337 TYR A N 1
ATOM 2474 C CA . TYR A 1 337 ? 11.876 20.101 -25.351 1.00 85.19 337 TYR A CA 1
ATOM 2475 C C . TYR A 1 337 ? 10.642 19.260 -25.681 1.00 85.19 337 TYR A C 1
ATOM 2477 O O . TYR A 1 337 ? 9.730 19.074 -24.873 1.00 85.19 337 TYR A O 1
ATOM 2485 N N . GLN A 1 338 ? 10.622 18.749 -26.901 1.00 86.19 338 GLN A N 1
ATOM 2486 C CA . GLN A 1 338 ? 9.633 17.821 -27.425 1.00 86.19 338 GLN A CA 1
ATOM 2487 C C . GLN A 1 338 ? 10.346 16.571 -27.926 1.00 86.19 338 GLN A C 1
ATOM 2489 O O . GLN A 1 338 ? 11.397 16.669 -28.549 1.00 86.19 338 GLN A O 1
ATOM 2494 N N . ILE A 1 339 ? 9.780 15.402 -27.659 1.00 86.56 339 ILE A N 1
ATOM 2495 C CA . ILE A 1 339 ? 10.235 14.113 -28.172 1.00 86.56 339 ILE A CA 1
ATOM 2496 C C . ILE A 1 339 ? 9.181 13.623 -29.157 1.00 86.56 339 ILE A C 1
ATOM 2498 O O . ILE A 1 339 ? 8.010 13.516 -28.800 1.00 86.56 339 ILE A O 1
ATOM 2502 N N . THR A 1 340 ? 9.601 13.316 -30.378 1.00 85.75 340 THR A N 1
ATOM 2503 C CA . THR A 1 340 ? 8.743 12.810 -31.461 1.00 85.75 340 THR A CA 1
ATOM 2504 C C . THR A 1 340 ? 9.345 11.548 -32.074 1.00 85.75 340 THR A C 1
ATOM 2506 O O . THR A 1 340 ? 10.542 11.291 -31.917 1.00 85.75 340 THR A O 1
ATOM 2509 N N . GLY A 1 341 ? 8.523 10.745 -32.755 1.00 87.56 341 GLY A N 1
ATOM 2510 C CA . GLY A 1 341 ? 8.944 9.465 -33.333 1.00 87.56 341 GLY A CA 1
ATOM 2511 C C . GLY A 1 341 ? 9.022 8.345 -32.291 1.00 87.56 341 GLY A C 1
ATOM 2512 O O . GLY A 1 341 ? 8.138 8.219 -31.444 1.00 87.56 341 GLY A O 1
ATOM 2513 N N . ALA A 1 342 ? 10.076 7.527 -32.344 1.00 86.56 342 ALA A N 1
ATOM 2514 C CA . ALA A 1 342 ? 10.296 6.371 -31.468 1.00 86.56 342 ALA A CA 1
ATOM 2515 C C . ALA A 1 342 ? 10.684 6.786 -30.034 1.00 86.56 342 ALA A C 1
ATOM 2517 O O . ALA A 1 342 ? 11.803 6.565 -29.583 1.00 86.56 342 ALA A O 1
ATOM 2518 N N . ARG A 1 343 ? 9.766 7.432 -29.308 1.00 84.44 343 ARG A N 1
ATOM 2519 C CA . ARG A 1 343 ? 10.000 8.018 -27.976 1.00 84.44 343 ARG A CA 1
ATOM 2520 C C . ARG A 1 343 ? 10.659 7.061 -26.991 1.00 84.44 343 ARG A C 1
ATOM 2522 O O . ARG A 1 343 ? 11.505 7.494 -26.213 1.00 84.44 343 ARG A O 1
ATOM 2529 N N . ASP A 1 344 ? 10.278 5.788 -27.007 1.00 82.75 344 ASP A N 1
ATOM 2530 C CA . ASP A 1 344 ? 10.836 4.790 -26.100 1.00 82.75 344 ASP A CA 1
ATOM 2531 C C . ASP A 1 344 ? 12.353 4.629 -26.281 1.00 82.75 344 ASP A C 1
ATOM 2533 O O . ASP A 1 344 ? 13.040 4.270 -25.327 1.00 82.75 344 ASP A O 1
ATOM 2537 N N . ARG A 1 345 ? 12.910 4.991 -27.441 1.00 88.56 345 ARG A N 1
ATOM 2538 C CA . ARG A 1 345 ? 14.355 5.032 -27.703 1.00 88.56 345 ARG A CA 1
ATOM 2539 C C . ARG A 1 345 ? 15.093 6.154 -26.972 1.00 88.56 345 ARG A C 1
ATOM 2541 O O . ARG A 1 345 ? 16.316 6.099 -26.947 1.00 88.56 345 ARG A O 1
ATOM 2548 N N . VAL A 1 346 ? 14.428 7.134 -26.361 1.00 89.50 346 VAL A N 1
ATOM 2549 C CA . VAL A 1 346 ? 15.089 8.191 -25.571 1.00 89.50 346 VAL A CA 1
ATOM 2550 C C . VAL A 1 346 ? 15.143 7.778 -24.097 1.00 89.50 346 VAL A C 1
ATOM 2552 O O . VAL A 1 346 ? 14.113 7.717 -23.432 1.00 89.50 346 VAL A O 1
ATOM 2555 N N . LEU A 1 347 ? 16.341 7.514 -23.564 1.00 87.06 347 LEU A N 1
ATOM 2556 C CA . LEU A 1 347 ? 16.530 7.104 -22.163 1.00 87.06 347 LEU A CA 1
ATOM 2557 C C . LEU A 1 347 ? 16.553 8.287 -21.193 1.00 87.06 347 LEU A C 1
ATOM 2559 O O . LEU A 1 347 ? 16.010 8.202 -20.094 1.00 87.06 347 LEU A O 1
ATOM 2563 N N . ALA A 1 348 ? 17.213 9.382 -21.569 1.00 89.06 348 ALA A N 1
ATOM 2564 C CA . ALA A 1 348 ? 17.291 10.581 -20.745 1.00 89.06 348 ALA A CA 1
ATOM 2565 C C . ALA A 1 348 ? 17.637 11.815 -21.574 1.00 89.06 348 ALA A C 1
ATOM 2567 O O . ALA A 1 348 ? 18.322 11.723 -22.590 1.00 89.06 348 ALA A O 1
ATOM 2568 N N . VAL A 1 349 ? 17.211 12.972 -21.068 1.00 90.00 349 VAL A N 1
ATOM 2569 C CA . VAL A 1 349 ? 17.638 14.297 -21.524 1.00 90.00 349 VAL A CA 1
ATOM 2570 C C . VAL A 1 349 ? 18.127 15.074 -20.302 1.00 90.00 349 VAL A C 1
ATOM 2572 O O . VAL A 1 349 ? 17.436 15.105 -19.278 1.00 90.00 349 VAL A O 1
ATOM 2575 N N . ARG A 1 350 ? 19.322 15.664 -20.384 1.00 91.06 350 ARG A N 1
ATOM 2576 C CA . ARG A 1 350 ? 19.989 16.389 -19.292 1.00 91.06 350 ARG A CA 1
ATOM 2577 C C . ARG A 1 350 ? 20.563 17.714 -19.763 1.00 91.06 350 ARG A C 1
ATOM 2579 O O . ARG A 1 350 ? 20.910 17.859 -20.931 1.00 91.06 350 ARG A O 1
ATOM 2586 N N . ALA A 1 351 ? 20.707 18.642 -18.825 1.00 92.44 351 ALA A N 1
ATOM 2587 C CA . ALA A 1 351 ? 21.468 19.866 -19.014 1.00 92.44 351 ALA A CA 1
ATOM 2588 C C . ALA A 1 351 ? 22.797 19.777 -18.256 1.00 92.44 351 ALA A C 1
ATOM 2590 O O . ALA A 1 351 ? 22.838 19.316 -17.112 1.00 92.44 351 ALA A O 1
ATOM 2591 N N . LEU A 1 352 ? 23.867 20.229 -18.901 1.00 94.00 352 LEU A N 1
ATOM 2592 C CA . LEU A 1 352 ? 25.211 20.329 -18.350 1.00 94.00 352 LEU A CA 1
ATOM 2593 C C . LEU A 1 352 ? 25.602 21.808 -18.222 1.00 94.00 352 LEU A C 1
ATOM 2595 O O . LEU A 1 352 ? 25.222 22.624 -19.070 1.00 94.00 352 LEU A O 1
ATOM 2599 N N . ASN A 1 353 ? 26.371 22.148 -17.188 1.00 92.88 353 ASN A N 1
ATOM 2600 C CA . ASN A 1 353 ? 27.010 23.461 -17.062 1.00 92.88 353 ASN A CA 1
ATOM 2601 C C . ASN A 1 353 ? 28.190 23.602 -18.051 1.00 92.88 353 ASN A C 1
ATOM 2603 O O . ASN A 1 353 ? 28.555 22.654 -18.752 1.00 92.88 353 ASN A O 1
ATOM 2607 N N . ALA A 1 354 ? 28.832 24.773 -18.078 1.00 92.12 354 ALA A N 1
ATOM 2608 C CA . ALA A 1 354 ? 29.993 25.034 -18.941 1.00 92.12 354 ALA A CA 1
ATOM 2609 C C . ALA A 1 354 ? 31.220 24.149 -18.624 1.00 92.12 354 ALA A C 1
ATOM 2611 O O . ALA A 1 354 ? 32.101 23.992 -19.467 1.00 92.12 354 ALA A O 1
ATOM 2612 N N . ALA A 1 355 ? 31.278 23.555 -17.427 1.00 91.75 355 ALA A N 1
ATOM 2613 C CA . ALA A 1 355 ? 32.298 22.582 -17.036 1.00 91.75 355 ALA A CA 1
ATOM 2614 C C . ALA A 1 355 ? 31.939 21.133 -17.438 1.00 91.75 355 ALA A C 1
ATOM 2616 O O . ALA A 1 355 ? 32.682 20.205 -17.121 1.00 91.75 355 ALA A O 1
ATOM 2617 N N . GLY A 1 356 ? 30.808 20.915 -18.120 1.00 90.62 356 GLY A N 1
ATOM 2618 C CA . GLY A 1 356 ? 30.333 19.592 -18.531 1.00 90.62 356 GLY A CA 1
ATOM 2619 C C . GLY A 1 356 ? 29.727 18.755 -17.398 1.00 90.62 356 GLY A C 1
ATOM 2620 O O . GLY A 1 356 ? 29.558 17.548 -17.558 1.00 90.62 356 GLY A O 1
ATOM 2621 N N . GLN A 1 357 ? 29.405 19.366 -16.257 1.00 92.56 357 GLN A N 1
ATOM 2622 C CA . GLN A 1 357 ? 28.815 18.695 -15.099 1.00 92.56 357 GLN A CA 1
ATOM 2623 C C . GLN A 1 357 ? 27.280 18.732 -15.168 1.00 92.56 357 GLN A C 1
ATOM 2625 O O . GLN A 1 357 ? 26.714 19.762 -15.543 1.00 92.56 357 GLN A O 1
ATOM 2630 N N . PRO A 1 358 ? 26.585 17.640 -14.797 1.00 92.12 358 PRO A N 1
ATOM 2631 C CA . PRO A 1 358 ? 25.129 17.576 -14.852 1.00 92.12 358 PRO A CA 1
ATOM 2632 C C . PRO A 1 358 ? 24.489 18.494 -13.810 1.00 92.12 358 PRO A C 1
ATOM 2634 O O . PRO A 1 358 ? 24.821 18.438 -12.628 1.00 92.12 358 PRO A O 1
ATOM 2637 N N . LEU A 1 359 ? 23.544 19.326 -14.240 1.00 88.31 359 LEU A N 1
ATOM 2638 C CA . LEU A 1 359 ? 22.802 20.213 -13.347 1.00 88.31 359 LEU A CA 1
ATOM 2639 C C . LEU A 1 359 ? 21.674 19.460 -12.631 1.00 88.31 359 LEU A C 1
ATOM 2641 O O . LEU A 1 359 ? 20.943 18.681 -13.246 1.00 88.31 359 LEU A O 1
ATOM 2645 N N . ALA A 1 360 ? 21.475 19.752 -11.346 1.00 84.81 360 ALA A N 1
ATOM 2646 C CA . ALA A 1 360 ? 20.365 19.217 -10.565 1.00 84.81 360 ALA A CA 1
ATOM 2647 C C . ALA A 1 360 ? 19.023 19.773 -11.061 1.00 84.81 360 ALA A C 1
ATOM 2649 O O . ALA A 1 360 ? 18.846 20.989 -11.182 1.00 84.81 360 ALA A O 1
ATOM 2650 N N . SER A 1 361 ? 18.053 18.889 -11.309 1.00 80.38 361 SER A N 1
ATOM 2651 C CA . SER A 1 361 ? 16.683 19.284 -11.647 1.00 80.38 361 SER A CA 1
ATOM 2652 C C . SER A 1 361 ? 15.883 19.608 -10.386 1.00 80.38 361 SER A C 1
ATOM 2654 O O . SER A 1 361 ? 15.763 18.767 -9.498 1.00 80.38 361 SER A O 1
ATOM 2656 N N . GLU A 1 362 ? 15.299 20.801 -10.316 1.00 72.38 362 GLU A N 1
ATOM 2657 C CA . GLU A 1 362 ? 14.422 21.224 -9.212 1.00 72.38 362 GLU A CA 1
ATOM 2658 C C . GLU A 1 362 ? 12.958 20.888 -9.491 1.00 72.38 362 GLU A C 1
ATOM 2660 O O . GLU A 1 362 ? 12.198 20.557 -8.585 1.00 72.38 362 GLU A O 1
ATOM 2665 N N . MET A 1 363 ? 12.562 20.966 -10.762 1.00 61.53 363 MET A N 1
ATOM 2666 C CA . MET A 1 363 ? 11.206 20.681 -11.206 1.00 61.53 363 MET A CA 1
ATOM 2667 C C . MET A 1 363 ? 11.243 20.111 -12.619 1.00 61.53 363 MET A C 1
ATOM 2669 O O . MET A 1 363 ? 11.892 20.668 -13.503 1.00 61.53 363 MET A O 1
ATOM 2673 N N . LYS A 1 364 ? 10.515 19.020 -12.847 1.00 70.25 364 LYS A N 1
ATOM 2674 C CA . LYS A 1 364 ? 10.314 18.424 -14.169 1.00 70.25 364 LYS A CA 1
ATOM 2675 C C . LYS A 1 364 ? 8.823 18.205 -14.386 1.00 70.25 364 LYS A C 1
ATOM 2677 O O . LYS A 1 364 ? 8.163 17.583 -13.563 1.00 70.25 364 LYS A O 1
ATOM 2682 N N . MET A 1 365 ? 8.312 18.712 -15.498 1.00 60.94 365 MET A N 1
ATOM 2683 C CA . MET A 1 365 ? 6.950 18.481 -15.970 1.00 60.94 365 MET A CA 1
ATOM 2684 C C . MET A 1 365 ? 7.035 17.861 -17.360 1.00 60.94 365 MET A C 1
ATOM 2686 O O . MET A 1 365 ? 7.820 18.321 -18.184 1.00 60.94 365 MET A O 1
ATOM 2690 N N . SER A 1 366 ? 6.246 16.829 -17.630 1.00 66.44 366 SER A N 1
ATOM 2691 C CA . SER A 1 366 ? 6.141 16.237 -18.963 1.00 66.44 366 SER A CA 1
ATOM 2692 C C . SER A 1 366 ? 4.710 15.813 -19.244 1.00 66.44 366 SER A C 1
ATOM 2694 O O . SER A 1 366 ? 4.030 15.336 -18.336 1.00 66.44 366 SER A O 1
ATOM 2696 N N . SER A 1 367 ? 4.280 15.960 -20.490 1.00 55.59 367 SER A N 1
ATOM 2697 C CA . SER A 1 367 ? 2.973 15.528 -20.975 1.00 55.59 367 SER A CA 1
ATOM 2698 C C . SER A 1 367 ? 3.107 14.873 -22.339 1.00 55.59 367 SER A C 1
ATOM 2700 O O . SER A 1 367 ? 3.959 15.244 -23.146 1.00 55.59 367 SER A O 1
ATOM 2702 N N . ASP A 1 368 ? 2.246 13.899 -22.591 1.00 68.75 368 ASP A N 1
ATOM 2703 C CA . ASP A 1 368 ? 2.081 13.331 -23.922 1.00 68.75 368 ASP A CA 1
ATOM 2704 C C . ASP A 1 368 ? 1.250 14.292 -24.772 1.00 68.75 368 ASP A C 1
ATOM 2706 O O . ASP A 1 368 ? 0.423 15.046 -24.246 1.00 68.75 368 ASP A O 1
ATOM 2710 N N . PHE A 1 369 ? 1.467 14.282 -26.084 1.00 56.72 369 PHE A N 1
ATOM 2711 C CA . PHE A 1 369 ? 0.661 15.098 -26.980 1.00 56.72 369 PHE A CA 1
ATOM 2712 C C . PHE A 1 369 ? -0.803 14.663 -26.940 1.00 56.72 369 PHE A C 1
ATOM 2714 O O . PHE A 1 369 ? -1.128 13.478 -26.952 1.00 56.72 369 PHE A O 1
ATOM 2721 N N . LEU A 1 370 ? -1.706 15.645 -26.935 1.00 40.06 370 LEU A N 1
ATOM 2722 C CA . LEU A 1 370 ? -3.149 15.391 -26.986 1.00 40.06 370 LEU A CA 1
ATOM 2723 C C . LEU A 1 370 ? -3.581 14.762 -28.323 1.00 40.06 370 LEU A C 1
ATOM 2725 O O . LEU A 1 370 ? -4.586 14.055 -28.369 1.00 40.06 370 LEU A O 1
ATOM 2729 N N . PHE A 1 371 ? -2.824 15.014 -29.397 1.00 42.97 371 PHE A N 1
ATOM 2730 C CA . PHE A 1 371 ? -3.020 14.440 -30.727 1.00 42.97 371 PHE A CA 1
ATOM 2731 C C . PHE A 1 371 ? -1.660 14.162 -31.387 1.00 42.97 371 PHE A C 1
ATOM 2733 O O . PHE A 1 371 ? -0.812 15.052 -31.439 1.00 42.97 371 PHE A O 1
ATOM 2740 N N . GLY A 1 372 ? -1.486 12.959 -31.945 1.00 53.41 372 GLY A N 1
ATOM 2741 C CA . GLY A 1 372 ? -0.244 12.519 -32.596 1.00 53.41 372 GLY A CA 1
ATOM 2742 C C . GLY A 1 372 ? 0.748 11.835 -31.649 1.00 53.41 372 GLY A C 1
ATOM 2743 O O . GLY A 1 372 ? 0.531 11.773 -30.442 1.00 53.41 372 GLY A O 1
ATOM 2744 N N . ASP A 1 373 ? 1.839 11.316 -32.216 1.00 61.59 373 ASP A N 1
ATOM 2745 C CA . ASP A 1 373 ? 2.861 10.573 -31.474 1.00 61.59 373 ASP A CA 1
ATOM 2746 C C . ASP A 1 373 ? 3.972 11.509 -30.974 1.00 61.59 373 ASP A C 1
ATOM 2748 O O . ASP A 1 373 ? 4.771 12.038 -31.753 1.00 61.59 373 ASP A O 1
ATOM 2752 N N . GLY A 1 374 ? 4.039 11.714 -29.658 1.00 74.19 374 GLY A N 1
ATOM 2753 C CA . GLY A 1 374 ? 5.122 12.460 -29.022 1.00 74.19 374 GLY A CA 1
ATOM 2754 C C . GLY A 1 374 ? 4.806 12.926 -27.604 1.00 74.19 374 GLY A C 1
ATOM 2755 O O . GLY A 1 374 ? 3.739 12.659 -27.052 1.00 74.19 374 GLY A O 1
ATOM 2756 N N . SER A 1 375 ? 5.768 13.611 -26.996 1.00 77.25 375 SER A N 1
ATOM 2757 C CA . SER A 1 375 ? 5.642 14.183 -25.654 1.00 77.25 375 SER A CA 1
ATOM 2758 C C . SER A 1 375 ? 6.420 15.483 -25.546 1.00 77.25 375 SER A C 1
ATOM 2760 O O . SER A 1 375 ? 7.504 15.592 -26.117 1.00 77.25 375 SER A O 1
ATOM 2762 N N . THR A 1 376 ? 5.943 16.436 -24.757 1.00 75.50 376 THR A N 1
ATOM 2763 C CA . THR A 1 376 ? 6.724 17.605 -24.351 1.00 75.50 376 THR A CA 1
ATOM 2764 C C . THR A 1 376 ? 7.201 17.464 -22.911 1.00 75.50 376 THR A C 1
ATOM 2766 O O . THR A 1 376 ? 6.568 16.812 -22.078 1.00 75.50 376 THR A O 1
ATOM 2769 N N . ALA A 1 377 ? 8.341 18.071 -22.605 1.00 74.88 377 ALA A N 1
ATOM 2770 C CA . ALA A 1 377 ? 8.822 18.215 -21.249 1.00 74.88 377 ALA A CA 1
ATOM 2771 C C . ALA A 1 377 ? 9.427 19.601 -21.021 1.00 74.88 377 ALA A C 1
ATOM 2773 O O . ALA A 1 377 ? 10.067 20.188 -21.893 1.00 74.88 377 ALA A O 1
ATOM 2774 N N . ARG A 1 378 ? 9.256 20.090 -19.796 1.00 81.62 378 ARG A N 1
ATOM 2775 C CA . ARG A 1 378 ? 9.885 21.285 -19.248 1.00 81.62 378 ARG A CA 1
ATOM 2776 C C . ARG A 1 378 ? 10.642 20.903 -17.990 1.00 81.62 378 ARG A C 1
ATOM 2778 O O . ARG A 1 378 ? 10.073 20.297 -17.081 1.00 81.62 378 ARG A O 1
ATOM 2785 N N . VAL A 1 379 ? 11.908 21.283 -17.920 1.00 79.88 379 VAL A N 1
ATOM 2786 C CA . VAL A 1 379 ? 12.774 21.017 -16.775 1.00 79.88 379 VAL A CA 1
ATOM 2787 C C . VAL A 1 379 ? 13.400 22.324 -16.313 1.00 79.88 379 VAL A C 1
ATOM 2789 O O . VAL A 1 379 ? 13.948 23.071 -17.118 1.00 79.88 379 VAL A O 1
ATOM 2792 N N . GLN A 1 380 ? 13.304 22.594 -15.014 1.00 81.50 380 GLN A N 1
ATOM 2793 C CA . GLN A 1 380 ? 14.019 23.681 -14.356 1.00 81.50 380 GLN A CA 1
ATOM 2794 C C . GLN A 1 380 ? 15.249 23.118 -13.649 1.00 81.50 380 GLN A C 1
ATOM 2796 O O . GLN A 1 380 ? 15.130 22.285 -12.747 1.00 81.50 380 GLN A O 1
ATOM 2801 N N . TYR A 1 381 ? 16.416 23.591 -14.064 1.00 85.56 381 TYR A N 1
ATOM 2802 C CA . TYR A 1 381 ? 17.717 23.237 -13.520 1.00 85.56 381 TYR A CA 1
ATOM 2803 C C . TYR A 1 381 ? 18.245 24.330 -12.584 1.00 85.56 381 TYR A C 1
ATOM 2805 O O . TYR A 1 381 ? 18.032 25.525 -12.808 1.00 85.56 381 TYR A O 1
ATOM 2813 N N . ALA A 1 382 ? 18.970 23.915 -11.547 1.00 86.19 382 ALA A N 1
ATOM 2814 C CA . ALA A 1 382 ? 19.689 24.803 -10.640 1.00 86.19 382 ALA A CA 1
ATOM 2815 C C . ALA A 1 382 ? 21.036 25.223 -11.257 1.00 86.19 382 ALA A C 1
ATOM 2817 O O . ALA A 1 382 ? 22.071 24.635 -10.954 1.00 86.19 382 ALA A O 1
ATOM 2818 N N . GLY A 1 383 ? 21.018 26.198 -12.167 1.00 86.94 383 GLY A N 1
ATOM 2819 C CA . GLY A 1 383 ? 22.207 26.700 -12.868 1.00 86.94 383 GLY A CA 1
ATOM 2820 C C . GLY A 1 383 ? 21.889 27.158 -14.291 1.00 86.94 383 GLY A C 1
ATOM 2821 O O . GLY A 1 383 ? 20.720 27.305 -14.650 1.00 86.94 383 GLY A O 1
ATOM 2822 N N . ILE A 1 384 ? 22.922 27.385 -15.106 1.00 90.06 384 ILE A N 1
ATOM 2823 C CA . ILE A 1 384 ? 22.780 27.760 -16.522 1.00 90.06 384 ILE A CA 1
ATOM 2824 C C . ILE A 1 384 ? 23.099 26.545 -17.394 1.00 90.06 384 ILE A C 1
ATOM 2826 O O . ILE A 1 384 ? 24.204 26.007 -17.330 1.00 90.06 384 ILE A O 1
ATOM 2830 N N . ALA A 1 385 ? 22.139 26.128 -18.221 1.00 90.44 385 ALA A N 1
ATOM 2831 C CA . ALA A 1 385 ? 22.329 25.052 -19.184 1.00 90.44 385 ALA A CA 1
ATOM 2832 C C . ALA A 1 385 ? 23.221 25.532 -20.342 1.00 90.44 385 ALA A C 1
ATOM 2834 O O . ALA A 1 385 ? 22.770 26.281 -21.207 1.00 90.44 385 ALA A O 1
ATOM 2835 N N . ASP A 1 386 ? 24.481 25.096 -20.367 1.00 93.25 386 ASP A N 1
ATOM 2836 C CA . ASP A 1 386 ? 25.400 25.367 -21.480 1.00 93.25 386 ASP A CA 1
ATOM 2837 C C . ASP A 1 386 ? 25.285 24.291 -22.565 1.00 93.25 386 ASP A C 1
ATOM 2839 O O . ASP A 1 386 ? 25.278 24.606 -23.751 1.00 93.25 386 ASP A O 1
ATOM 2843 N N . THR A 1 387 ? 25.125 23.023 -22.183 1.00 94.56 387 THR A N 1
ATOM 2844 C CA . THR A 1 387 ? 24.977 21.904 -23.125 1.00 94.56 387 THR A CA 1
ATOM 2845 C C . THR A 1 387 ? 23.750 21.069 -22.778 1.00 94.56 387 THR A C 1
ATOM 2847 O O . THR A 1 387 ? 23.529 20.743 -21.614 1.00 94.56 387 THR A O 1
ATOM 2850 N N . ILE A 1 388 ? 22.960 20.683 -23.784 1.00 94.06 388 ILE A N 1
ATOM 2851 C CA . ILE A 1 388 ? 21.894 19.683 -23.631 1.00 94.06 388 ILE A CA 1
ATOM 2852 C C . ILE A 1 388 ? 22.386 18.353 -24.190 1.00 94.06 388 ILE A C 1
ATOM 2854 O O . ILE A 1 388 ? 22.892 18.282 -25.308 1.00 94.06 388 ILE A O 1
ATOM 2858 N N . GLU A 1 389 ? 22.218 17.297 -23.407 1.00 94.06 389 GLU A N 1
ATOM 2859 C CA . GLU A 1 389 ? 22.615 15.937 -23.735 1.00 94.06 389 GLU A CA 1
ATOM 2860 C C . GLU A 1 389 ? 21.380 15.031 -23.780 1.00 94.06 389 GLU A C 1
ATOM 2862 O O . GLU A 1 389 ? 20.572 15.038 -22.849 1.00 94.06 389 GLU A O 1
ATOM 2867 N N . ALA A 1 390 ? 21.235 14.246 -24.847 1.00 93.31 390 ALA A N 1
ATOM 2868 C CA . ALA A 1 390 ? 20.195 13.230 -24.977 1.00 93.31 390 ALA A CA 1
ATOM 2869 C C . ALA A 1 390 ? 20.826 11.855 -25.223 1.00 93.31 390 ALA A C 1
ATOM 2871 O O . ALA A 1 390 ? 21.627 11.685 -26.146 1.00 93.31 390 ALA A O 1
ATOM 2872 N N . THR A 1 391 ? 20.457 10.873 -24.400 1.00 93.06 391 THR A N 1
ATOM 2873 C CA . THR A 1 391 ? 20.910 9.483 -24.529 1.00 93.06 391 THR A CA 1
ATOM 2874 C C . THR A 1 391 ? 19.831 8.642 -25.197 1.00 93.06 391 THR A C 1
ATOM 2876 O O . THR A 1 391 ? 18.697 8.571 -24.718 1.00 93.06 391 THR A O 1
ATOM 2879 N N . PHE A 1 392 ? 20.206 7.976 -26.282 1.00 93.25 392 PHE A N 1
ATOM 2880 C CA . PHE A 1 392 ? 19.358 7.158 -27.134 1.00 93.25 392 PHE A CA 1
ATOM 2881 C C . PHE A 1 392 ? 19.731 5.675 -27.048 1.00 93.25 392 PHE A C 1
ATOM 2883 O O . PHE A 1 392 ? 20.890 5.310 -26.848 1.00 93.25 392 PHE A O 1
ATOM 2890 N N . VAL A 1 393 ? 18.742 4.808 -27.252 1.00 93.19 393 VAL A N 1
ATOM 2891 C CA . VAL A 1 393 ? 18.907 3.359 -27.390 1.00 93.19 393 VAL A CA 1
ATOM 2892 C C . VAL A 1 393 ? 19.220 3.017 -28.842 1.00 93.19 393 VAL A C 1
ATOM 2894 O O . VAL A 1 393 ? 18.357 3.130 -29.713 1.00 93.19 393 VAL A O 1
ATOM 2897 N N . VAL A 1 394 ? 20.430 2.522 -29.086 1.00 93.94 394 VAL A N 1
ATOM 2898 C CA . VAL A 1 394 ? 20.864 2.027 -30.400 1.00 93.94 394 VAL A CA 1
ATOM 2899 C C . VAL A 1 394 ? 20.258 0.647 -30.651 1.00 93.94 394 VAL A C 1
ATOM 2901 O O . VAL A 1 394 ? 19.570 0.416 -31.643 1.00 93.94 394 VAL A O 1
ATOM 2904 N N . SER A 1 395 ? 20.468 -0.276 -29.714 1.00 91.62 395 SER A N 1
ATOM 2905 C CA . SER A 1 395 ? 19.942 -1.637 -29.775 1.00 91.62 395 SER A CA 1
ATOM 2906 C C . SER A 1 395 ? 19.338 -2.042 -28.443 1.00 91.62 395 SER A C 1
ATOM 2908 O O . SER A 1 395 ? 19.804 -1.640 -27.375 1.00 91.62 395 SER A O 1
ATOM 2910 N N . GLU A 1 396 ? 18.300 -2.864 -28.519 1.00 91.50 396 GLU A N 1
ATOM 2911 C CA . GLU A 1 396 ? 17.632 -3.435 -27.361 1.00 91.50 396 GLU A CA 1
ATOM 2912 C C . GLU A 1 396 ? 17.418 -4.929 -27.558 1.00 91.50 396 GLU A C 1
ATOM 2914 O O . GLU A 1 396 ? 17.23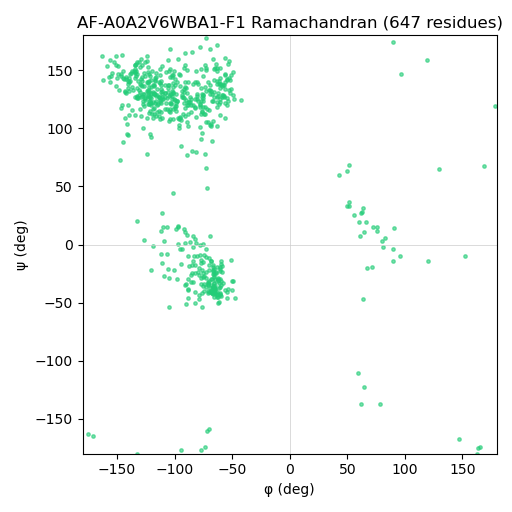5 -5.403 -28.680 1.00 91.50 396 GLU A O 1
ATOM 2919 N N . GLN A 1 397 ? 17.434 -5.662 -26.453 1.00 93.88 397 GLN A N 1
ATOM 2920 C CA . GLN A 1 397 ? 17.129 -7.081 -26.422 1.00 93.88 397 GLN A CA 1
ATOM 2921 C C . GLN A 1 397 ? 15.942 -7.310 -25.493 1.00 93.88 397 GLN A C 1
ATOM 2923 O O . GLN A 1 397 ? 15.927 -6.833 -24.358 1.00 93.88 397 GLN A O 1
ATOM 2928 N N . SER A 1 398 ? 14.942 -8.038 -25.989 1.00 93.56 398 SER A N 1
ATOM 2929 C CA . SER A 1 398 ? 13.818 -8.486 -25.169 1.00 93.56 398 SER A CA 1
ATOM 2930 C C . SER A 1 398 ? 14.175 -9.812 -24.515 1.00 93.56 398 SER A C 1
ATOM 2932 O O . SER A 1 398 ? 14.519 -10.778 -25.193 1.00 93.56 398 SER A O 1
ATOM 2934 N N . LEU A 1 399 ? 14.112 -9.842 -23.193 1.00 94.31 399 LEU A N 1
ATOM 2935 C CA . LEU A 1 399 ? 14.433 -10.988 -22.358 1.00 94.31 399 LEU A CA 1
ATOM 2936 C C . LEU A 1 399 ? 13.205 -11.338 -21.522 1.00 94.31 399 LEU A C 1
ATOM 2938 O O . LEU A 1 399 ? 12.457 -10.452 -21.103 1.00 94.31 399 LEU A O 1
ATOM 2942 N N . ARG A 1 400 ? 12.997 -12.632 -21.284 1.00 95.56 400 ARG A N 1
ATOM 2943 C CA . ARG A 1 400 ? 11.858 -13.144 -20.523 1.00 95.56 400 ARG A CA 1
ATOM 2944 C C . ARG A 1 400 ? 12.339 -14.181 -19.522 1.00 95.56 400 ARG A C 1
ATOM 2946 O O . ARG A 1 400 ? 12.980 -15.153 -19.913 1.00 95.56 400 ARG A O 1
ATOM 2953 N N . TRP A 1 401 ? 11.988 -13.995 -18.254 1.00 95.94 401 TRP A N 1
ATOM 2954 C CA . TRP A 1 401 ? 12.276 -14.957 -17.190 1.00 95.94 401 TRP A CA 1
ATOM 2955 C C . TRP A 1 401 ? 10.962 -15.465 -16.597 1.00 95.94 401 TRP A C 1
ATOM 2957 O O . TRP A 1 401 ? 10.225 -14.674 -16.002 1.00 95.94 401 TRP A O 1
ATOM 2967 N N . PRO A 1 402 ? 10.625 -16.751 -16.788 1.00 97.06 402 PRO A N 1
ATOM 2968 C CA . PRO A 1 402 ? 9.451 -17.343 -16.166 1.00 97.06 402 PRO A CA 1
ATOM 2969 C C . PRO A 1 402 ? 9.679 -17.550 -14.664 1.00 97.06 402 PRO A C 1
ATOM 2971 O O . PRO A 1 402 ? 10.805 -17.773 -14.220 1.00 97.06 402 PRO A O 1
ATOM 2974 N N . PHE A 1 403 ? 8.598 -17.528 -13.892 1.00 96.69 403 PHE A N 1
ATOM 2975 C CA . PHE A 1 403 ? 8.599 -17.892 -12.479 1.00 96.69 403 PHE A CA 1
ATOM 2976 C C . PHE A 1 403 ? 7.411 -18.804 -12.157 1.00 96.69 403 PHE A C 1
ATOM 2978 O O . PHE A 1 403 ? 6.375 -18.789 -12.830 1.00 96.69 403 PHE A O 1
ATOM 2985 N N . ARG A 1 404 ? 7.571 -19.606 -11.106 1.00 96.38 404 ARG A N 1
ATOM 2986 C CA . ARG A 1 404 ? 6.536 -20.459 -10.528 1.00 96.38 404 ARG A CA 1
ATOM 2987 C C . ARG A 1 404 ? 6.709 -20.476 -9.013 1.00 96.38 404 ARG A C 1
ATOM 2989 O O . ARG A 1 404 ? 7.634 -21.098 -8.501 1.00 96.38 404 ARG A O 1
ATOM 2996 N N . LEU A 1 405 ? 5.783 -19.829 -8.317 1.00 94.75 405 LEU A N 1
ATOM 2997 C CA . LEU A 1 405 ? 5.700 -19.844 -6.862 1.00 94.75 405 LEU A CA 1
ATOM 2998 C C . LEU A 1 405 ? 4.876 -21.054 -6.420 1.00 94.75 405 LEU A C 1
ATOM 3000 O O . LEU A 1 405 ? 3.756 -21.246 -6.901 1.00 94.75 405 LEU A O 1
ATOM 3004 N N . THR A 1 406 ? 5.435 -21.857 -5.519 1.00 90.75 406 THR A N 1
ATOM 3005 C CA . THR A 1 406 ? 4.787 -23.047 -4.939 1.00 90.75 406 THR A CA 1
ATOM 3006 C C . THR A 1 406 ? 4.657 -22.969 -3.422 1.00 90.75 406 THR A C 1
ATOM 3008 O O . THR A 1 406 ? 3.816 -23.651 -2.851 1.00 90.75 406 THR A O 1
ATOM 3011 N N . ASP A 1 407 ? 5.477 -22.146 -2.766 1.00 83.62 407 ASP A N 1
ATOM 3012 C CA . ASP A 1 407 ? 5.325 -21.833 -1.350 1.00 83.62 407 ASP A CA 1
ATOM 3013 C C . ASP A 1 407 ? 4.546 -20.523 -1.203 1.00 83.62 407 ASP A C 1
ATOM 3015 O O . ASP A 1 407 ? 5.040 -19.441 -1.520 1.00 83.62 407 ASP A O 1
ATOM 3019 N N . LEU A 1 408 ? 3.298 -20.637 -0.748 1.00 84.44 408 LEU A N 1
ATOM 3020 C CA . LEU A 1 408 ? 2.385 -19.511 -0.536 1.00 84.44 408 LEU A CA 1
ATOM 3021 C C . LEU A 1 408 ? 2.136 -19.250 0.956 1.00 84.44 408 LEU A C 1
ATOM 3023 O O . LEU A 1 408 ? 1.211 -18.526 1.323 1.00 84.44 408 LEU A O 1
ATOM 3027 N N . SER A 1 409 ? 2.969 -19.822 1.830 1.00 73.31 409 SER A N 1
ATOM 3028 C CA . SER A 1 409 ? 2.822 -19.734 3.284 1.00 73.31 409 SER A CA 1
ATOM 3029 C C . SER A 1 409 ? 3.066 -18.320 3.837 1.00 73.31 409 SER A C 1
ATOM 3031 O O . SER A 1 409 ? 2.693 -18.029 4.976 1.00 73.31 409 SER A O 1
ATOM 3033 N N . MET A 1 410 ? 3.655 -17.423 3.026 1.00 76.06 410 MET A N 1
ATOM 3034 C CA . MET A 1 410 ? 4.029 -16.040 3.379 1.00 76.06 410 MET A CA 1
ATOM 3035 C C . MET A 1 410 ? 4.956 -15.964 4.606 1.00 76.06 410 MET A C 1
ATOM 3037 O O . MET A 1 410 ? 4.990 -14.952 5.306 1.00 76.06 410 MET A O 1
ATOM 3041 N N . THR A 1 411 ? 5.709 -17.038 4.858 1.00 62.72 411 THR A N 1
ATOM 3042 C CA . THR A 1 411 ? 6.602 -17.202 6.014 1.00 62.72 411 THR A CA 1
ATOM 3043 C C . THR A 1 411 ? 8.019 -16.669 5.777 1.00 62.72 411 THR A C 1
ATOM 3045 O O . THR A 1 411 ? 8.793 -16.542 6.718 1.00 62.72 411 THR A O 1
ATOM 3048 N N . GLY A 1 412 ? 8.396 -16.308 4.547 1.00 55.03 412 GLY A N 1
ATOM 3049 C CA . GLY A 1 412 ? 9.742 -15.791 4.297 1.00 55.03 412 GLY A CA 1
ATOM 3050 C C . GLY A 1 412 ? 9.907 -14.358 4.815 1.00 55.03 412 GLY A C 1
ATOM 3051 O O . GLY A 1 412 ? 9.318 -13.419 4.274 1.00 55.03 412 GLY A O 1
ATOM 3052 N N . GLY A 1 413 ? 10.732 -14.205 5.844 1.00 54.12 413 GLY A N 1
ATOM 3053 C CA . GLY A 1 413 ? 11.222 -12.936 6.363 1.00 54.12 413 GLY A CA 1
ATOM 3054 C C . GLY A 1 413 ? 12.450 -13.182 7.234 1.00 54.12 413 GLY A C 1
ATOM 3055 O O . GLY A 1 413 ? 12.485 -14.168 7.973 1.00 54.12 413 GLY A O 1
ATOM 3056 N N . LYS A 1 414 ? 13.462 -12.308 7.172 1.00 54.12 414 LYS A N 1
ATOM 3057 C CA . LYS A 1 414 ? 14.579 -12.336 8.135 1.00 54.12 414 LYS A CA 1
ATOM 3058 C C . LYS A 1 414 ? 14.009 -12.390 9.560 1.00 54.12 414 LYS A C 1
ATOM 3060 O O . LYS A 1 414 ? 13.145 -11.561 9.869 1.00 54.12 414 LYS A O 1
ATOM 3065 N N . PRO A 1 415 ? 14.457 -13.332 10.416 1.00 50.41 415 PRO A N 1
ATOM 3066 C CA . PRO A 1 415 ? 13.990 -13.397 11.792 1.00 50.41 415 PRO A CA 1
ATOM 3067 C C . PRO A 1 415 ? 14.204 -12.022 12.422 1.00 50.41 415 PRO A C 1
ATOM 3069 O O . PRO A 1 415 ? 15.306 -11.468 12.371 1.00 50.41 415 PRO A O 1
ATOM 3072 N N . GLY A 1 416 ? 13.120 -11.431 12.931 1.00 51.75 416 GLY A N 1
ATOM 3073 C CA . GLY A 1 416 ? 13.198 -10.164 13.644 1.00 51.75 416 GLY A CA 1
ATOM 3074 C C . GLY A 1 416 ? 14.219 -10.269 14.775 1.00 51.75 416 GLY A C 1
ATOM 3075 O O . GLY A 1 416 ? 14.502 -11.366 15.265 1.00 51.75 416 GLY A O 1
ATOM 3076 N N . MET A 1 417 ? 14.795 -9.138 15.198 1.00 52.22 417 MET A N 1
ATOM 3077 C CA . MET A 1 417 ? 15.642 -9.153 16.393 1.00 52.22 417 MET A CA 1
ATOM 3078 C C . MET A 1 417 ? 14.879 -9.835 17.538 1.00 52.22 417 MET A C 1
ATOM 3080 O O . MET A 1 417 ? 13.709 -9.498 17.747 1.00 52.22 417 MET A O 1
ATOM 3084 N N . PRO A 1 418 ? 15.515 -10.758 18.280 1.00 48.69 418 PRO A N 1
ATOM 3085 C CA . PRO A 1 418 ? 14.888 -11.438 19.400 1.00 48.69 418 PRO A CA 1
ATOM 3086 C C . PRO A 1 418 ? 14.648 -10.428 20.523 1.00 48.69 418 PRO A C 1
ATOM 3088 O O . PRO A 1 418 ? 15.477 -10.203 21.400 1.00 48.69 418 PRO A O 1
ATOM 3091 N N . LEU A 1 419 ? 13.493 -9.786 20.480 1.00 53.47 419 LEU A N 1
ATOM 3092 C CA . LEU A 1 419 ? 12.926 -9.046 21.587 1.00 53.47 419 LEU A CA 1
ATOM 3093 C C . LEU A 1 419 ? 11.913 -9.985 22.217 1.00 53.47 419 LEU A C 1
ATOM 3095 O O . LEU A 1 419 ? 10.986 -10.401 21.532 1.00 53.47 419 LEU A O 1
ATOM 3099 N N . ARG A 1 420 ? 12.099 -10.343 23.493 1.00 55.25 420 ARG A N 1
ATOM 3100 C CA . ARG A 1 420 ? 11.117 -11.151 24.228 1.00 55.25 420 ARG A CA 1
ATOM 3101 C C . ARG A 1 420 ? 9.801 -10.378 24.270 1.00 55.25 420 ARG A C 1
ATOM 3103 O O . ARG A 1 420 ? 9.756 -9.350 24.949 1.00 55.25 420 ARG A O 1
ATOM 3110 N N . PRO A 1 421 ? 8.741 -10.820 23.581 1.00 56.44 421 PRO A N 1
ATOM 3111 C CA . PRO A 1 421 ? 7.467 -10.143 23.689 1.00 56.44 421 PRO A CA 1
ATOM 3112 C C . PRO A 1 421 ? 6.884 -10.559 25.032 1.00 56.44 421 PRO A C 1
ATOM 3114 O O . PRO A 1 421 ? 6.622 -11.734 25.277 1.00 56.44 421 PRO A O 1
ATOM 3117 N N . THR A 1 422 ? 6.738 -9.609 25.942 1.00 61.78 422 THR A N 1
ATOM 3118 C CA . THR A 1 422 ? 5.940 -9.825 27.143 1.00 61.78 422 THR A CA 1
ATOM 3119 C C . THR A 1 422 ? 4.489 -9.619 26.758 1.00 61.78 422 THR A C 1
ATOM 3121 O O . THR A 1 422 ? 4.086 -8.491 26.468 1.00 61.78 422 THR A O 1
ATOM 3124 N N . THR A 1 423 ? 3.714 -10.701 26.728 1.00 66.06 423 THR A N 1
ATOM 3125 C CA . THR A 1 423 ? 2.259 -10.611 26.614 1.00 66.06 423 THR A CA 1
ATOM 3126 C C . THR A 1 423 ? 1.742 -9.752 27.764 1.00 66.06 423 THR A C 1
ATOM 3128 O O . THR A 1 423 ? 2.005 -10.088 28.922 1.00 66.06 423 THR A O 1
ATOM 3131 N N . PRO A 1 424 ? 1.042 -8.641 27.486 1.00 79.06 424 PRO A N 1
ATOM 3132 C CA . PRO A 1 424 ? 0.454 -7.846 28.548 1.00 79.06 424 PRO A CA 1
ATOM 3133 C C . PRO A 1 424 ? -0.557 -8.669 29.352 1.00 79.06 424 PRO A C 1
ATOM 3135 O O . PRO A 1 424 ? -1.367 -9.393 28.772 1.00 79.06 424 PRO A O 1
ATOM 3138 N N . ASP A 1 425 ? -0.538 -8.532 30.678 1.00 84.38 425 ASP A N 1
ATOM 3139 C CA . ASP A 1 425 ? -1.508 -9.183 31.562 1.00 84.38 425 ASP A CA 1
ATOM 3140 C C . ASP A 1 425 ? -2.847 -8.431 31.522 1.00 84.38 425 ASP A C 1
ATOM 3142 O O . ASP A 1 425 ? -3.071 -7.457 32.249 1.00 84.38 425 ASP A O 1
ATOM 3146 N N . PHE A 1 426 ? -3.724 -8.848 30.608 1.00 90.06 426 PHE A N 1
ATOM 3147 C CA . PHE A 1 426 ? -5.078 -8.319 30.512 1.00 90.06 426 PHE A CA 1
ATOM 3148 C C . PHE A 1 426 ? -5.991 -8.984 31.542 1.00 90.06 426 PHE A C 1
ATOM 3150 O O . PHE A 1 426 ? -6.177 -10.199 31.533 1.00 90.06 426 PHE A O 1
ATOM 3157 N N . ARG A 1 427 ? -6.652 -8.177 32.376 1.00 93.06 427 ARG A N 1
ATOM 3158 C CA . ARG A 1 427 ? -7.559 -8.662 33.427 1.00 93.06 427 ARG A CA 1
ATOM 3159 C C . ARG A 1 427 ? -8.868 -7.879 33.495 1.00 93.06 427 ARG A C 1
ATOM 3161 O O . ARG A 1 427 ? -8.869 -6.680 33.215 1.00 93.06 427 ARG A O 1
ATOM 3168 N N . PRO A 1 428 ? -9.985 -8.504 33.906 1.00 94.06 428 PRO A N 1
ATOM 3169 C CA . PRO A 1 428 ? -11.230 -7.788 34.143 1.00 94.06 428 PRO A CA 1
ATOM 3170 C C . PRO A 1 428 ? -11.056 -6.592 35.087 1.00 94.06 428 PRO A C 1
ATOM 3172 O O . PRO A 1 428 ? -10.454 -6.705 36.155 1.00 94.06 428 PRO A O 1
ATOM 3175 N N . TYR A 1 429 ? -11.611 -5.448 34.700 1.00 94.00 429 TYR A N 1
ATOM 3176 C CA . TYR A 1 429 ? -11.585 -4.217 35.476 1.00 94.00 429 TYR A CA 1
ATOM 3177 C C . TYR A 1 429 ? -12.876 -3.439 35.229 1.00 94.00 429 TYR A C 1
ATOM 3179 O O . TYR A 1 429 ? -13.152 -3.070 34.094 1.00 94.00 429 TYR A O 1
ATOM 3187 N N . SER A 1 430 ? -13.686 -3.231 36.272 1.00 92.81 430 SER A N 1
ATOM 3188 C CA . SER A 1 430 ? -15.004 -2.584 36.182 1.00 92.81 430 SER A CA 1
ATOM 3189 C C . SER A 1 430 ? -14.980 -1.147 36.703 1.00 92.81 430 SER A C 1
ATOM 3191 O O . SER A 1 430 ? -14.062 -0.737 37.417 1.00 92.81 430 SER A O 1
ATOM 3193 N N . VAL A 1 431 ? -16.047 -0.384 36.446 1.00 91.25 431 VAL A N 1
ATOM 3194 C CA . VAL A 1 431 ? -16.204 0.964 37.031 1.00 91.25 431 VAL A CA 1
ATOM 3195 C C . VAL A 1 431 ? -16.284 0.910 38.563 1.00 91.25 431 VAL A C 1
ATOM 3197 O O . VAL A 1 431 ? -15.880 1.854 39.239 1.00 91.25 431 VAL A O 1
ATOM 3200 N N . GLN A 1 432 ? -16.784 -0.189 39.135 1.00 90.06 432 GLN A N 1
ATOM 3201 C CA . GLN A 1 432 ? -16.788 -0.385 40.588 1.00 90.06 432 GLN A CA 1
ATOM 3202 C C . GLN A 1 432 ? -15.369 -0.575 41.136 1.00 90.06 432 GLN A C 1
ATOM 3204 O O . GLN A 1 432 ? -15.044 0.007 42.169 1.00 90.06 432 GLN A O 1
ATOM 3209 N N . ALA A 1 433 ? -14.517 -1.325 40.427 1.00 91.12 433 ALA A N 1
ATOM 3210 C CA . ALA A 1 433 ? -13.108 -1.468 40.785 1.00 91.12 433 ALA A CA 1
ATOM 3211 C C . ALA A 1 433 ? -12.376 -0.120 40.699 1.00 91.12 433 ALA A C 1
ATOM 3213 O O . ALA A 1 433 ? -11.687 0.250 41.644 1.00 91.12 433 ALA A O 1
ATOM 3214 N N . LEU A 1 434 ? -12.632 0.675 39.651 1.00 92.31 434 LEU A N 1
ATOM 3215 C CA . LEU A 1 434 ? -12.092 2.034 39.529 1.00 92.31 434 LEU A CA 1
ATOM 3216 C C . LEU A 1 434 ? -12.418 2.911 40.743 1.00 92.31 434 LEU A C 1
ATOM 3218 O O . LEU A 1 434 ? -11.532 3.575 41.264 1.00 92.31 434 LEU A O 1
ATOM 3222 N N . ARG A 1 435 ? -13.671 2.905 41.213 1.00 89.25 435 ARG A N 1
ATOM 3223 C CA . ARG A 1 435 ? -14.089 3.709 42.379 1.00 89.25 435 ARG A CA 1
ATOM 3224 C C . ARG A 1 435 ? -13.430 3.275 43.685 1.00 89.25 435 ARG A C 1
ATOM 3226 O O . ARG A 1 435 ? -13.321 4.081 44.600 1.00 89.25 435 ARG A O 1
ATOM 3233 N N . ARG A 1 436 ? -13.062 1.998 43.793 1.00 89.25 436 ARG A N 1
ATOM 3234 C CA . ARG A 1 436 ? -12.365 1.460 44.963 1.00 89.25 436 ARG A CA 1
ATOM 3235 C C . ARG A 1 436 ? -10.881 1.809 44.923 1.00 89.25 436 ARG A C 1
ATOM 3237 O O . ARG A 1 436 ? -10.320 2.173 45.948 1.00 89.25 436 ARG A O 1
ATOM 3244 N N . ASP A 1 437 ? -10.268 1.679 43.753 1.00 88.31 437 ASP A N 1
ATOM 3245 C CA . ASP A 1 437 ? -8.820 1.795 43.598 1.00 88.31 437 ASP A CA 1
ATOM 3246 C C . ASP A 1 437 ? -8.376 3.257 43.407 1.00 88.31 437 ASP A C 1
ATOM 3248 O O . ASP A 1 437 ? -7.252 3.613 43.755 1.00 88.31 437 ASP A O 1
ATOM 3252 N N . VAL A 1 438 ? -9.256 4.122 42.884 1.00 86.75 438 VAL A N 1
ATOM 3253 C CA . VAL A 1 438 ? -9.001 5.552 42.688 1.00 86.75 438 VAL A CA 1
ATOM 3254 C C . VAL A 1 438 ? -10.041 6.384 43.435 1.00 86.75 438 VAL A C 1
ATOM 3256 O O . VAL A 1 438 ? -11.218 6.413 43.084 1.00 86.75 438 VAL A O 1
ATOM 3259 N N . LEU A 1 439 ? -9.578 7.106 44.457 1.00 79.94 439 LEU A N 1
ATOM 3260 C CA . LEU A 1 439 ? -10.427 7.910 45.345 1.00 79.94 439 LEU A CA 1
ATOM 3261 C C . LEU A 1 439 ? -10.884 9.243 44.721 1.00 79.94 439 LEU A C 1
ATOM 3263 O O . LEU A 1 439 ? -11.787 9.896 45.242 1.00 79.94 439 LEU A O 1
ATOM 3267 N N . LEU A 1 440 ? -10.270 9.661 43.609 1.00 81.44 440 LEU A N 1
ATOM 3268 C CA . LEU A 1 440 ? -10.629 10.887 42.894 1.00 81.44 440 LEU A CA 1
ATOM 3269 C C . LEU A 1 440 ? -11.927 10.687 42.085 1.00 81.44 440 LEU A C 1
ATOM 3271 O O . LEU A 1 440 ? -11.995 9.759 41.277 1.00 81.44 440 LEU A O 1
ATOM 3275 N N . PRO A 1 441 ? -12.928 11.585 42.203 1.00 75.38 441 PRO A N 1
ATOM 3276 C CA . PRO A 1 441 ? -14.174 11.493 41.432 1.00 75.38 441 PRO A CA 1
ATOM 3277 C C . PRO A 1 441 ? -13.959 11.535 39.911 1.00 75.38 441 PRO A C 1
ATOM 3279 O O . PRO A 1 441 ? -14.666 10.858 39.163 1.00 75.38 441 PRO A O 1
ATOM 3282 N N . ASN A 1 442 ? -12.963 12.312 39.472 1.00 84.50 442 ASN A N 1
ATOM 3283 C CA . ASN A 1 442 ? -12.524 12.435 38.085 1.00 84.50 442 ASN A CA 1
ATOM 3284 C C . ASN A 1 442 ? -11.047 12.029 37.998 1.00 84.50 442 ASN A C 1
ATOM 3286 O O . ASN A 1 442 ? -10.176 12.867 38.220 1.00 84.50 442 ASN A O 1
ATOM 3290 N N . PRO A 1 443 ? -10.749 10.752 37.710 1.00 89.31 443 PRO A N 1
ATOM 3291 C CA . PRO A 1 443 ? -9.375 10.258 37.681 1.00 89.31 443 PRO A CA 1
ATOM 3292 C C . PRO A 1 443 ? -8.620 10.641 36.399 1.00 89.31 443 PRO A C 1
ATOM 3294 O O . PRO A 1 443 ? -7.421 10.415 36.315 1.00 89.31 443 PRO A O 1
ATOM 3297 N N . PHE A 1 444 ? -9.306 11.195 35.398 1.00 93.19 444 PHE A N 1
ATOM 3298 C CA . PHE A 1 444 ? -8.730 11.545 34.102 1.00 93.19 444 PHE A CA 1
ATOM 3299 C C . PHE A 1 444 ? -8.515 13.054 33.993 1.00 93.19 444 PHE A C 1
ATOM 3301 O O . PHE A 1 444 ? -9.451 13.829 34.197 1.00 93.19 444 PHE A O 1
ATOM 3308 N N . GLU A 1 445 ? -7.306 13.464 33.617 1.00 92.81 445 GLU A N 1
ATOM 3309 C CA . GLU A 1 445 ? -6.981 14.865 33.344 1.00 92.81 445 GLU A CA 1
ATOM 3310 C C . GLU A 1 445 ? -7.031 15.096 31.835 1.00 92.81 445 GLU A C 1
ATOM 3312 O O . GLU A 1 445 ? -6.229 14.535 31.090 1.00 92.81 445 GLU A O 1
ATOM 3317 N N . LEU A 1 446 ? -7.972 15.917 31.373 1.00 94.38 446 LEU A N 1
ATOM 3318 C CA . LEU A 1 446 ? -8.068 16.327 29.975 1.00 94.38 446 LEU A CA 1
ATOM 3319 C C . LEU A 1 446 ? -7.731 17.815 29.870 1.00 94.38 446 LEU A C 1
ATOM 3321 O O . LEU A 1 446 ? -8.411 18.642 30.476 1.00 94.38 446 LEU A O 1
ATOM 3325 N N . SER A 1 447 ? -6.723 18.158 29.076 1.00 92.56 447 SER A N 1
ATOM 3326 C CA . SER A 1 447 ? -6.390 19.534 28.708 1.00 92.56 447 SER A CA 1
ATOM 3327 C C . SER A 1 447 ? -6.556 19.744 27.207 1.00 92.56 447 SER A C 1
ATOM 3329 O O . SER A 1 447 ? -6.363 18.833 26.403 1.00 92.56 447 SER A O 1
ATOM 3331 N N . LEU A 1 448 ? -6.937 20.961 26.825 1.00 91.00 448 LEU A N 1
ATOM 3332 C CA . LEU A 1 448 ? -6.903 21.426 25.444 1.00 91.00 448 LEU A CA 1
ATOM 3333 C C . LEU A 1 448 ? -5.583 22.175 25.273 1.00 91.00 448 LEU A C 1
ATOM 3335 O O . LEU A 1 448 ? -5.403 23.239 25.858 1.00 91.00 448 LEU A O 1
ATOM 3339 N N . GLU A 1 449 ? -4.647 21.589 24.536 1.00 89.06 449 GLU A N 1
ATOM 3340 C CA . GLU A 1 449 ? -3.288 22.120 24.407 1.00 89.06 449 GLU A CA 1
ATOM 3341 C C . GLU A 1 449 ? -3.237 23.218 23.352 1.00 89.06 449 GLU A C 1
ATOM 3343 O O . GLU A 1 449 ? -2.687 24.295 23.584 1.00 89.06 449 GLU A O 1
ATOM 3348 N N . LYS A 1 450 ? -3.787 22.931 22.166 1.00 86.19 450 LYS A N 1
ATOM 3349 C CA . LYS A 1 450 ? -3.700 23.815 21.004 1.00 86.19 450 LYS A CA 1
ATOM 3350 C C . LYS A 1 450 ? -4.921 23.681 20.107 1.00 86.19 450 LYS A C 1
ATOM 3352 O O . LYS A 1 450 ? -5.548 22.626 20.011 1.00 86.19 450 LYS A O 1
ATOM 3357 N N . ALA A 1 451 ? -5.207 24.758 19.390 1.00 84.00 451 ALA A N 1
ATOM 3358 C CA . ALA A 1 451 ? -6.102 24.756 18.249 1.00 84.00 451 ALA A CA 1
ATOM 3359 C C . ALA A 1 451 ? -5.347 25.320 17.041 1.00 84.00 451 ALA A C 1
ATOM 3361 O O . ALA A 1 451 ? -4.683 26.352 17.134 1.00 84.00 451 ALA A O 1
ATOM 3362 N N . HIS A 1 452 ? -5.435 24.635 15.905 1.00 81.50 452 HIS A N 1
ATOM 3363 C CA . HIS A 1 452 ? -4.787 25.050 14.665 1.00 81.50 452 HIS A CA 1
ATOM 3364 C C . HIS A 1 452 ? -5.763 24.942 13.504 1.00 81.50 452 HIS A C 1
ATOM 3366 O O . HIS A 1 452 ? -6.573 24.019 13.446 1.00 81.50 452 HIS A O 1
ATOM 3372 N N . VAL A 1 453 ? -5.664 25.862 12.549 1.00 76.62 453 VAL A N 1
ATOM 3373 C CA . VAL A 1 453 ? -6.454 25.805 11.318 1.00 76.62 453 VAL A CA 1
ATOM 3374 C C . VAL A 1 453 ? -5.557 25.328 10.190 1.00 76.62 453 VAL A C 1
ATOM 3376 O O . VAL A 1 453 ? -4.622 26.015 9.788 1.00 76.62 453 VAL A O 1
ATOM 3379 N N . PHE A 1 454 ? -5.859 24.141 9.673 1.00 46.16 454 PHE A N 1
ATOM 3380 C CA . PHE A 1 454 ? -5.247 23.606 8.462 1.00 46.16 454 PHE A CA 1
ATOM 3381 C C . PHE A 1 454 ? -6.330 22.878 7.669 1.00 46.16 454 PHE A C 1
ATOM 3383 O O . PHE A 1 454 ? -6.669 21.734 7.959 1.00 46.16 454 PHE A O 1
ATOM 3390 N N . PHE A 1 455 ? -6.931 23.596 6.715 1.00 52.09 455 PHE A N 1
ATOM 3391 C CA . PHE A 1 455 ? -8.189 23.276 6.021 1.00 52.09 455 PHE A CA 1
ATOM 3392 C C . PHE A 1 455 ? -9.450 23.238 6.887 1.00 52.09 455 PHE A C 1
ATOM 3394 O O . PHE A 1 455 ? -10.432 23.864 6.499 1.00 52.09 455 PHE A O 1
ATOM 3401 N N . ASN A 1 456 ? -9.382 22.565 8.033 1.00 77.12 456 ASN A N 1
ATOM 3402 C CA . ASN A 1 456 ? -10.391 22.474 9.084 1.00 77.12 456 ASN A CA 1
ATOM 3403 C C . ASN A 1 456 ? -9.755 22.928 10.410 1.00 77.12 456 ASN A C 1
ATOM 3405 O O . ASN A 1 456 ? -8.523 22.960 10.532 1.00 77.12 456 ASN A O 1
ATOM 3409 N N . THR A 1 457 ? -10.564 23.270 11.413 1.00 81.50 457 THR A N 1
ATOM 3410 C CA . THR A 1 457 ? -10.040 23.509 12.765 1.00 81.50 457 THR A CA 1
ATOM 3411 C C . THR A 1 457 ? -9.715 22.174 13.424 1.00 81.50 457 THR A C 1
ATOM 3413 O O . THR A 1 457 ? -10.593 21.339 13.630 1.00 81.50 457 THR A O 1
ATOM 3416 N N . ARG A 1 458 ? -8.442 21.964 13.756 1.00 88.06 458 ARG A N 1
ATOM 3417 C CA . ARG A 1 458 ? -7.943 20.817 14.517 1.00 88.06 458 ARG A CA 1
ATOM 3418 C C . ARG A 1 458 ? -7.772 21.228 15.974 1.00 88.06 458 ARG A C 1
ATOM 3420 O O . ARG A 1 458 ? -7.008 22.147 16.268 1.00 88.06 458 ARG A O 1
ATOM 3427 N N . LEU A 1 459 ? -8.459 20.525 16.864 1.00 89.62 459 LEU A N 1
ATOM 3428 C CA . LEU A 1 459 ? -8.322 20.651 18.311 1.00 89.62 459 LEU A CA 1
ATOM 3429 C C . LEU A 1 459 ? -7.398 19.539 18.814 1.00 89.62 459 LEU A C 1
ATOM 3431 O O . LEU A 1 459 ? -7.647 18.361 18.547 1.00 89.62 459 LEU A O 1
ATOM 3435 N N . GLU A 1 460 ? -6.326 19.917 19.503 1.00 91.81 460 GLU A N 1
ATOM 3436 C CA . GLU A 1 460 ? -5.365 19.004 20.118 1.00 91.81 460 GLU A CA 1
ATOM 3437 C C . GLU A 1 460 ? -5.590 18.956 21.625 1.00 91.81 460 GLU A C 1
ATOM 3439 O O . GLU A 1 460 ? -5.412 19.950 22.330 1.00 91.81 460 GLU A O 1
ATOM 3444 N N . PHE A 1 461 ? -5.963 17.780 22.115 1.00 93.12 461 PHE A N 1
ATOM 3445 C CA . PHE A 1 461 ? -6.141 17.515 23.532 1.00 93.12 461 PHE A CA 1
ATOM 3446 C C . PHE A 1 461 ? -5.007 16.643 24.046 1.00 93.12 461 PHE A C 1
ATOM 3448 O O . PHE A 1 461 ? -4.521 15.761 23.338 1.00 93.12 461 PHE A O 1
ATOM 3455 N N . LYS A 1 462 ? -4.649 16.826 25.311 1.00 93.31 462 LYS A N 1
ATOM 3456 C CA . LYS A 1 462 ? -3.800 15.901 26.049 1.00 93.31 462 LYS A CA 1
ATOM 3457 C C . LYS A 1 462 ? -4.637 15.258 27.140 1.00 93.31 462 LYS A C 1
ATOM 3459 O O . LYS A 1 462 ? -5.271 15.939 27.941 1.00 93.31 462 LYS A O 1
ATOM 3464 N N . LEU A 1 463 ? -4.665 13.933 27.136 1.00 94.31 463 LEU A N 1
ATOM 3465 C CA . LEU A 1 463 ? -5.362 13.135 28.131 1.00 94.31 463 LEU A CA 1
ATOM 3466 C C . LEU A 1 463 ? -4.332 12.400 28.981 1.00 94.31 463 LEU A C 1
ATOM 3468 O O . LEU A 1 463 ? -3.457 11.719 28.441 1.00 94.31 463 LEU A O 1
ATOM 3472 N N . ARG A 1 464 ? -4.462 12.512 30.302 1.00 92.69 464 ARG A N 1
ATOM 3473 C CA . ARG A 1 464 ? -3.682 11.754 31.279 1.00 92.69 464 ARG A CA 1
ATOM 3474 C C . ARG A 1 464 ? -4.600 10.867 32.104 1.00 92.69 464 ARG A C 1
ATOM 3476 O O . ARG A 1 464 ? -5.712 11.253 32.465 1.00 92.69 464 ARG A O 1
ATOM 3483 N N . SER A 1 465 ? -4.119 9.669 32.387 1.00 92.12 465 SER A N 1
ATOM 3484 C CA . SER A 1 465 ? -4.800 8.650 33.171 1.00 92.12 465 SER A CA 1
ATOM 3485 C C . SER A 1 465 ? -3.840 8.081 34.213 1.00 92.12 465 SER A C 1
ATOM 3487 O O . SER A 1 465 ? -2.654 7.916 33.913 1.00 92.12 465 SER A O 1
ATOM 3489 N N . PRO A 1 466 ? -4.329 7.686 35.402 1.00 89.88 466 PRO A N 1
ATOM 3490 C CA . PRO A 1 466 ? -3.589 6.768 36.252 1.00 89.88 466 PRO A CA 1
ATOM 3491 C C . PRO A 1 466 ? -3.286 5.475 35.489 1.00 89.88 466 PRO A C 1
ATOM 3493 O O . PRO A 1 466 ? -3.932 5.154 34.483 1.00 89.88 466 PRO A O 1
ATOM 3496 N N . MET A 1 467 ? -2.304 4.725 35.979 1.00 88.19 467 MET A N 1
ATOM 3497 C CA . MET A 1 467 ? -1.921 3.436 35.412 1.00 88.19 467 MET A CA 1
ATOM 3498 C C . MET A 1 467 ? -2.970 2.371 35.758 1.00 88.19 467 MET A C 1
ATOM 3500 O O . MET A 1 467 ? -2.822 1.587 36.693 1.00 88.19 467 MET A O 1
ATOM 3504 N N . LEU A 1 468 ? -4.087 2.410 35.033 1.00 90.06 468 LEU A N 1
ATOM 3505 C CA . LEU A 1 468 ? -5.192 1.472 35.183 1.00 90.06 468 LEU A CA 1
ATOM 3506 C C . LEU A 1 468 ? -4.889 0.167 34.437 1.00 90.06 468 LEU A C 1
ATOM 3508 O O . LEU A 1 468 ? -4.225 0.199 33.395 1.00 90.06 468 LEU A O 1
ATOM 3512 N N . PRO A 1 469 ? -5.406 -0.981 34.913 1.00 89.62 469 PRO A N 1
ATOM 3513 C CA . PRO A 1 469 ? -5.254 -2.248 34.207 1.00 89.62 469 PRO A CA 1
ATOM 3514 C C . PRO A 1 469 ? -5.697 -2.146 32.744 1.00 89.62 469 PRO A C 1
ATOM 3516 O O . PRO A 1 469 ? -6.707 -1.510 32.440 1.00 89.62 469 PRO A O 1
ATOM 3519 N N . ASN A 1 470 ? -4.959 -2.812 31.851 1.00 90.94 470 ASN A N 1
ATOM 3520 C CA . ASN A 1 470 ? -5.215 -2.921 30.406 1.00 90.94 470 ASN A CA 1
ATOM 3521 C C . ASN A 1 470 ? -4.975 -1.646 29.574 1.00 90.94 470 ASN A C 1
ATOM 3523 O O . ASN A 1 470 ? -4.826 -1.746 28.356 1.00 90.94 470 ASN A O 1
ATOM 3527 N N . PHE A 1 471 ? -4.943 -0.456 30.184 1.00 91.00 471 PHE A N 1
ATOM 3528 C CA . PHE A 1 471 ? -5.030 0.803 29.433 1.00 91.00 471 PHE A CA 1
ATOM 3529 C C . PHE A 1 471 ? -3.808 1.108 28.562 1.00 91.00 471 PHE A C 1
ATOM 3531 O O . PHE A 1 471 ? -3.953 1.748 27.525 1.00 91.00 471 PHE A O 1
ATOM 3538 N N . GLU A 1 472 ? -2.626 0.642 28.963 1.00 88.00 472 GLU A N 1
ATOM 3539 C CA . GLU A 1 472 ? -1.367 0.883 28.250 1.00 88.00 472 GLU A CA 1
ATOM 3540 C C . GLU A 1 472 ? -1.309 0.194 26.879 1.00 88.00 472 GLU A C 1
ATOM 3542 O O . GLU A 1 472 ? -0.770 0.744 25.920 1.00 88.00 472 GLU A O 1
ATOM 3547 N N . HIS A 1 473 ? -1.873 -1.012 26.775 1.00 87.44 473 HIS A N 1
ATOM 3548 C CA . HIS A 1 473 ? -1.719 -1.860 25.591 1.00 87.44 473 HIS A CA 1
ATOM 3549 C C . HIS A 1 473 ? -3.002 -2.016 24.774 1.00 87.44 473 HIS A C 1
ATOM 3551 O O . HIS A 1 473 ? -2.929 -2.442 23.620 1.00 87.44 473 HIS A O 1
ATOM 3557 N N . ALA A 1 474 ? -4.163 -1.669 25.337 1.00 90.56 474 ALA A N 1
ATOM 3558 C CA . ALA A 1 474 ? -5.435 -1.789 24.642 1.00 90.56 474 ALA A CA 1
ATOM 3559 C C . ALA A 1 474 ? -5.479 -0.924 23.369 1.00 90.56 474 ALA A C 1
ATOM 3561 O O . ALA A 1 474 ? -4.999 0.211 23.335 1.00 90.56 474 ALA A O 1
ATOM 3562 N N . PHE A 1 475 ? -6.085 -1.452 22.307 1.00 90.31 475 PHE A N 1
ATOM 3563 C CA . PHE A 1 475 ? -6.253 -0.749 21.034 1.00 90.31 475 PHE A CA 1
ATOM 3564 C C . PHE A 1 475 ? -7.175 0.459 21.164 1.00 90.31 475 PHE A C 1
ATOM 3566 O O . PHE A 1 475 ? -6.953 1.479 20.513 1.00 90.31 475 PHE A O 1
ATOM 3573 N N . THR A 1 476 ? -8.174 0.366 22.038 1.00 90.31 476 THR A N 1
ATOM 3574 C CA . THR A 1 476 ? -8.984 1.494 22.477 1.00 90.31 476 THR A CA 1
ATOM 3575 C C . THR A 1 476 ? -9.459 1.275 23.910 1.00 90.31 476 THR A C 1
ATOM 3577 O O . THR A 1 476 ? -9.681 0.147 24.342 1.00 90.31 476 THR A O 1
ATOM 3580 N N . VAL A 1 477 ? -9.585 2.366 24.659 1.00 92.81 477 VAL A N 1
ATOM 3581 C CA . VAL A 1 477 ? -10.087 2.377 26.046 1.00 92.81 477 VAL A CA 1
ATOM 3582 C C . VAL A 1 477 ? -11.244 3.355 26.229 1.00 92.81 477 VAL A C 1
ATOM 3584 O O . VAL A 1 477 ? -11.706 3.589 27.345 1.00 92.81 477 VAL A O 1
ATOM 3587 N N . GLY A 1 478 ? -11.692 3.991 25.148 1.00 93.00 478 GLY A N 1
ATOM 3588 C CA . GLY A 1 478 ? -12.668 5.061 25.230 1.00 93.00 478 GLY A CA 1
ATOM 3589 C C . GLY A 1 478 ? -12.763 5.916 23.979 1.00 93.00 478 GLY A C 1
ATOM 3590 O O . GLY A 1 478 ? -12.123 5.661 22.960 1.00 93.00 478 GLY A O 1
ATOM 3591 N N . ARG A 1 479 ? -13.573 6.966 24.070 1.00 93.06 479 ARG A N 1
ATOM 3592 C CA . ARG A 1 479 ? -13.780 7.959 23.014 1.00 93.06 479 ARG A CA 1
ATOM 3593 C C . ARG A 1 479 ? -13.889 9.351 23.612 1.00 93.06 479 ARG A C 1
ATOM 3595 O O . ARG A 1 479 ? -14.534 9.543 24.641 1.00 93.06 479 ARG A O 1
ATOM 3602 N N . LEU A 1 480 ? -13.296 10.323 22.935 1.00 93.94 480 LEU A N 1
ATOM 3603 C CA . LEU A 1 480 ? -13.487 11.738 23.214 1.00 93.94 480 LEU A CA 1
ATOM 3604 C C . LEU A 1 480 ? -14.422 12.311 22.151 1.00 93.94 480 LEU A C 1
ATOM 3606 O O . LEU A 1 480 ? -14.104 12.242 20.968 1.00 93.94 480 LEU A O 1
ATOM 3610 N N . ALA A 1 481 ? -15.553 12.878 22.568 1.00 92.81 481 ALA A N 1
ATOM 3611 C CA . ALA A 1 481 ? -16.526 13.504 21.681 1.00 92.81 481 ALA A CA 1
ATOM 3612 C C . ALA A 1 481 ? -16.664 14.996 21.995 1.00 92.81 481 ALA A C 1
ATOM 3614 O O . ALA A 1 481 ? -17.050 15.365 23.107 1.00 92.81 481 ALA A O 1
ATOM 3615 N N . VAL A 1 482 ? -16.412 15.852 21.005 1.00 91.19 482 VAL A N 1
ATOM 3616 C CA . VAL A 1 482 ? -16.682 17.292 21.097 1.00 91.19 482 VAL A CA 1
ATOM 3617 C C . VAL A 1 482 ? -18.127 17.541 20.681 1.00 91.19 482 VAL A C 1
ATOM 3619 O O . VAL A 1 482 ? -18.541 17.180 19.579 1.00 91.19 482 VAL A O 1
ATOM 3622 N N . LYS A 1 483 ? -18.906 18.150 21.581 1.00 91.25 483 LYS A N 1
ATOM 3623 C CA . LYS A 1 483 ? -20.340 18.412 21.376 1.00 91.25 483 LYS A CA 1
ATOM 3624 C C . LYS A 1 483 ? -20.648 19.891 21.163 1.00 91.25 483 LYS A C 1
ATOM 3626 O O . LYS A 1 483 ? -21.654 20.215 20.541 1.00 91.25 483 LYS A O 1
ATOM 3631 N N . ARG A 1 484 ? -19.819 20.792 21.693 1.00 91.38 484 ARG A N 1
ATOM 3632 C CA . ARG A 1 484 ? -20.052 22.235 21.612 1.00 91.38 484 ARG A CA 1
ATOM 3633 C C . ARG A 1 484 ? -18.737 23.002 21.618 1.00 91.38 484 ARG A C 1
ATOM 3635 O O . ARG A 1 484 ? -17.858 22.713 22.426 1.00 91.38 484 ARG A O 1
ATOM 3642 N N . ILE A 1 485 ? -18.633 23.996 20.748 1.00 90.62 485 ILE A N 1
ATOM 3643 C CA . ILE A 1 485 ? -17.525 24.952 20.708 1.00 90.62 485 ILE A CA 1
ATOM 3644 C C . ILE A 1 485 ? -18.127 26.335 20.906 1.00 90.62 485 ILE A C 1
ATOM 3646 O O . ILE A 1 485 ? -19.011 26.737 20.158 1.00 90.62 485 ILE A O 1
ATOM 3650 N N . GLU A 1 486 ? -17.687 27.044 21.931 1.00 91.94 486 GLU A N 1
ATOM 3651 C CA . GLU A 1 486 ? -18.130 28.401 22.225 1.00 91.94 486 GLU A CA 1
ATOM 3652 C C . GLU A 1 486 ? -17.084 29.392 21.749 1.00 91.94 486 GLU A C 1
ATOM 3654 O O . GLU A 1 486 ? -15.895 29.239 22.045 1.00 91.94 486 GLU A O 1
ATOM 3659 N N . LEU A 1 487 ? -17.537 30.411 21.030 1.00 90.94 487 LEU A N 1
ATOM 3660 C CA . LEU A 1 487 ? -16.695 31.485 20.538 1.00 90.94 487 LEU A CA 1
ATOM 3661 C C . LEU A 1 487 ? -16.772 32.697 21.473 1.00 90.94 487 LEU A C 1
ATOM 3663 O O . LEU A 1 487 ? -17.693 32.854 22.281 1.00 90.94 487 LEU A O 1
ATOM 3667 N N . LYS A 1 488 ? -15.765 33.566 21.388 1.00 90.06 488 LYS A N 1
ATOM 3668 C CA . LYS A 1 488 ? -15.654 34.776 22.215 1.00 90.06 488 LYS A CA 1
ATOM 3669 C C . LYS A 1 488 ? -16.746 35.806 21.919 1.00 90.06 488 LYS A C 1
ATOM 3671 O O . LYS A 1 488 ? -17.061 36.596 22.801 1.00 90.06 488 LYS A O 1
ATOM 3676 N N . ASP A 1 489 ? -17.345 35.763 20.731 1.00 88.19 489 ASP A N 1
ATOM 3677 C CA . ASP A 1 489 ? -18.471 36.615 20.325 1.00 88.19 489 ASP A CA 1
ATOM 3678 C C . ASP A 1 489 ? -19.832 36.167 20.905 1.00 88.19 489 ASP A C 1
ATOM 3680 O O . ASP A 1 489 ? -20.850 36.812 20.668 1.00 88.19 489 ASP A O 1
ATOM 3684 N N . GLY A 1 490 ? -19.858 35.076 21.681 1.00 83.75 490 GLY A N 1
ATOM 3685 C CA . GLY A 1 490 ? -21.069 34.522 22.288 1.00 83.75 490 GLY A CA 1
ATOM 3686 C C . GLY A 1 490 ? -21.794 33.492 21.421 1.00 83.75 490 GLY A C 1
ATOM 3687 O O . GLY A 1 490 ? -22.752 32.875 21.892 1.00 83.75 490 GLY A O 1
ATOM 3688 N N . THR A 1 491 ? -21.336 33.248 20.191 1.00 88.06 491 THR A N 1
ATOM 3689 C CA . THR A 1 491 ? -21.871 32.174 19.353 1.00 88.06 491 THR A CA 1
ATOM 3690 C C . THR A 1 491 ? -21.413 30.802 19.854 1.00 88.06 491 THR A C 1
ATOM 3692 O O . THR A 1 491 ? -20.348 30.635 20.455 1.00 88.06 491 THR A O 1
ATOM 3695 N N . ALA A 1 492 ? -22.248 29.787 19.633 1.00 85.56 492 ALA A N 1
ATOM 3696 C CA . ALA A 1 492 ? -21.937 28.404 19.963 1.00 85.56 492 ALA A CA 1
ATOM 3697 C C . ALA A 1 492 ? -22.176 27.517 18.745 1.00 85.56 492 ALA A C 1
ATOM 3699 O O . ALA A 1 492 ? -23.257 27.517 18.161 1.00 85.56 492 ALA A O 1
ATOM 3700 N N . LEU A 1 493 ? -21.164 26.735 18.395 1.00 83.94 493 LEU A N 1
ATOM 3701 C CA . LEU A 1 493 ? -21.209 25.767 17.317 1.00 83.94 493 LEU A CA 1
ATOM 3702 C C . LEU A 1 493 ? -21.480 24.386 17.903 1.00 83.94 493 LEU A C 1
ATOM 3704 O O . LEU A 1 493 ? -20.733 23.893 18.753 1.00 83.94 493 LEU A O 1
ATOM 3708 N N . THR A 1 494 ? -22.550 23.759 17.428 1.00 81.25 494 THR A N 1
ATOM 3709 C CA . THR A 1 494 ? -22.900 22.374 17.738 1.00 81.25 494 THR A CA 1
ATOM 3710 C C . THR A 1 494 ? -22.766 21.566 16.453 1.00 81.25 494 THR A C 1
ATOM 3712 O O . THR A 1 494 ? -23.541 21.788 15.522 1.00 81.25 494 THR A O 1
ATOM 3715 N N . PRO A 1 495 ? -21.775 20.664 16.357 1.00 68.94 495 PRO A N 1
ATOM 3716 C CA . PRO A 1 495 ? -21.635 19.794 15.200 1.00 68.94 495 PRO A CA 1
ATOM 3717 C C . PRO A 1 495 ? -22.910 18.953 15.000 1.00 68.94 495 PRO A C 1
ATOM 3719 O O . PRO A 1 495 ? -23.429 18.429 15.988 1.00 68.94 495 PRO A O 1
ATOM 3722 N N . PRO A 1 496 ? -23.407 18.783 13.759 1.00 59.06 496 PRO A N 1
ATOM 3723 C CA . PRO A 1 496 ? -24.585 17.950 13.487 1.00 59.06 496 PRO A CA 1
ATOM 3724 C C . PRO A 1 496 ? -24.347 16.481 13.864 1.00 59.06 496 PRO A C 1
ATOM 3726 O O . PRO A 1 496 ? -25.258 15.802 14.331 1.00 59.06 496 PRO A O 1
ATOM 3729 N N . THR A 1 497 ? -23.099 16.026 13.744 1.00 65.19 497 THR A N 1
ATOM 3730 C CA . THR A 1 497 ? -22.616 14.749 14.272 1.00 65.19 497 THR A CA 1
ATOM 3731 C C . THR A 1 497 ? -21.485 15.057 15.248 1.00 65.19 497 THR A C 1
ATOM 3733 O O . THR A 1 497 ? -20.588 15.820 14.874 1.00 65.19 497 THR A O 1
ATOM 3736 N N . PRO A 1 498 ? -21.482 14.513 16.483 1.00 64.25 498 PRO A N 1
ATOM 3737 C CA . PRO A 1 498 ? -20.377 14.738 17.406 1.00 64.25 498 PRO A CA 1
ATOM 3738 C C . PRO A 1 498 ? -19.061 14.348 16.736 1.00 64.25 498 PRO A C 1
ATOM 3740 O O . PRO A 1 498 ? -18.936 13.231 16.241 1.00 64.25 498 PRO A O 1
ATOM 3743 N N . GLN A 1 499 ? -18.097 15.264 16.719 1.00 79.06 499 GLN A N 1
ATOM 3744 C CA . GLN A 1 499 ? -16.763 14.986 16.194 1.00 79.06 499 GLN A CA 1
ATOM 3745 C C . GLN A 1 499 ? -16.012 14.190 17.261 1.00 79.06 499 GLN A C 1
ATOM 3747 O O . GLN A 1 499 ? -15.892 14.653 18.403 1.00 79.06 499 GLN A O 1
ATOM 3752 N N . GLN A 1 500 ? -15.580 12.972 16.929 1.00 84.12 500 GLN A N 1
ATOM 3753 C CA . GLN A 1 500 ? -15.032 12.030 17.906 1.00 84.12 500 GLN A CA 1
ATOM 3754 C C . GLN A 1 500 ? -13.650 11.530 17.517 1.00 84.12 500 GLN A C 1
ATOM 3756 O O . GLN A 1 500 ? -13.274 11.511 16.349 1.00 84.12 500 GLN A O 1
ATOM 3761 N N . THR A 1 501 ? -12.906 11.086 18.521 1.00 87.00 501 THR A N 1
ATOM 3762 C CA . THR A 1 501 ? -11.645 10.374 18.341 1.00 87.00 501 THR A CA 1
ATOM 3763 C C . THR A 1 501 ? -11.524 9.265 19.381 1.00 87.00 501 THR A C 1
ATOM 3765 O O . THR A 1 501 ? -11.984 9.409 20.520 1.00 87.00 501 THR A O 1
ATOM 3768 N N . THR A 1 502 ? -10.957 8.128 18.986 1.00 89.75 502 THR A N 1
ATOM 3769 C CA . THR A 1 502 ? -10.742 6.985 19.878 1.00 89.75 502 THR A CA 1
ATOM 3770 C C . THR A 1 502 ? -9.602 7.280 20.839 1.00 89.75 502 THR A C 1
ATOM 3772 O O . THR A 1 502 ? -8.542 7.756 20.439 1.00 89.75 502 THR A O 1
ATOM 3775 N N . VAL A 1 503 ? -9.798 6.949 22.109 1.00 91.38 503 VAL A N 1
ATOM 3776 C CA . VAL A 1 503 ? -8.764 7.068 23.130 1.00 91.38 503 VAL A CA 1
ATOM 3777 C C . VAL A 1 503 ? -7.924 5.807 23.128 1.00 91.38 503 VAL A C 1
ATOM 3779 O O . VAL A 1 503 ? -8.444 4.701 23.289 1.00 91.38 503 VAL A O 1
ATOM 3782 N N . ARG A 1 504 ? -6.617 6.000 22.988 1.00 89.38 504 ARG A N 1
ATOM 3783 C CA . ARG A 1 504 ? -5.601 4.965 23.112 1.00 89.38 504 ARG A CA 1
ATOM 3784 C C . ARG A 1 504 ? -4.385 5.557 23.805 1.00 89.38 504 ARG A C 1
ATOM 3786 O O . ARG A 1 504 ? -3.910 6.614 23.388 1.00 89.38 504 ARG A O 1
ATOM 3793 N N . PHE A 1 505 ? -3.886 4.888 24.835 1.00 86.88 505 PHE A N 1
ATOM 3794 C CA . PHE A 1 505 ? -2.646 5.293 25.486 1.00 86.88 505 PHE A CA 1
ATOM 3795 C C . PHE A 1 505 ? -1.437 4.633 24.819 1.00 86.88 505 PHE A C 1
ATOM 3797 O O . PHE A 1 505 ? -1.536 3.557 24.230 1.00 86.88 505 PHE A O 1
ATOM 3804 N N . GLY A 1 506 ? -0.308 5.337 24.866 1.00 69.44 506 GLY A N 1
ATOM 3805 C CA . GLY A 1 506 ? 1.009 4.728 24.714 1.00 69.44 506 GLY A CA 1
ATOM 3806 C C . GLY A 1 506 ? 1.599 4.408 26.088 1.00 69.44 506 GLY A C 1
ATOM 3807 O O . GLY A 1 506 ? 0.948 4.638 27.109 1.00 69.44 506 GLY A O 1
ATOM 3808 N N . GLY A 1 507 ? 2.838 3.913 26.106 1.00 65.94 507 GLY A N 1
ATOM 3809 C CA . GLY A 1 507 ? 3.560 3.625 27.350 1.00 65.94 507 GLY A CA 1
ATOM 3810 C C . GLY A 1 507 ? 3.611 4.812 28.321 1.00 65.94 507 GLY A C 1
ATOM 3811 O O . GLY A 1 507 ? 3.460 5.973 27.927 1.00 65.94 507 GLY A O 1
ATOM 3812 N N . SER A 1 508 ? 3.833 4.528 29.604 1.00 64.19 508 SER A N 1
ATOM 3813 C CA . SER A 1 508 ? 3.897 5.565 30.639 1.00 64.19 508 SER A CA 1
ATOM 3814 C C . SER A 1 508 ? 5.166 6.430 30.502 1.00 64.19 508 SER A C 1
ATOM 3816 O O . SER A 1 508 ? 6.268 5.878 30.411 1.00 64.19 508 SER A O 1
ATOM 3818 N N . PRO A 1 509 ? 5.077 7.772 30.556 1.00 65.56 509 PRO A N 1
ATOM 3819 C CA . PRO A 1 509 ? 6.223 8.635 30.804 1.00 65.56 509 PRO A CA 1
ATOM 3820 C C . PRO A 1 509 ? 6.814 8.366 32.200 1.00 65.56 509 PRO A C 1
ATOM 3822 O O . PRO A 1 509 ? 6.249 7.648 33.025 1.00 65.56 509 PRO A O 1
ATOM 3825 N N . ARG A 1 510 ? 7.970 8.976 32.491 1.00 68.50 510 ARG A N 1
ATOM 3826 C CA . ARG A 1 510 ? 8.701 8.788 33.764 1.00 68.50 510 ARG A CA 1
ATOM 3827 C C . ARG A 1 510 ? 7.908 9.177 35.022 1.00 68.50 510 ARG A C 1
ATOM 3829 O O . ARG A 1 510 ? 8.334 8.839 36.118 1.00 68.50 510 ARG A O 1
ATOM 3836 N N . ASP A 1 511 ? 6.801 9.898 34.870 1.00 74.81 511 ASP A N 1
ATOM 3837 C CA . ASP A 1 511 ? 5.907 10.331 35.946 1.00 74.81 511 ASP A CA 1
ATOM 3838 C C . ASP A 1 511 ? 4.870 9.267 36.356 1.00 74.81 511 ASP A C 1
ATOM 3840 O O . ASP A 1 511 ? 4.101 9.498 37.285 1.00 74.81 511 ASP A O 1
ATOM 3844 N N . GLY A 1 512 ? 4.844 8.106 35.689 1.00 79.06 512 GLY A N 1
ATOM 3845 C CA . GLY A 1 512 ? 3.964 6.985 36.033 1.00 79.06 512 GLY A CA 1
ATOM 3846 C C . GLY A 1 512 ? 2.496 7.170 35.628 1.00 79.06 512 GLY A C 1
ATOM 3847 O O . GLY A 1 512 ? 1.650 6.388 36.064 1.00 79.06 512 GLY A O 1
ATOM 3848 N N . LEU A 1 513 ? 2.175 8.177 34.804 1.00 86.50 513 LEU A N 1
ATOM 3849 C CA . LEU A 1 513 ? 0.818 8.444 34.310 1.00 86.50 513 LEU A CA 1
ATOM 3850 C C . LEU A 1 513 ? 0.700 8.156 32.817 1.00 86.50 513 LEU A C 1
ATOM 3852 O O . LEU A 1 513 ? 1.404 8.742 32.003 1.00 86.50 513 LEU A O 1
ATOM 3856 N N . LEU A 1 514 ? -0.266 7.338 32.415 1.00 89.69 514 LEU A N 1
ATOM 3857 C CA . LEU A 1 514 ? -0.529 7.109 30.997 1.00 89.69 514 LEU A CA 1
ATOM 3858 C C . LEU A 1 514 ? -0.945 8.422 30.334 1.00 89.69 514 LEU A C 1
ATOM 3860 O O . LEU A 1 514 ? -1.852 9.103 30.806 1.00 89.69 514 LEU A O 1
ATOM 3864 N N . THR A 1 515 ? -0.277 8.787 29.243 1.00 90.25 515 THR A N 1
ATOM 3865 C CA . THR A 1 515 ? -0.501 10.060 28.551 1.00 90.25 515 THR A CA 1
ATOM 3866 C C . THR A 1 515 ? -0.704 9.816 27.063 1.00 90.25 515 THR A C 1
ATOM 3868 O O . THR A 1 515 ? 0.001 9.011 26.457 1.00 90.25 515 THR A O 1
ATOM 3871 N N . THR A 1 516 ? -1.668 10.508 26.461 1.00 91.56 516 THR A N 1
ATOM 3872 C CA . THR A 1 516 ? -1.908 10.454 25.017 1.00 91.56 516 THR A CA 1
ATOM 3873 C C . THR A 1 516 ? -2.366 11.799 24.469 1.00 91.56 516 THR A C 1
ATOM 3875 O O . THR A 1 516 ? -3.022 12.575 25.171 1.00 91.56 516 THR A O 1
ATOM 3878 N N . SER A 1 517 ? -2.013 12.066 23.213 1.00 91.06 517 SER A N 1
ATOM 3879 C CA . SER A 1 517 ? -2.494 13.225 22.463 1.00 91.06 517 SER A CA 1
ATOM 3880 C C . SER A 1 517 ? -3.639 12.798 21.556 1.00 91.06 517 SER A C 1
ATOM 3882 O O . SER A 1 517 ? -3.525 11.836 20.798 1.00 91.06 517 SER A O 1
ATOM 3884 N N . LEU A 1 518 ? -4.744 13.530 21.624 1.00 90.62 518 LEU A N 1
ATOM 3885 C CA . LEU A 1 518 ? -5.963 13.263 20.875 1.00 90.62 518 LEU A CA 1
ATOM 3886 C C . LEU A 1 518 ? -6.240 14.423 19.927 1.00 90.62 518 LEU A C 1
ATOM 3888 O O . LEU A 1 518 ? -6.071 15.589 20.283 1.00 90.62 518 LEU A O 1
ATOM 3892 N N . TYR A 1 519 ? -6.711 14.098 18.728 1.00 88.31 519 TYR A N 1
ATOM 3893 C CA . TYR A 1 519 ? -7.009 15.088 17.702 1.00 88.31 519 TYR A CA 1
ATOM 3894 C C . TYR A 1 519 ? -8.454 14.967 17.257 1.00 88.31 519 TYR A C 1
ATOM 3896 O O . TYR A 1 519 ? -8.897 13.884 16.876 1.00 88.31 519 TYR A O 1
ATOM 3904 N N . VAL A 1 520 ? -9.165 16.092 17.281 1.00 87.06 520 VAL A N 1
ATOM 3905 C CA . VAL A 1 520 ? -10.531 16.202 16.770 1.00 87.06 520 VAL A CA 1
ATOM 3906 C C . VAL A 1 520 ? -10.549 17.256 15.676 1.00 87.06 520 VAL A C 1
ATOM 3908 O O . VAL A 1 520 ? -10.108 18.388 15.884 1.00 87.06 520 VAL A O 1
ATOM 3911 N N . PHE A 1 521 ? -11.046 16.876 14.504 1.00 83.06 521 PHE A N 1
ATOM 3912 C CA . PHE A 1 521 ? -11.245 17.793 13.391 1.00 83.06 521 PHE A CA 1
ATOM 3913 C C . PHE A 1 521 ? -12.673 18.318 13.430 1.00 83.06 521 PHE A C 1
ATOM 3915 O O . PHE A 1 521 ? -13.621 17.563 13.602 1.00 83.06 521 PHE A O 1
ATOM 3922 N N . VAL A 1 522 ? -12.820 19.627 13.293 1.00 81.00 522 VAL A N 1
ATOM 3923 C CA . VAL A 1 522 ? -14.115 20.293 13.225 1.00 81.00 522 VAL A CA 1
ATOM 3924 C C . VAL A 1 522 ? -14.319 20.728 11.784 1.00 81.00 522 VAL A C 1
ATOM 3926 O O . VAL A 1 522 ? -13.471 21.435 11.238 1.00 81.00 522 VAL A O 1
ATOM 3929 N N . ASP A 1 523 ? -15.438 20.330 11.178 1.00 71.38 523 ASP A N 1
ATOM 3930 C CA . ASP A 1 523 ? -15.820 20.658 9.793 1.00 71.38 523 ASP A CA 1
ATOM 3931 C C . ASP A 1 523 ? -16.235 22.133 9.616 1.00 71.38 523 ASP A C 1
ATOM 3933 O O . ASP A 1 523 ? -17.273 22.469 9.051 1.00 71.38 523 ASP A O 1
ATOM 3937 N N . SER A 1 524 ? -15.419 23.043 10.138 1.00 71.62 524 SER A N 1
ATOM 3938 C CA . SER A 1 524 ? -15.543 24.490 10.017 1.00 71.62 524 SER A CA 1
ATOM 3939 C C . SER A 1 524 ? -14.174 25.134 10.234 1.00 71.62 524 SER A C 1
ATOM 3941 O O . SER A 1 524 ? -13.398 24.673 11.073 1.00 71.62 524 SER A O 1
ATOM 3943 N N . LYS A 1 525 ? -13.883 26.219 9.509 1.00 78.44 525 LYS A N 1
ATOM 3944 C CA . LYS A 1 525 ? -12.673 27.034 9.698 1.00 78.44 525 LYS A CA 1
ATOM 3945 C C . LYS A 1 525 ? -12.916 28.066 10.801 1.00 78.44 525 LYS A C 1
ATOM 3947 O O . LYS A 1 525 ? -13.224 29.218 10.519 1.00 78.44 525 LYS A O 1
ATOM 3952 N N . ILE A 1 526 ? -12.812 27.636 12.051 1.00 80.94 526 ILE A N 1
ATOM 3953 C CA . ILE A 1 526 ? -12.896 28.501 13.232 1.00 80.94 526 ILE A CA 1
ATOM 3954 C C . ILE A 1 526 ? -11.487 29.013 13.557 1.00 80.94 526 ILE A C 1
ATOM 3956 O O . ILE A 1 526 ? -10.613 28.182 13.838 1.00 80.94 526 ILE A O 1
ATOM 3960 N N . PRO A 1 527 ? -11.246 30.336 13.553 1.00 84.12 527 PRO A N 1
ATOM 3961 C CA . PRO A 1 527 ? -9.970 30.897 13.982 1.00 84.12 527 PRO A CA 1
ATOM 3962 C C . PRO A 1 527 ? -9.661 30.489 15.435 1.00 84.12 527 PRO A C 1
ATOM 3964 O O . PRO A 1 527 ? -10.531 30.673 16.293 1.00 84.12 527 PRO A O 1
ATOM 3967 N N . PRO A 1 528 ? -8.479 29.930 15.753 1.00 84.38 528 PRO A N 1
ATOM 3968 C CA . PRO A 1 528 ? -8.160 29.447 17.099 1.00 84.38 528 PRO A CA 1
ATOM 3969 C C . PRO A 1 528 ? -8.365 30.501 18.194 1.00 84.38 528 PRO A C 1
ATOM 3971 O O . PRO A 1 528 ? -8.893 30.198 19.260 1.00 84.38 528 PRO A O 1
ATOM 3974 N N . GLU A 1 529 ? -8.020 31.754 17.905 1.00 87.06 529 GLU A N 1
ATOM 3975 C CA . GLU A 1 529 ? -8.140 32.911 18.791 1.00 87.06 529 GLU A CA 1
ATOM 3976 C C . GLU A 1 529 ? -9.588 33.298 19.111 1.00 87.06 529 GLU A C 1
ATOM 3978 O O . GLU A 1 529 ? -9.835 33.951 20.130 1.00 87.06 529 GLU A O 1
ATOM 3983 N N . SER A 1 530 ? -10.536 32.889 18.263 1.00 88.81 530 SER A N 1
ATOM 3984 C CA . SER A 1 530 ? -11.967 33.126 18.457 1.00 88.81 530 SER A CA 1
ATOM 3985 C C . SER A 1 530 ? -12.605 32.111 19.401 1.00 88.81 530 SER A C 1
ATOM 3987 O O . SER A 1 530 ? -13.678 32.379 19.936 1.00 88.81 530 SER A O 1
ATOM 3989 N N . ILE A 1 531 ? -11.955 30.969 19.644 1.00 89.06 531 ILE A N 1
ATOM 3990 C CA . ILE A 1 531 ? -12.484 29.922 20.515 1.00 89.06 531 ILE A CA 1
ATOM 3991 C C . ILE A 1 531 ? -12.334 30.376 21.969 1.00 89.06 531 ILE A C 1
ATOM 3993 O O . ILE A 1 531 ? -11.240 30.685 22.439 1.00 89.06 531 ILE A O 1
ATOM 3997 N N . LYS A 1 532 ? -13.454 30.415 22.688 1.00 90.75 532 LYS A N 1
ATOM 3998 C CA . LYS A 1 532 ? -13.513 30.683 24.126 1.00 90.75 532 LYS A CA 1
ATOM 3999 C C . LYS A 1 532 ? -13.418 29.384 24.918 1.00 90.75 532 LYS A C 1
ATOM 4001 O O . LYS A 1 532 ? -12.613 29.274 25.838 1.00 90.75 532 LYS A O 1
ATOM 4006 N N . ALA A 1 533 ? -14.248 28.405 24.567 1.00 92.25 533 ALA A N 1
ATOM 4007 C CA . ALA A 1 533 ? -14.322 27.142 25.285 1.00 92.25 533 ALA A CA 1
ATOM 4008 C C . ALA A 1 533 ? -14.746 25.984 24.380 1.00 92.25 533 ALA A C 1
ATOM 4010 O O . ALA A 1 533 ? -15.461 26.166 23.396 1.00 92.25 533 ALA A O 1
ATOM 4011 N N . VAL A 1 534 ? -14.353 24.772 24.755 1.00 92.62 534 VAL A N 1
ATOM 4012 C CA . VAL A 1 534 ? -14.780 23.525 24.121 1.00 92.62 534 VAL A CA 1
ATOM 4013 C C . VAL A 1 534 ? -15.409 22.626 25.175 1.00 92.62 534 VAL A C 1
ATOM 4015 O O . VAL A 1 534 ? -14.838 22.410 26.243 1.00 92.62 534 VAL A O 1
ATOM 4018 N N . ALA A 1 535 ? -16.587 22.089 24.873 1.00 93.88 535 ALA A N 1
ATOM 4019 C CA . ALA A 1 535 ? -17.314 21.183 25.744 1.00 93.88 535 ALA A CA 1
ATOM 4020 C C . ALA A 1 535 ? -17.690 19.884 25.025 1.00 93.88 535 ALA A C 1
ATOM 4022 O O . ALA A 1 535 ? -17.969 19.842 23.819 1.00 93.88 535 ALA A O 1
ATOM 4023 N N . GLY A 1 536 ? -17.713 18.801 25.788 1.00 94.62 536 GLY A N 1
ATOM 4024 C CA . GLY A 1 536 ? -17.907 17.469 25.246 1.00 94.62 536 GLY A CA 1
ATOM 4025 C C . GLY A 1 536 ? -18.005 16.402 26.322 1.00 94.62 536 GLY A C 1
ATOM 4026 O O . GLY A 1 536 ? -18.259 16.690 27.492 1.00 94.62 536 GLY A O 1
ATOM 4027 N N . VAL A 1 537 ? -17.830 15.152 25.904 1.00 95.62 537 VAL A N 1
ATOM 4028 C CA . VAL A 1 537 ? -17.850 13.988 26.792 1.00 95.62 537 VAL A CA 1
ATOM 4029 C C . VAL A 1 537 ? -16.656 13.096 26.482 1.00 95.62 537 VAL A C 1
ATOM 4031 O O . VAL A 1 537 ? -16.456 12.691 25.336 1.00 95.62 537 VAL A O 1
ATOM 4034 N N . LEU A 1 538 ? -15.880 12.774 27.513 1.00 96.06 538 LEU A N 1
ATOM 4035 C CA . LEU A 1 538 ? -14.921 11.678 27.498 1.00 96.06 538 LEU A CA 1
ATOM 4036 C C . LEU A 1 538 ? -15.638 10.420 27.999 1.00 96.06 538 LEU A C 1
ATOM 4038 O O . LEU A 1 538 ? -16.104 10.377 29.134 1.00 96.06 538 LEU A O 1
ATOM 4042 N N . THR A 1 539 ? -15.748 9.400 27.159 1.00 95.56 539 THR A N 1
ATOM 4043 C CA . THR A 1 539 ? -16.344 8.109 27.520 1.00 95.56 539 THR A CA 1
ATOM 4044 C C . THR A 1 539 ? -15.235 7.090 27.693 1.00 95.56 539 THR A C 1
ATOM 4046 O O . THR A 1 539 ? -14.577 6.752 26.714 1.00 95.56 539 THR A O 1
ATOM 4049 N N . MET A 1 540 ? -15.048 6.582 28.908 1.00 95.62 540 MET A N 1
ATOM 4050 C CA . MET A 1 540 ? -14.059 5.543 29.205 1.00 95.62 540 MET A CA 1
ATOM 4051 C C . MET A 1 540 ? -14.732 4.182 29.333 1.00 95.62 540 MET A C 1
ATOM 4053 O O . MET A 1 540 ? -15.865 4.082 29.817 1.00 95.62 540 MET A O 1
ATOM 4057 N N . GLN A 1 541 ? -14.037 3.148 28.872 1.00 95.06 541 GLN A N 1
ATOM 4058 C CA . GLN A 1 541 ? -14.537 1.787 28.743 1.00 95.06 541 GLN A CA 1
ATOM 4059 C C . GLN A 1 541 ? -13.716 0.832 29.611 1.00 95.06 541 GLN A C 1
ATOM 4061 O O . GLN A 1 541 ? -12.491 0.913 29.667 1.00 95.06 541 GLN A O 1
ATOM 4066 N N . PHE A 1 542 ? -14.412 -0.074 30.291 1.00 94.69 542 PHE A N 1
ATOM 4067 C CA . PHE A 1 542 ? -13.853 -0.931 31.331 1.00 94.69 542 PHE A CA 1
ATOM 4068 C C . PHE A 1 542 ? -14.333 -2.376 31.117 1.00 94.69 542 PHE A C 1
ATOM 4070 O O . PHE A 1 542 ? -15.533 -2.639 31.249 1.00 94.69 542 PHE A O 1
ATOM 4077 N N . PRO A 1 543 ? -13.447 -3.318 30.739 1.00 94.25 543 PRO A N 1
ATOM 4078 C CA . PRO A 1 543 ? -13.855 -4.681 30.425 1.00 94.25 543 PRO A CA 1
ATOM 4079 C C . PRO A 1 543 ? -14.203 -5.456 31.697 1.00 94.25 543 PRO A C 1
ATOM 4081 O O . PRO A 1 543 ? -13.332 -5.789 32.499 1.00 94.25 543 PRO A O 1
ATOM 4084 N N . ARG A 1 544 ? -15.482 -5.801 31.878 1.00 92.44 544 ARG A N 1
ATOM 4085 C CA . ARG A 1 544 ? -15.947 -6.618 33.017 1.00 92.44 544 ARG A CA 1
ATOM 4086 C C . ARG A 1 544 ? -15.607 -8.093 32.878 1.00 92.44 544 ARG A C 1
ATOM 4088 O O . ARG A 1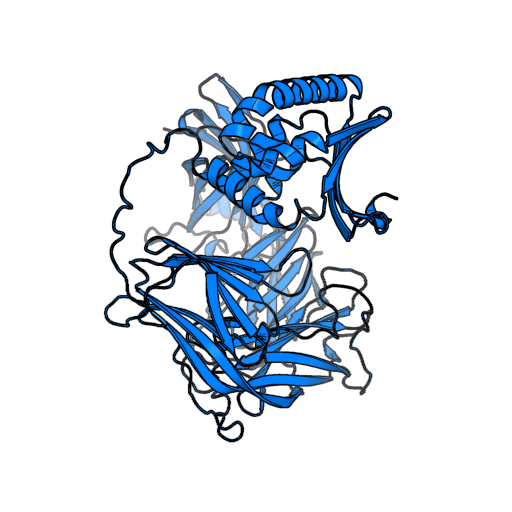 544 ? -15.551 -8.809 33.872 1.00 92.44 544 ARG A O 1
ATOM 4095 N N . SER A 1 545 ? -15.433 -8.542 31.648 1.00 93.19 545 SER A N 1
ATOM 4096 C CA . SER A 1 545 ? -15.048 -9.898 31.302 1.00 93.19 545 SER A CA 1
ATOM 4097 C C . SER A 1 545 ? -14.158 -9.832 30.068 1.00 93.19 545 SER A C 1
ATOM 4099 O O . SER A 1 545 ? -14.365 -8.994 29.189 1.00 93.19 545 SER A O 1
ATOM 4101 N N . ILE A 1 546 ? -13.148 -10.694 30.014 1.00 93.75 546 ILE A N 1
ATOM 4102 C CA . ILE A 1 546 ? -12.239 -10.806 28.874 1.00 93.75 546 ILE A CA 1
ATOM 4103 C C . ILE A 1 546 ? -12.296 -12.251 28.406 1.00 93.75 546 ILE A C 1
ATOM 4105 O O . ILE A 1 546 ? -12.270 -13.177 29.217 1.00 93.75 546 ILE A O 1
ATOM 4109 N N . ARG A 1 547 ? -12.430 -12.437 27.098 1.00 93.56 547 ARG A N 1
ATOM 4110 C CA . ARG A 1 547 ? -12.380 -13.735 26.435 1.00 93.56 547 ARG A CA 1
ATOM 4111 C C . ARG A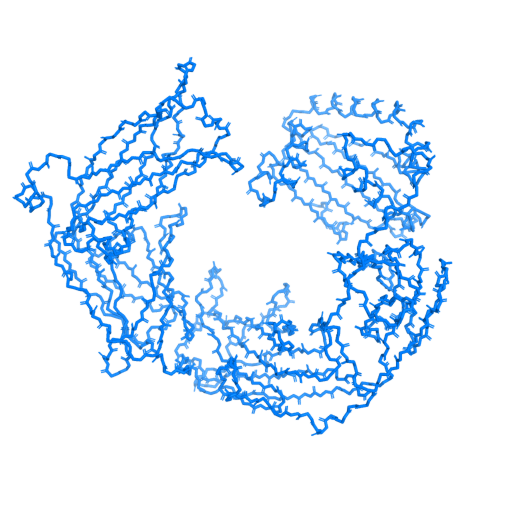 1 547 ? -11.288 -13.703 25.384 1.00 93.56 547 ARG A C 1
ATOM 4113 O O . ARG A 1 547 ? -11.062 -12.669 24.761 1.00 93.56 547 ARG A O 1
ATOM 4120 N N . THR A 1 548 ? -10.669 -14.848 25.158 1.00 91.88 548 THR A N 1
ATOM 4121 C CA . THR A 1 548 ? -9.695 -15.017 24.084 1.00 91.88 548 THR A CA 1
ATOM 4122 C C . THR A 1 548 ? -10.359 -15.750 22.932 1.00 91.88 548 THR A C 1
ATOM 4124 O O . THR A 1 548 ? -10.972 -16.800 23.125 1.00 91.88 548 THR A O 1
ATOM 4127 N N . LEU A 1 549 ? -10.254 -15.180 21.740 1.00 92.75 549 LEU A N 1
ATOM 4128 C CA . LEU A 1 549 ? -10.631 -15.805 20.485 1.00 92.75 549 LEU A CA 1
ATOM 4129 C C . LEU A 1 549 ? -9.355 -16.238 19.769 1.00 92.75 549 LEU A C 1
ATOM 4131 O O . LEU A 1 549 ? -8.606 -15.400 19.272 1.00 92.75 549 LEU A O 1
ATOM 4135 N N . ARG A 1 550 ? -9.125 -17.549 19.736 1.00 91.38 550 ARG A N 1
ATOM 4136 C CA . ARG A 1 550 ? -8.019 -18.166 19.006 1.00 91.38 550 ARG A CA 1
ATOM 4137 C C . ARG A 1 550 ? -8.333 -18.167 17.510 1.00 91.38 550 ARG A C 1
ATOM 4139 O O . ARG A 1 550 ? -9.405 -18.619 17.107 1.00 91.38 550 ARG A O 1
ATOM 4146 N N . MET A 1 551 ? -7.405 -17.678 16.699 1.00 93.00 551 MET A N 1
ATOM 4147 C CA . MET A 1 551 ? -7.430 -17.785 15.242 1.00 93.00 551 MET A CA 1
ATOM 4148 C C . MET A 1 551 ? -6.149 -18.470 14.776 1.00 93.00 551 MET A C 1
ATOM 4150 O O . MET A 1 551 ? -5.051 -17.970 15.022 1.00 93.00 551 MET A O 1
ATOM 4154 N N . ASP A 1 552 ? -6.293 -19.601 14.095 1.00 86.69 552 ASP A N 1
ATOM 4155 C CA . ASP A 1 552 ? -5.173 -20.381 13.566 1.00 86.69 552 ASP A CA 1
ATOM 4156 C C . ASP A 1 552 ? -4.984 -20.115 12.065 1.00 86.69 552 ASP A C 1
ATOM 4158 O O . ASP A 1 552 ? -5.950 -19.838 11.367 1.00 86.69 552 ASP A O 1
ATOM 4162 N N . GLU A 1 553 ? -3.760 -20.185 11.546 1.00 77.75 553 GLU A N 1
ATOM 4163 C CA . GLU A 1 553 ? -3.402 -20.043 10.118 1.00 77.75 553 GLU A CA 1
ATOM 4164 C C . GLU A 1 553 ? -3.618 -18.657 9.477 1.00 77.75 553 GLU A C 1
ATOM 4166 O O . GLU A 1 553 ? -2.981 -18.357 8.468 1.00 77.75 553 GLU A O 1
ATOM 4171 N N . LEU A 1 554 ? -4.452 -17.777 10.037 1.00 88.62 554 LEU A N 1
ATOM 4172 C CA . LEU A 1 554 ? -4.592 -16.358 9.667 1.00 88.62 554 LEU A CA 1
ATOM 4173 C C . LEU A 1 554 ? -4.809 -16.088 8.163 1.00 88.62 554 LEU A C 1
ATOM 4175 O O . LEU A 1 554 ? -4.336 -15.083 7.631 1.00 88.62 554 LEU A O 1
ATOM 4179 N N . PHE A 1 555 ? -5.489 -16.970 7.433 1.00 87.19 555 PHE A N 1
ATOM 4180 C CA . PHE A 1 555 ? -5.744 -16.766 6.003 1.00 87.19 555 PHE A CA 1
ATOM 4181 C C . PHE A 1 555 ? -6.850 -15.715 5.778 1.00 87.19 555 PHE A C 1
ATOM 4183 O O . PHE A 1 555 ? -7.806 -15.651 6.554 1.00 87.19 555 PHE A O 1
ATOM 4190 N N . PRO A 1 556 ? -6.778 -14.887 4.717 1.00 90.06 556 PRO A N 1
ATOM 4191 C CA . PRO A 1 556 ? -7.853 -13.947 4.404 1.00 90.06 556 PRO A CA 1
ATOM 4192 C C . PRO A 1 556 ? -9.197 -14.657 4.208 1.00 90.06 556 PRO A C 1
ATOM 4194 O O . PRO A 1 556 ? -9.271 -15.704 3.577 1.00 90.06 556 PRO A O 1
ATOM 4197 N N . GLY A 1 557 ? -10.268 -14.091 4.750 1.00 87.69 557 GLY A N 1
ATOM 4198 C CA . GLY A 1 557 ? -11.600 -14.692 4.784 1.00 87.69 557 GLY A CA 1
ATOM 4199 C C . GLY A 1 557 ? -11.854 -15.555 6.021 1.00 87.69 557 GLY A C 1
ATOM 4200 O O . GLY A 1 557 ? -13.014 -15.841 6.315 1.00 87.69 557 GLY A O 1
ATOM 4201 N N . GLN A 1 558 ? -10.821 -15.919 6.790 1.00 90.06 558 GLN A N 1
ATOM 4202 C CA . GLN A 1 558 ? -11.012 -16.602 8.064 1.00 90.06 558 GLN A CA 1
ATOM 4203 C C . GLN A 1 558 ? -11.821 -15.722 9.013 1.00 90.06 558 GLN A C 1
ATOM 4205 O O . GLN A 1 558 ? -11.429 -14.594 9.316 1.00 90.06 558 GLN A O 1
ATOM 4210 N N . ARG A 1 559 ? -12.925 -16.268 9.519 1.00 91.50 559 ARG A N 1
ATOM 4211 C CA . ARG A 1 559 ? -13.801 -15.610 10.482 1.00 91.50 559 ARG A CA 1
ATOM 4212 C C . ARG A 1 559 ? -13.892 -16.440 11.750 1.00 91.50 559 ARG A C 1
ATOM 4214 O O . ARG A 1 559 ? -14.085 -17.650 11.691 1.00 91.50 559 ARG A O 1
ATOM 4221 N N . ALA A 1 560 ? -13.804 -15.766 12.883 1.00 92.31 560 ALA A N 1
ATOM 4222 C CA . ALA A 1 560 ? -14.009 -16.351 14.194 1.00 92.31 560 ALA A CA 1
ATOM 4223 C C . ALA A 1 560 ? -14.905 -15.413 15.019 1.00 92.31 560 ALA A C 1
ATOM 4225 O O . ALA A 1 560 ? -14.939 -14.205 14.780 1.00 92.31 560 ALA A O 1
ATOM 4226 N N . GLU A 1 561 ? -15.682 -15.954 15.953 1.00 92.69 561 GLU A N 1
ATOM 4227 C CA . GLU A 1 561 ? -16.661 -15.177 16.714 1.00 92.69 561 GLU A CA 1
ATOM 4228 C C . GLU A 1 561 ? -16.634 -15.555 18.193 1.00 92.69 561 GLU A C 1
ATOM 4230 O O . GLU A 1 561 ? -16.596 -16.729 18.554 1.00 92.69 561 GLU A O 1
ATOM 4235 N N . THR A 1 562 ? -16.669 -14.548 19.065 1.00 91.06 562 THR A N 1
ATOM 4236 C CA . THR A 1 562 ? -16.861 -14.744 20.505 1.00 91.06 562 THR A CA 1
ATOM 4237 C C . THR A 1 562 ? -17.647 -13.588 21.093 1.00 91.06 562 THR A C 1
ATOM 4239 O O . THR A 1 562 ? -17.507 -12.444 20.666 1.00 91.06 562 THR A O 1
ATOM 4242 N N . ALA A 1 563 ? -18.494 -13.884 22.080 1.00 84.06 563 ALA A N 1
ATOM 4243 C CA . ALA A 1 563 ? -19.323 -12.894 22.767 1.00 84.06 563 ALA A CA 1
ATOM 4244 C C . ALA A 1 563 ? -20.119 -11.970 21.810 1.00 84.06 563 ALA A C 1
ATOM 4246 O O . ALA A 1 563 ? -20.327 -10.796 22.112 1.00 84.06 563 ALA A O 1
ATOM 4247 N N . GLY A 1 564 ? -20.545 -12.474 20.647 1.00 86.44 564 GLY A N 1
ATOM 4248 C CA . GLY A 1 564 ? -21.270 -11.696 19.634 1.00 86.44 564 GLY A CA 1
ATOM 4249 C C . GLY A 1 564 ? -20.419 -10.673 18.870 1.00 86.44 564 GLY A C 1
ATOM 4250 O O . GLY A 1 564 ? -20.977 -9.777 18.245 1.00 86.44 564 GLY A O 1
ATOM 4251 N N . LEU A 1 565 ? -19.085 -10.757 18.942 1.00 91.12 565 LEU A N 1
ATOM 4252 C CA . LEU A 1 565 ? -18.168 -10.010 18.082 1.00 91.12 565 LEU A CA 1
ATOM 4253 C C . LEU A 1 565 ? -17.516 -10.969 17.086 1.00 91.12 565 LEU A C 1
ATOM 4255 O O . LEU A 1 565 ? -16.762 -11.864 17.476 1.00 91.12 565 LEU A O 1
ATOM 4259 N N . ALA A 1 566 ? -17.785 -10.753 15.801 1.00 92.69 566 ALA A N 1
ATOM 4260 C CA . ALA A 1 566 ? -17.115 -11.459 14.720 1.00 92.69 566 ALA A CA 1
ATOM 4261 C C . ALA A 1 566 ? -15.848 -10.713 14.290 1.00 92.69 566 ALA A C 1
ATOM 4263 O O . ALA A 1 566 ? -15.889 -9.517 13.996 1.00 92.69 566 ALA A O 1
ATOM 4264 N N . VAL A 1 567 ? -14.741 -11.446 14.210 1.00 94.12 567 VAL A N 1
ATOM 4265 C CA . VAL A 1 567 ? -13.437 -10.973 13.747 1.00 94.12 567 VAL A CA 1
ATOM 4266 C C . VAL A 1 567 ? -13.082 -11.739 12.481 1.00 94.12 567 VAL A C 1
ATOM 4268 O O . VAL A 1 567 ? -13.137 -12.967 12.455 1.00 94.12 567 VAL A O 1
ATOM 4271 N N . THR A 1 568 ? -12.746 -11.016 11.419 1.00 93.62 568 THR A N 1
ATOM 4272 C CA . THR A 1 568 ? -12.400 -11.583 10.112 1.00 93.62 568 THR A CA 1
ATOM 4273 C C . THR A 1 568 ? -11.009 -11.129 9.703 1.00 93.62 568 THR A C 1
ATOM 4275 O O . THR A 1 568 ? -10.713 -9.936 9.750 1.00 93.62 568 THR A O 1
ATOM 4278 N N . VAL A 1 569 ? -10.154 -12.047 9.262 1.00 93.38 569 VAL A N 1
ATOM 4279 C CA . VAL A 1 569 ? -8.897 -11.684 8.600 1.00 93.38 569 VAL A CA 1
ATOM 4280 C C . VAL A 1 569 ? -9.232 -11.187 7.200 1.00 93.38 569 VAL A C 1
ATOM 4282 O O . VAL A 1 569 ? -9.783 -11.925 6.391 1.00 93.38 569 VAL A O 1
ATOM 4285 N N . THR A 1 570 ? -8.916 -9.937 6.886 1.00 91.69 570 THR A N 1
ATOM 4286 C CA . THR A 1 570 ? -9.210 -9.339 5.571 1.00 91.69 570 THR A CA 1
ATOM 4287 C C . THR A 1 570 ? -7.975 -9.183 4.706 1.00 91.69 570 THR A C 1
ATOM 4289 O O . THR A 1 570 ? -8.090 -9.139 3.487 1.00 91.69 570 THR A O 1
ATOM 4292 N N . ALA A 1 571 ? -6.786 -9.165 5.300 1.00 91.75 571 ALA A N 1
ATOM 4293 C CA . ALA A 1 571 ? -5.539 -9.222 4.556 1.00 91.75 571 ALA A CA 1
ATOM 4294 C C . ALA A 1 571 ? -4.450 -9.904 5.377 1.00 91.75 571 ALA A C 1
ATOM 4296 O O . ALA A 1 571 ? -4.339 -9.681 6.583 1.00 91.75 571 ALA A O 1
ATOM 4297 N N . ARG A 1 572 ? -3.606 -10.679 4.701 1.00 90.12 572 ARG A N 1
ATOM 4298 C CA . ARG A 1 572 ? -2.362 -11.222 5.242 1.00 90.12 572 ARG A CA 1
ATOM 4299 C C . ARG A 1 572 ? -1.257 -10.989 4.228 1.00 90.12 572 ARG A C 1
ATOM 4301 O O . ARG A 1 572 ? -1.393 -11.337 3.064 1.00 90.12 572 ARG A O 1
ATOM 4308 N N . GLY A 1 573 ? -0.169 -10.392 4.675 1.00 88.56 573 GLY A N 1
ATOM 4309 C CA . GLY A 1 573 ? 1.094 -10.325 3.960 1.00 88.56 573 GLY A CA 1
ATOM 4310 C C . GLY A 1 573 ? 2.234 -10.699 4.896 1.00 88.56 573 GLY A C 1
ATOM 4311 O O . GLY A 1 573 ? 2.024 -10.955 6.080 1.00 88.56 573 GLY A O 1
ATOM 4312 N N . ARG A 1 574 ? 3.463 -10.684 4.383 1.00 81.69 574 ARG A N 1
ATOM 4313 C CA . ARG A 1 574 ? 4.653 -11.129 5.139 1.00 81.69 574 ARG A CA 1
ATOM 4314 C C . ARG A 1 574 ? 4.913 -10.346 6.427 1.00 81.69 574 ARG A C 1
ATOM 4316 O O . ARG A 1 574 ? 5.440 -10.886 7.388 1.00 81.69 574 ARG A O 1
ATOM 4323 N N . ARG A 1 575 ? 4.556 -9.058 6.441 1.00 81.19 575 ARG A N 1
ATOM 4324 C CA . ARG A 1 575 ? 4.744 -8.139 7.583 1.00 81.19 575 ARG A CA 1
ATOM 4325 C C . ARG A 1 575 ? 3.493 -7.324 7.892 1.00 81.19 575 ARG A C 1
ATOM 4327 O O . ARG A 1 575 ? 3.580 -6.252 8.482 1.00 81.19 575 ARG A O 1
ATOM 4334 N N . ALA A 1 576 ? 2.337 -7.795 7.438 1.00 88.06 576 ALA A N 1
ATOM 4335 C CA . ALA A 1 576 ? 1.076 -7.091 7.593 1.00 88.06 576 ALA A CA 1
ATOM 4336 C C . ALA A 1 576 ? -0.050 -8.090 7.843 1.00 88.06 576 ALA A C 1
ATOM 4338 O O . ALA A 1 576 ? -0.200 -9.057 7.102 1.00 88.06 576 ALA A O 1
ATOM 4339 N N . LEU A 1 577 ? -0.866 -7.829 8.854 1.00 91.06 577 LEU A N 1
ATOM 4340 C CA . LEU A 1 577 ? -2.095 -8.567 9.116 1.00 91.06 577 LEU A CA 1
ATOM 4341 C C . LEU A 1 577 ? -3.213 -7.553 9.322 1.00 91.06 577 LEU A C 1
ATOM 4343 O O . LEU A 1 577 ? -3.072 -6.622 10.111 1.00 91.06 577 LEU A O 1
ATOM 4347 N N . THR A 1 578 ? -4.320 -7.712 8.611 1.00 92.69 578 THR A N 1
ATOM 4348 C CA . THR A 1 578 ? -5.494 -6.858 8.772 1.00 92.69 578 THR A CA 1
ATOM 4349 C C . THR A 1 578 ? -6.652 -7.686 9.285 1.00 92.69 578 THR A C 1
ATOM 4351 O O . THR A 1 578 ? -7.085 -8.638 8.635 1.00 92.69 578 THR A O 1
ATOM 4354 N N . LEU A 1 579 ? -7.157 -7.297 10.451 1.00 94.06 579 LEU A N 1
ATOM 4355 C CA . LEU A 1 579 ? -8.381 -7.827 11.029 1.00 94.06 579 LEU A CA 1
ATOM 4356 C C . LEU A 1 579 ? -9.497 -6.804 10.854 1.00 94.06 579 LEU A C 1
ATOM 4358 O O . LEU A 1 579 ? -9.268 -5.596 10.937 1.00 94.06 579 LEU A O 1
ATOM 4362 N N . GLN A 1 580 ? -10.705 -7.292 10.624 1.00 93.62 580 GLN A N 1
ATOM 4363 C CA . GLN A 1 580 ? -11.906 -6.485 10.519 1.00 93.62 580 GLN A CA 1
ATOM 4364 C C . GLN A 1 580 ? -12.983 -7.031 11.449 1.00 93.62 580 GLN A C 1
ATOM 4366 O O . GLN A 1 580 ? -13.160 -8.245 11.557 1.00 93.62 580 GLN A O 1
ATOM 4371 N N . THR A 1 581 ? -13.723 -6.137 12.091 1.00 93.25 581 THR A N 1
ATOM 4372 C CA . THR A 1 581 ? -14.933 -6.477 12.842 1.00 93.25 581 THR A CA 1
ATOM 4373 C C . THR A 1 581 ? -16.103 -5.658 12.324 1.00 93.25 581 THR A C 1
ATOM 4375 O O . THR A 1 581 ? -15.909 -4.586 11.753 1.00 93.25 581 THR A O 1
ATOM 4378 N N . GLY A 1 582 ? -17.324 -6.138 12.553 1.00 88.19 582 GLY A N 1
ATOM 4379 C CA . GLY A 1 582 ? -18.519 -5.308 12.385 1.00 88.19 582 GLY A CA 1
ATOM 4380 C C . GLY A 1 582 ? -18.652 -4.243 13.490 1.00 88.19 582 GLY A C 1
ATOM 4381 O O . GLY A 1 582 ? -17.674 -3.963 14.200 1.00 88.19 582 GLY A O 1
ATOM 4382 N N . PRO A 1 583 ? -19.869 -3.702 13.683 1.00 86.62 583 PRO A N 1
ATOM 4383 C CA . PRO A 1 583 ? -20.181 -2.810 14.797 1.00 86.62 583 PRO A CA 1
ATOM 4384 C C . PRO A 1 583 ? -19.790 -3.418 16.151 1.00 86.62 583 PRO A C 1
ATOM 4386 O O . PRO A 1 583 ? -19.946 -4.620 16.371 1.00 86.62 583 PRO A O 1
ATOM 4389 N N . GLY A 1 584 ? -19.302 -2.587 17.074 1.00 87.19 584 GLY A N 1
ATOM 4390 C CA . GLY A 1 584 ? -18.820 -3.042 18.384 1.00 87.19 584 GLY A CA 1
ATOM 4391 C C . GLY A 1 584 ? -17.327 -3.388 18.429 1.00 87.19 584 GLY A C 1
ATOM 4392 O O . GLY A 1 584 ? -16.884 -4.033 19.384 1.00 87.19 584 GLY A O 1
ATOM 4393 N N . GLY A 1 585 ? -16.550 -2.987 17.416 1.00 88.38 585 GLY A N 1
ATOM 4394 C CA . GLY A 1 585 ? -15.108 -3.234 17.337 1.00 88.38 585 GLY A CA 1
ATOM 4395 C C . GLY A 1 585 ? -14.296 -2.653 18.496 1.00 88.38 585 GLY A C 1
ATOM 4396 O O . GLY A 1 585 ? -13.218 -3.163 18.787 1.00 88.38 585 GLY A O 1
ATOM 4397 N N . GLU A 1 586 ? -14.835 -1.693 19.255 1.00 89.56 586 GLU A N 1
ATOM 4398 C CA . GLU A 1 586 ? -14.221 -1.196 20.493 1.00 89.56 586 GLU A CA 1
ATOM 4399 C C . GLU A 1 586 ? -14.019 -2.281 21.566 1.00 89.56 586 GLU A C 1
ATOM 4401 O O . GLU A 1 586 ? -13.258 -2.098 22.512 1.00 89.56 586 GLU A O 1
ATOM 4406 N N . ARG A 1 587 ? -14.698 -3.426 21.428 1.00 92.94 587 ARG A N 1
ATOM 4407 C CA . ARG A 1 587 ? -14.541 -4.589 22.309 1.00 92.94 587 ARG A CA 1
ATOM 4408 C C . ARG A 1 587 ? -13.278 -5.391 22.014 1.00 92.94 587 ARG A C 1
ATOM 4410 O O . ARG A 1 587 ? -12.900 -6.210 22.846 1.00 92.94 587 ARG A O 1
ATOM 4417 N N . LEU A 1 588 ? -12.637 -5.197 20.863 1.00 93.81 588 LEU A N 1
ATOM 4418 C CA . LEU A 1 588 ? -11.370 -5.840 20.538 1.00 93.81 588 LEU A CA 1
ATOM 4419 C C . LEU A 1 588 ? -10.246 -5.098 21.272 1.00 93.81 588 LEU A C 1
ATOM 4421 O O . LEU A 1 588 ? -9.820 -4.014 20.875 1.00 93.81 588 LEU A O 1
ATOM 4425 N N . LEU A 1 589 ? -9.794 -5.682 22.380 1.00 92.06 589 LEU A N 1
ATOM 4426 C CA . LEU A 1 589 ? -8.854 -5.051 23.301 1.00 92.06 589 LEU A CA 1
ATOM 4427 C C . LEU A 1 589 ? -7.426 -5.125 22.773 1.00 92.06 589 LEU A C 1
ATOM 4429 O O . LEU A 1 589 ? -6.707 -4.133 22.816 1.00 92.06 589 LEU A O 1
ATOM 4433 N N . TYR A 1 590 ? -7.002 -6.298 22.310 1.00 92.06 590 TYR A N 1
ATOM 4434 C CA . TYR A 1 590 ? -5.622 -6.548 21.906 1.00 92.06 590 TYR A CA 1
ATOM 4435 C C . TYR A 1 590 ? -5.528 -7.808 21.044 1.00 92.06 590 TYR A C 1
ATOM 4437 O O . TYR A 1 590 ? -6.425 -8.650 21.059 1.00 92.06 590 TYR A O 1
ATOM 4445 N N . VAL A 1 591 ? -4.426 -7.950 20.310 1.00 92.25 591 VAL A N 1
ATOM 4446 C CA . VAL A 1 591 ? -4.116 -9.149 19.527 1.00 92.25 591 VAL A CA 1
ATOM 4447 C C . VAL A 1 591 ? -2.700 -9.577 19.854 1.00 92.25 591 VAL A C 1
ATOM 4449 O O . VAL A 1 591 ? -1.750 -8.847 19.570 1.00 92.25 591 VAL A O 1
ATOM 4452 N N . MET A 1 592 ? -2.570 -10.767 20.428 1.00 89.75 592 MET A N 1
ATOM 4453 C CA . MET A 1 592 ? -1.285 -11.432 20.573 1.00 89.75 592 MET A CA 1
ATOM 4454 C C . MET A 1 592 ? -1.054 -12.299 19.341 1.00 89.75 592 MET A C 1
ATOM 4456 O O . MET A 1 592 ? -1.887 -13.135 19.009 1.00 89.75 592 MET A O 1
ATOM 4460 N N . LEU A 1 593 ? 0.069 -12.093 18.660 1.00 90.12 593 LEU A N 1
ATOM 4461 C CA . LEU A 1 593 ? 0.484 -12.936 17.545 1.00 90.12 593 LEU A CA 1
ATOM 4462 C C . LEU A 1 593 ? 1.496 -13.957 18.050 1.00 90.12 593 LEU A C 1
ATOM 4464 O O . LEU A 1 593 ? 2.368 -13.603 18.844 1.00 90.12 593 LEU A O 1
ATOM 4468 N N . THR A 1 594 ? 1.405 -15.194 17.575 1.00 87.44 594 THR A N 1
ATOM 4469 C CA . THR A 1 594 ? 2.418 -16.225 17.827 1.00 87.44 594 THR A CA 1
ATOM 4470 C C . THR A 1 594 ? 2.836 -16.898 16.528 1.00 87.44 594 THR A C 1
ATOM 4472 O O . THR A 1 594 ? 2.063 -16.947 15.566 1.00 87.44 594 THR A O 1
ATOM 4475 N N . ASP A 1 595 ? 4.059 -17.413 16.488 1.00 85.81 595 ASP A N 1
ATOM 4476 C CA . ASP A 1 595 ? 4.542 -18.261 15.402 1.00 85.81 595 ASP A CA 1
ATOM 4477 C C . ASP A 1 595 ? 3.992 -19.693 15.524 1.00 85.81 595 ASP A C 1
ATOM 4479 O O . ASP A 1 595 ? 3.154 -19.978 16.386 1.00 85.81 595 ASP A O 1
ATOM 4483 N N . ALA A 1 596 ? 4.426 -20.579 14.625 1.00 84.75 596 ALA A N 1
ATOM 4484 C CA . ALA A 1 596 ? 3.978 -21.971 14.578 1.00 84.75 596 ALA A CA 1
ATOM 4485 C C . ALA A 1 596 ? 4.373 -22.782 15.830 1.00 84.75 596 ALA A C 1
ATOM 4487 O O . ALA A 1 596 ? 3.684 -23.741 16.172 1.00 84.75 596 ALA A O 1
ATOM 4488 N N . ASP A 1 597 ? 5.425 -22.365 16.542 1.00 85.31 597 ASP A N 1
ATOM 4489 C CA . ASP A 1 597 ? 5.908 -22.977 17.786 1.00 85.31 597 ASP A CA 1
ATOM 4490 C C . ASP A 1 597 ? 5.274 -22.332 19.033 1.00 85.31 597 ASP A C 1
ATOM 4492 O O . ASP A 1 597 ? 5.732 -22.528 20.166 1.00 85.31 597 ASP A O 1
ATOM 4496 N N . LEU A 1 598 ? 4.212 -21.541 18.833 1.00 84.06 598 LEU A N 1
ATOM 4497 C CA . LEU A 1 598 ? 3.503 -20.780 19.861 1.00 84.06 598 LEU A CA 1
ATOM 4498 C C . LEU A 1 598 ? 4.380 -19.752 20.584 1.00 84.06 598 LEU A C 1
ATOM 4500 O O . LEU A 1 598 ? 4.019 -19.285 21.667 1.00 84.06 598 LEU A O 1
ATOM 4504 N N . GLN A 1 599 ? 5.511 -19.361 19.996 1.00 85.25 599 GLN A N 1
ATOM 4505 C CA . GLN A 1 599 ? 6.322 -18.286 20.540 1.00 85.25 599 GLN A CA 1
ATOM 4506 C C . GLN A 1 599 ? 5.718 -16.937 20.149 1.00 85.25 599 GLN A C 1
ATOM 4508 O O . GLN A 1 599 ? 5.272 -16.757 19.012 1.00 85.25 599 GLN A O 1
ATOM 4513 N N . PRO A 1 600 ? 5.680 -15.959 21.068 1.00 84.62 600 PRO A N 1
ATOM 4514 C CA . PRO A 1 600 ? 5.151 -14.643 20.757 1.00 84.62 600 PRO A CA 1
ATOM 4515 C C . PRO A 1 600 ? 5.901 -13.973 19.597 1.00 84.62 600 PRO A C 1
ATOM 4517 O O . PRO A 1 600 ? 7.130 -13.946 19.552 1.00 84.62 600 PRO A O 1
ATOM 4520 N N . VAL A 1 601 ? 5.144 -13.363 18.687 1.00 83.38 601 VAL A N 1
ATOM 4521 C CA . VAL A 1 601 ? 5.640 -12.537 17.585 1.00 83.38 601 VAL A CA 1
ATOM 4522 C C . VAL A 1 601 ? 5.327 -11.088 17.908 1.00 83.38 601 VAL A C 1
ATOM 4524 O O . VAL A 1 601 ? 4.174 -10.696 18.092 1.00 83.38 601 VAL A O 1
ATOM 4527 N N . MET A 1 602 ? 6.367 -10.261 17.959 1.00 80.50 602 MET A N 1
ATOM 4528 C CA . MET A 1 602 ? 6.196 -8.831 18.173 1.00 80.50 602 MET A CA 1
ATOM 4529 C C . MET A 1 602 ? 5.363 -8.214 17.046 1.00 80.50 602 MET A C 1
ATOM 4531 O O . MET A 1 602 ? 5.645 -8.426 15.870 1.00 80.50 602 MET A O 1
ATOM 4535 N N . SER A 1 603 ? 4.396 -7.373 17.402 1.00 80.88 603 SER A N 1
ATOM 4536 C CA . SER A 1 603 ? 3.727 -6.466 16.473 1.00 80.88 603 SER A CA 1
ATOM 4537 C C . SER A 1 603 ? 3.799 -5.054 17.018 1.00 80.88 603 SER A C 1
ATOM 4539 O O . SER A 1 603 ? 3.548 -4.821 18.201 1.00 80.88 603 SER A O 1
ATOM 4541 N N . PHE A 1 604 ? 4.096 -4.097 16.144 1.00 72.12 604 PHE A N 1
ATOM 4542 C CA . PHE A 1 604 ? 3.927 -2.696 16.502 1.00 72.12 604 PHE A CA 1
ATOM 4543 C C . PHE A 1 604 ? 2.446 -2.360 16.686 1.00 72.12 604 PHE A C 1
ATOM 4545 O O . PHE A 1 604 ? 1.559 -3.070 16.200 1.00 72.12 604 PHE A O 1
ATOM 4552 N N . SER A 1 605 ? 2.207 -1.264 17.408 1.00 70.06 605 SER A N 1
ATOM 4553 C CA . SER A 1 605 ? 0.889 -0.677 17.625 1.00 70.06 605 SER A CA 1
ATOM 4554 C C . SER A 1 605 ? 0.067 -0.667 16.337 1.00 70.06 605 SER A C 1
ATOM 4556 O O . SER A 1 605 ? 0.534 -0.085 15.357 1.00 70.06 605 SER A O 1
ATOM 4558 N N . PRO A 1 606 ? -1.146 -1.257 16.317 1.00 80.62 606 PRO A N 1
ATOM 4559 C CA . PRO A 1 606 ? -1.921 -1.279 15.090 1.00 80.62 606 PRO A CA 1
ATOM 4560 C C . PRO A 1 606 ? -2.352 0.122 14.684 1.00 80.62 606 PRO A C 1
ATOM 4562 O O . PRO A 1 606 ? -2.605 0.972 15.545 1.00 80.62 606 PRO A O 1
ATOM 4565 N N . SER A 1 607 ? -2.517 0.317 13.380 1.00 83.19 607 SER A N 1
ATOM 4566 C CA . SER A 1 607 ? -3.391 1.371 12.880 1.00 83.19 607 SER A CA 1
ATOM 4567 C C . SER A 1 607 ? -4.832 0.891 13.029 1.00 83.19 607 SER A C 1
ATOM 4569 O O . SER A 1 607 ? -5.171 -0.201 12.566 1.00 83.19 607 SER A O 1
ATOM 4571 N N . VAL A 1 608 ? -5.655 1.666 13.731 1.00 86.25 608 VAL A N 1
ATOM 4572 C CA . VAL A 1 608 ? -7.056 1.336 14.009 1.00 86.25 608 VAL A CA 1
ATOM 4573 C C . VAL A 1 608 ? -7.922 2.409 13.378 1.00 86.25 608 VAL A C 1
ATOM 4575 O O . VAL A 1 608 ? -7.675 3.599 13.569 1.00 86.25 608 VAL A O 1
ATOM 4578 N N . SER A 1 609 ? -8.919 1.989 12.612 1.00 84.31 609 SER A N 1
ATOM 4579 C CA . SER A 1 609 ? -9.853 2.892 11.942 1.00 84.31 609 SER A CA 1
ATOM 4580 C C . SER A 1 609 ? -11.266 2.337 12.016 1.00 84.31 609 SER A C 1
ATOM 4582 O O . SER A 1 609 ? -11.458 1.127 11.934 1.00 84.31 609 SER A O 1
ATOM 4584 N N . GLU A 1 610 ? -12.232 3.231 12.177 1.00 84.19 610 GLU A N 1
ATOM 4585 C CA . GLU A 1 610 ? -13.660 2.938 12.118 1.00 84.19 610 GLU A CA 1
ATOM 4586 C C . GLU A 1 610 ? -14.206 3.547 10.823 1.00 84.19 610 GLU A C 1
ATOM 4588 O O . GLU A 1 610 ? -13.965 4.721 10.529 1.00 84.19 610 GLU A O 1
ATOM 4593 N N . GLU A 1 611 ? -14.878 2.732 10.019 1.00 81.38 611 GLU A N 1
ATOM 4594 C CA . GLU A 1 611 ? -15.532 3.147 8.784 1.00 81.38 611 GLU A CA 1
ATOM 4595 C C . GLU A 1 611 ? -16.940 3.695 9.071 1.00 81.38 611 GLU A C 1
ATOM 4597 O O . GLU A 1 611 ? -17.494 3.537 10.160 1.00 81.38 611 GLU A O 1
ATOM 4602 N N . GLN A 1 612 ? -17.533 4.385 8.092 1.00 75.94 612 GLN A N 1
ATOM 4603 C CA . GLN A 1 612 ? -18.827 5.065 8.268 1.00 75.94 612 GLN A CA 1
ATOM 4604 C C . GLN A 1 612 ? -19.994 4.109 8.556 1.00 75.94 612 GLN A C 1
ATOM 4606 O O . GLN A 1 612 ? -20.992 4.516 9.144 1.00 75.94 612 GLN A O 1
ATOM 4611 N N . ASP A 1 613 ? -19.871 2.850 8.146 1.00 79.38 613 ASP A N 1
ATOM 4612 C CA . ASP A 1 613 ? -20.833 1.775 8.393 1.00 79.38 613 ASP A CA 1
ATOM 4613 C C . ASP A 1 613 ? -20.680 1.137 9.793 1.00 79.38 613 ASP A C 1
ATOM 4615 O O . ASP A 1 613 ? -21.423 0.218 10.141 1.00 79.38 613 ASP A O 1
ATOM 4619 N N . GLY A 1 614 ? -19.737 1.624 10.610 1.00 82.88 614 GLY A N 1
ATOM 4620 C CA . GLY A 1 614 ? -19.426 1.097 11.939 1.00 82.88 614 GLY A CA 1
ATOM 4621 C C . GLY A 1 614 ? -18.482 -0.107 11.927 1.00 82.88 614 GLY A C 1
ATOM 4622 O O . GLY A 1 614 ? -18.237 -0.694 12.982 1.00 82.88 614 GLY A O 1
ATOM 4623 N N . THR A 1 615 ? -17.948 -0.485 10.766 1.00 89.25 615 THR A N 1
ATOM 4624 C CA . THR A 1 615 ? -16.910 -1.507 10.630 1.00 89.25 615 THR A CA 1
ATOM 4625 C C . THR A 1 615 ? -15.596 -0.999 11.216 1.00 89.25 615 THR A C 1
ATOM 4627 O O . THR A 1 615 ? -15.185 0.130 10.963 1.00 89.25 615 THR A O 1
ATOM 4630 N N . TRP A 1 616 ? -14.885 -1.841 11.963 1.00 90.88 616 TRP A N 1
ATOM 4631 C CA . TRP A 1 616 ? -13.553 -1.510 12.471 1.00 90.88 616 TRP A CA 1
ATOM 4632 C C . TRP A 1 616 ? -12.479 -2.302 11.747 1.00 90.88 616 TRP A C 1
ATOM 4634 O O . TRP A 1 616 ? -12.606 -3.511 11.564 1.00 90.88 616 TRP A O 1
ATOM 4644 N N . ARG A 1 617 ? -11.384 -1.630 11.395 1.00 92.00 617 ARG A N 1
ATOM 4645 C CA . ARG A 1 617 ? -10.197 -2.222 10.779 1.00 92.00 617 ARG A CA 1
ATOM 4646 C C . ARG A 1 617 ? -8.983 -2.039 11.683 1.00 92.00 617 ARG A C 1
ATOM 4648 O O . ARG A 1 617 ? -8.669 -0.919 12.085 1.00 92.00 617 ARG A O 1
ATOM 4655 N N . PHE A 1 618 ? -8.280 -3.140 11.933 1.00 92.00 618 PHE A N 1
ATOM 4656 C CA . PHE A 1 618 ? -7.068 -3.224 12.743 1.00 92.00 618 PHE A CA 1
ATOM 4657 C C . PHE A 1 618 ? -5.920 -3.722 11.867 1.00 92.00 618 PHE A C 1
ATOM 4659 O O . PHE A 1 618 ? -5.893 -4.888 11.472 1.00 92.00 618 PHE A O 1
ATOM 4666 N N . GLN A 1 619 ? -4.972 -2.846 11.547 1.00 92.00 619 GLN A N 1
ATOM 4667 C CA . GLN A 1 619 ? -3.798 -3.177 10.744 1.00 92.00 619 GLN A CA 1
ATOM 4668 C C . GLN A 1 619 ? -2.580 -3.357 11.649 1.00 92.00 619 GLN A C 1
ATOM 4670 O O . GLN A 1 619 ? -2.057 -2.389 12.199 1.00 92.00 619 GLN A O 1
ATOM 4675 N N . LEU A 1 620 ? -2.148 -4.604 11.792 1.00 90.00 620 LEU A N 1
ATOM 4676 C CA . LEU A 1 620 ? -1.006 -5.052 12.582 1.00 90.00 620 LEU A CA 1
ATOM 4677 C C . LEU A 1 620 ? 0.228 -5.200 11.686 1.00 90.00 620 LEU A C 1
ATOM 4679 O O . LEU A 1 620 ? 0.117 -5.608 10.526 1.00 90.00 620 LEU A O 1
ATOM 4683 N N . THR A 1 621 ? 1.405 -4.926 12.248 1.00 87.94 621 THR A N 1
ATOM 4684 C CA . THR A 1 621 ? 2.693 -4.990 11.538 1.00 87.94 621 THR A CA 1
ATOM 4685 C C . THR A 1 621 ? 3.643 -5.936 12.280 1.00 87.94 621 THR A C 1
ATOM 4687 O O . THR A 1 621 ? 4.510 -5.467 13.036 1.00 87.94 621 THR A O 1
ATOM 4690 N N . PRO A 1 622 ? 3.473 -7.265 12.127 1.00 85.19 622 PRO A N 1
ATOM 4691 C CA . PRO A 1 622 ? 4.327 -8.247 12.783 1.00 85.19 622 PRO A CA 1
ATOM 4692 C C . PRO A 1 622 ? 5.798 -8.111 12.359 1.00 85.19 622 PRO A C 1
ATOM 4694 O O . PRO A 1 622 ? 6.119 -7.819 11.205 1.00 85.19 622 PRO A O 1
ATOM 4697 N N . GLN A 1 623 ? 6.700 -8.332 13.313 1.00 80.12 623 GLN A N 1
ATOM 4698 C CA . GLN A 1 623 ? 8.157 -8.372 13.147 1.00 80.12 623 GLN A CA 1
ATOM 4699 C C . GLN A 1 623 ? 8.656 -9.823 13.104 1.00 80.12 623 GLN A C 1
ATOM 4701 O O . GLN A 1 623 ? 9.617 -10.189 13.773 1.00 80.12 623 GLN A O 1
ATOM 4706 N N . GLY A 1 624 ? 7.950 -10.657 12.347 1.00 76.88 624 GLY A N 1
ATOM 4707 C CA . GLY A 1 624 ? 8.181 -12.089 12.238 1.00 76.88 624 GLY A CA 1
ATOM 4708 C C . GLY A 1 624 ? 6.984 -12.780 11.595 1.00 76.88 624 GLY A C 1
ATOM 4709 O O . GLY A 1 624 ? 6.032 -12.127 11.160 1.00 76.88 624 GLY A O 1
ATOM 4710 N N . VAL A 1 625 ? 7.034 -14.106 11.553 1.00 80.12 625 VAL A N 1
ATOM 4711 C CA . VAL A 1 625 ? 6.000 -14.931 10.929 1.00 80.12 625 VAL A CA 1
ATOM 4712 C C . VAL A 1 625 ? 4.913 -15.251 11.946 1.00 80.12 625 VAL A C 1
ATOM 4714 O O . VAL A 1 625 ? 5.079 -16.131 12.782 1.00 80.12 625 VAL A O 1
ATOM 4717 N N . ALA A 1 626 ? 3.785 -14.550 11.868 1.00 84.94 626 ALA A N 1
ATOM 4718 C CA . ALA A 1 626 ? 2.611 -14.897 12.662 1.00 84.94 626 ALA A CA 1
ATOM 4719 C C . ALA A 1 626 ? 1.863 -16.076 12.018 1.00 84.94 626 ALA A C 1
ATOM 4721 O O . ALA A 1 626 ? 1.447 -15.993 10.858 1.00 84.94 626 ALA A O 1
ATOM 4722 N N . ALA A 1 627 ? 1.684 -17.152 12.782 1.00 86.25 627 ALA A N 1
ATOM 4723 C CA . ALA A 1 627 ? 0.890 -18.322 12.412 1.00 86.25 627 ALA A CA 1
ATOM 4724 C C . ALA A 1 627 ? -0.456 -18.362 13.149 1.00 86.25 627 ALA A C 1
ATOM 4726 O O . ALA A 1 627 ? -1.432 -18.863 12.596 1.00 86.25 627 ALA A O 1
ATOM 4727 N N . HIS A 1 628 ? -0.525 -17.797 14.357 1.00 90.31 628 HIS A N 1
ATOM 4728 C CA . HIS A 1 628 ? -1.752 -17.719 15.147 1.00 90.31 628 HIS A CA 1
ATOM 4729 C C . HIS A 1 628 ? -1.964 -16.312 15.704 1.00 90.31 628 HIS A C 1
ATOM 4731 O O . HIS A 1 628 ? -1.020 -15.530 15.863 1.00 90.31 628 HIS A O 1
ATOM 4737 N N . ALA A 1 629 ? -3.219 -16.005 16.017 1.00 92.69 629 ALA A N 1
ATOM 4738 C CA . ALA A 1 629 ? -3.610 -14.805 16.733 1.00 92.69 629 ALA A CA 1
ATOM 4739 C C . ALA A 1 629 ? -4.558 -15.159 17.879 1.00 92.69 629 ALA A C 1
ATOM 4741 O O . ALA A 1 629 ? -5.613 -15.753 17.666 1.00 92.69 629 ALA A O 1
ATOM 4742 N N . ASP A 1 630 ? -4.205 -14.731 19.082 1.00 92.50 630 ASP A N 1
ATOM 4743 C CA . ASP A 1 630 ? -5.094 -14.709 20.234 1.00 92.50 630 ASP A CA 1
ATOM 4744 C C . ASP A 1 630 ? -5.688 -13.304 20.348 1.00 92.50 630 ASP A C 1
ATOM 4746 O O . ASP A 1 630 ? -5.031 -12.343 20.764 1.00 92.50 630 ASP A O 1
ATOM 4750 N N . VAL A 1 631 ? -6.941 -13.173 19.916 1.00 93.56 631 VAL A N 1
ATOM 4751 C CA . VAL A 1 631 ? -7.681 -11.911 19.925 1.00 93.56 631 VAL A CA 1
ATOM 4752 C C . VAL A 1 631 ? -8.390 -11.774 21.268 1.00 93.56 631 VAL A C 1
ATOM 4754 O O . VAL A 1 631 ? -9.319 -12.519 21.581 1.00 93.56 631 VAL A O 1
ATOM 4757 N N . LEU A 1 632 ? -7.954 -10.814 22.079 1.00 93.50 632 LEU A N 1
ATOM 4758 C CA . LEU A 1 632 ? -8.555 -10.513 23.372 1.00 93.50 632 LEU A CA 1
ATOM 4759 C C . LEU A 1 632 ? -9.775 -9.617 23.171 1.00 93.50 632 LEU A C 1
ATOM 4761 O O . LEU A 1 632 ? -9.667 -8.487 22.692 1.00 93.50 632 LEU A O 1
ATOM 4765 N N . VAL A 1 633 ? -10.942 -10.123 23.559 1.00 94.25 633 VAL A N 1
ATOM 4766 C CA . VAL A 1 633 ? -12.238 -9.469 23.379 1.00 94.25 633 VAL A CA 1
ATOM 4767 C C . VAL A 1 633 ? -12.884 -9.217 24.735 1.00 94.25 633 VAL A C 1
ATOM 4769 O O . VAL A 1 633 ? -13.001 -10.117 25.568 1.00 94.25 633 VAL A O 1
ATOM 4772 N N . ALA A 1 634 ? -13.358 -7.994 24.952 1.00 93.56 634 ALA A N 1
ATOM 4773 C CA . ALA A 1 634 ? -14.212 -7.666 26.079 1.00 93.56 634 ALA A CA 1
ATOM 4774 C C . ALA A 1 634 ? -15.594 -8.305 25.886 1.00 93.56 634 ALA A C 1
ATOM 4776 O O . ALA A 1 634 ? -16.336 -7.943 24.967 1.00 93.56 634 ALA A O 1
ATOM 4777 N N . GLY A 1 635 ? -15.957 -9.236 26.769 1.00 88.12 635 GLY A N 1
ATOM 4778 C CA . GLY A 1 635 ? -17.293 -9.829 26.776 1.00 88.12 635 GLY A CA 1
ATOM 4779 C C . GLY A 1 635 ? -18.345 -8.761 27.059 1.00 88.12 635 GLY A C 1
ATOM 4780 O O . GLY A 1 635 ? -19.248 -8.574 26.253 1.00 88.12 635 GLY A O 1
ATOM 4781 N N . ASP A 1 636 ? -18.130 -7.974 28.110 1.00 88.44 636 ASP A N 1
ATOM 4782 C CA . ASP A 1 636 ? -18.960 -6.825 28.469 1.00 88.44 636 ASP A CA 1
ATOM 4783 C C . ASP A 1 636 ? -18.079 -5.606 28.762 1.00 88.44 636 ASP A C 1
ATOM 4785 O O . ASP A 1 636 ? -17.028 -5.726 29.402 1.00 88.44 636 ASP A O 1
ATOM 4789 N N . LEU A 1 637 ? -18.525 -4.426 28.325 1.00 91.19 637 LEU A N 1
ATOM 4790 C CA . LEU A 1 637 ? -17.866 -3.148 28.594 1.00 91.19 637 LEU A CA 1
ATOM 4791 C C . LEU A 1 637 ? -18.749 -2.287 29.495 1.00 91.19 637 LEU A C 1
ATOM 4793 O O . LEU A 1 637 ? -19.803 -1.813 29.069 1.00 91.19 637 LEU A O 1
ATOM 4797 N N . ASP A 1 638 ? -18.280 -2.010 30.708 1.00 93.38 638 ASP A N 1
ATOM 4798 C CA . ASP A 1 638 ? -18.817 -0.894 31.477 1.00 93.38 638 ASP A CA 1
ATOM 4799 C C . ASP A 1 638 ? -18.353 0.415 30.841 1.00 93.38 638 ASP A C 1
ATOM 4801 O O . ASP A 1 638 ? -17.195 0.561 30.442 1.00 93.38 638 ASP A O 1
ATOM 4805 N N . ARG A 1 639 ? -19.253 1.395 30.781 1.00 93.88 639 ARG A N 1
ATOM 4806 C CA . ARG A 1 639 ? -18.956 2.730 30.263 1.00 93.88 639 ARG A CA 1
ATOM 4807 C C . ARG A 1 639 ? -19.155 3.763 31.355 1.00 93.88 639 ARG A C 1
ATOM 4809 O O . ARG A 1 639 ? -20.151 3.734 32.079 1.00 93.88 639 ARG A O 1
ATOM 4816 N N . LYS A 1 640 ? -18.221 4.704 31.455 1.00 94.38 640 LYS A N 1
ATOM 4817 C CA . LYS A 1 640 ? -18.361 5.880 32.310 1.00 94.38 640 LYS A CA 1
ATOM 4818 C C . LYS A 1 640 ? -18.105 7.137 31.497 1.00 94.38 640 LYS A C 1
ATOM 4820 O O . LYS A 1 640 ? -17.050 7.295 30.889 1.00 94.38 640 LYS A O 1
ATOM 4825 N N . GLU A 1 641 ? -19.094 8.019 31.509 1.00 95.19 641 GLU A N 1
ATOM 4826 C CA . GLU A 1 641 ? -19.015 9.330 30.881 1.00 95.19 641 GLU A CA 1
ATOM 4827 C C . GLU A 1 641 ? -18.478 10.371 31.867 1.00 95.19 641 GLU A C 1
ATOM 4829 O O . GLU A 1 641 ? -18.918 10.448 33.021 1.00 95.19 641 GLU A O 1
ATOM 4834 N N . TYR A 1 642 ? -17.541 11.175 31.376 1.00 94.88 642 TYR A N 1
ATOM 4835 C CA . TYR A 1 642 ? -16.924 12.309 32.044 1.00 94.88 642 TYR A CA 1
ATOM 4836 C C . TYR A 1 642 ? -17.181 13.552 31.180 1.00 94.88 642 TYR A C 1
ATOM 4838 O O . TYR A 1 642 ? -16.477 13.772 30.187 1.00 94.88 642 TYR A O 1
ATOM 4846 N N . PRO A 1 643 ? -18.232 14.336 31.477 1.00 95.12 643 PRO A N 1
ATOM 4847 C CA . PRO A 1 643 ? -18.475 15.585 30.772 1.00 95.12 643 PRO A CA 1
ATOM 4848 C C . PRO A 1 643 ? -17.350 16.576 31.075 1.00 95.12 643 PRO A C 1
ATOM 4850 O O . PRO A 1 643 ? -16.871 16.655 32.206 1.00 95.12 643 PRO A O 1
ATOM 4853 N N . PHE A 1 644 ? -16.944 17.349 30.072 1.00 94.00 644 PHE A N 1
ATOM 4854 C CA . PHE A 1 644 ? -15.899 18.354 30.226 1.00 94.00 644 PHE A CA 1
ATOM 4855 C C . PHE A 1 644 ? -16.300 19.687 29.605 1.00 94.00 644 PHE A C 1
ATOM 4857 O O . PHE A 1 644 ? -17.088 19.755 28.657 1.00 94.00 644 PHE A O 1
ATOM 4864 N N . ARG A 1 645 ? -15.682 20.743 30.129 1.00 94.25 645 ARG A N 1
ATOM 4865 C CA . ARG A 1 645 ? -15.645 22.082 29.556 1.00 94.25 645 ARG A CA 1
ATOM 4866 C C . ARG A 1 645 ? -14.245 22.637 29.787 1.00 94.25 645 ARG A C 1
ATOM 4868 O O . ARG A 1 645 ? -13.815 22.732 30.931 1.00 94.25 645 ARG A O 1
ATOM 4875 N N . LEU A 1 646 ? -13.551 22.972 28.709 1.00 93.06 646 LEU A N 1
ATOM 4876 C CA . LEU A 1 646 ? -12.179 23.467 28.730 1.00 93.06 646 LEU A CA 1
ATOM 4877 C C . LEU A 1 646 ? -12.145 24.840 28.079 1.00 93.06 646 LEU A C 1
ATOM 4879 O O . LEU A 1 646 ? -12.636 25.001 26.964 1.00 93.06 646 LEU A O 1
ATOM 4883 N N . GLU A 1 647 ? -11.586 25.819 28.775 1.00 87.50 647 GLU A N 1
ATOM 4884 C CA . GLU A 1 647 ? -11.411 27.174 28.255 1.00 87.50 647 GLU A CA 1
ATOM 4885 C C . GLU A 1 647 ? -9.999 27.312 27.681 1.00 87.50 647 GLU A C 1
ATOM 4887 O O . GLU A 1 647 ? -9.038 26.827 28.287 1.00 87.50 647 GLU A O 1
ATOM 4892 N N . LEU A 1 648 ? -9.868 27.936 26.506 1.00 72.44 648 LEU A N 1
ATOM 4893 C CA . LEU A 1 648 ? -8.548 28.317 26.004 1.00 72.44 648 LEU A CA 1
ATOM 4894 C C . LEU A 1 648 ? -8.078 29.542 26.784 1.00 72.44 648 LEU A C 1
ATOM 4896 O O . LEU A 1 648 ? -8.796 30.542 26.852 1.00 72.44 648 LEU A O 1
ATOM 4900 N N . LYS A 1 649 ? -6.885 29.439 27.370 1.00 58.81 649 LYS A N 1
ATOM 4901 C CA . LYS A 1 649 ? -6.202 30.579 27.982 1.00 58.81 649 LYS A CA 1
ATOM 4902 C C . LYS A 1 649 ? -5.661 31.531 26.928 1.00 58.81 649 LYS A C 1
ATOM 4904 O O . LYS A 1 649 ? -5.157 31.032 25.896 1.00 58.81 649 LYS A O 1
#

Sequence (649 aa):
ALAHSDLVSIGMWRPREADKSVSGPLLKMSAQAVLAQTVGVEHVYLGLGAKTVPPSGRLRLVLDAADGAGIQQKVDEWRRALQQSREAWAQTAPSLAPLLDSVSVKSSGNRETIEFTVDRTFASNLERAVSELLASIFAGLGGGREPGARPSVRAERIDTEAIAFTPAVDAAGLAAYDAAAMFAEDVDQVHGPFGVRLGAMRVPSVSDSGPELDVEAFAGAVPNLAGGGERARLFVDSVMSITAQEVLRPEPCGRQRNGLASTFTDSGGRRLRATKTVRLLAGADPRTVGTIAGHVELRLPTRVETQRAARPTPGATLAAHGATVTITKVDGGDVQYQITGARDRVLAVRALNAAGQPLASEMKMSSDFLFGDGSTARVQYAGIADTIEATFVVSEQSLRWPFRLTDLSMTGGKPGMPLRPTTPDFRPYSVQALRRDVLLPNPFELSLEKAHVFFNTRLEFKLRSPMLPNFEHAFTVGRLAVKRIELKDGTALTPPTPQQTTVRFGGSPRDGLLTTSLYVFVDSKIPPESIKAVAGVLTMQFPRSIRTLRMDELFPGQRAETAGLAVTVTARGRRALTLQTGPGGERLLYVMLTDADLQPVMSFSPSVSEEQDGTWRFQLTPQGVAAHADVLVAGDLDRKEYPFRLELK

pLDDT: mean 76.97, std 19.0, range [26.23, 97.56]